Protein AF-G8UIP2-F1 (afdb_monomer)

Sequence (418 aa):
MKRIQSILLAIAMLLAAPAFFTSCQEDAPEINYTMNVSVINDFTKVMEAINNGFLKNEEAIRKLTEAIDKMNADQQTKLQAIIDVLNSVNATLETRFAAIEAVIKAQTLSLEAKLGLIEAAIKALPDYGDKLAAIEAAIKAMPNYSDKFDAVVAALNAMKAQIESLGTGQADIVTAINNTTAAINSLIAAVNSGNADTAAALAQIIQKLEELKEKIGNGGGGVIPPTPQPTMEYVDLGLSVKWATCNLGATKPSDYGHYYAWSETMVKGDYSWDTYKWGKGNNITKYNDSDGKTVLDPEDDVATAKLGSPWRMPTKDEINELIGGCTWKWTKKNGVRGHEVKGTNGKTIFLPAAGTRKGFELLYTGESGFYWSASRASNEINKAFYFDNGYSNIIDDNLIHARITDRYRGYMVRPVRP

Organism: Tannerella forsythia (strain ATCC 43037 / JCM 10827 / CCUG 21028 A / KCTC 5666 / FDC 338) (NCBI:txid203275)

Radius of gyration: 49.68 Å; Cα contacts (8 Å, |Δi|>4): 605; chains: 1; bounding box: 140×78×109 Å

Nearest PDB structures (foldseek):
  5t87-assembly4_D  TM=4.629E-01  e=2.926E-01  Cupriavidus taiwanensis LMG 19424
  6h2f-assembly1_A  TM=3.153E-01  e=3.505E+00  Aeromonas hydrophila subsp. hydrophila AL09-71
  6zbh-assembly1_A  TM=2.091E-01  e=3.709E+00  Plasmodium falciparum
  6zbf-assembly1_A  TM=2.104E-01  e=4.918E+00  Plasmodium falciparum

Solvent-accessible surface area (backbone atoms only — not comparable to full-atom values): 23530 Å² total; per-residue (Å²): 141,80,88,83,84,84,90,86,86,87,91,84,85,84,88,85,84,86,88,86,89,85,90,84,89,78,91,78,81,90,77,86,78,83,81,81,82,75,86,76,78,56,49,68,59,55,50,52,35,31,63,73,65,78,34,62,69,72,62,38,23,49,53,46,19,52,32,61,49,69,45,95,61,56,67,67,59,56,49,47,61,51,51,54,47,64,70,35,90,79,50,42,72,68,50,41,51,36,52,54,53,12,53,70,67,24,79,75,56,52,70,67,59,45,50,53,50,54,53,50,55,61,70,67,51,83,82,57,64,68,62,48,52,53,50,52,51,53,61,71,65,50,80,84,55,62,7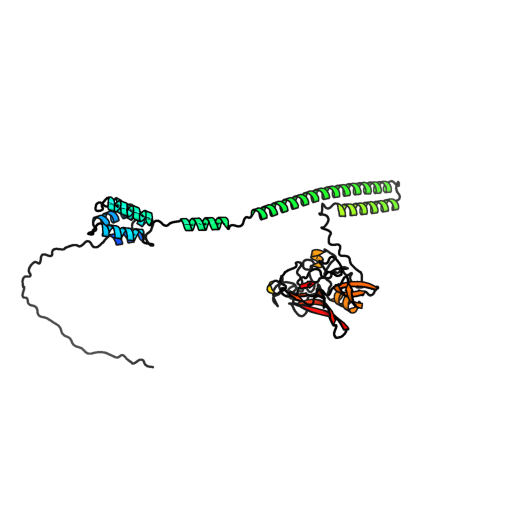0,61,51,51,51,50,53,52,51,51,52,53,52,50,53,42,53,55,32,35,54,54,16,50,54,51,34,52,52,50,52,53,52,44,51,52,52,46,52,52,45,52,50,33,37,76,69,70,75,41,58,65,68,63,44,50,53,50,45,53,50,47,51,52,57,45,50,54,44,51,75,66,19,72,18,59,63,65,72,59,75,70,59,63,79,73,54,66,42,70,29,71,60,94,48,28,36,40,40,31,25,49,82,27,94,42,37,52,40,58,40,44,47,26,29,64,70,36,72,60,73,76,73,53,25,32,52,92,66,32,92,49,39,44,65,83,55,48,77,61,62,30,87,88,74,67,46,54,56,60,53,60,84,32,24,41,37,17,62,68,56,34,85,72,35,24,47,32,40,58,67,57,49,50,45,51,63,75,58,32,52,78,40,84,46,68,47,95,85,34,35,24,32,43,38,31,22,72,70,68,38,72,45,48,52,36,11,53,16,37,33,48,39,78,45,79,44,55,64,62,47,20,19,34,33,48,31,34,22,48,39,93,90,39,74,40,28,26,30,31,38,37,51,27,57,40,85,87,78,72,45,81,47,68,46,79,50,71,45,61,33,31,38,19,24,24,42,53,31,25,28,119

Secondary structure (DSSP, 8-state):
--------------------------PPP-------------HHHHHHHHHTTSS-HHHHHHHHHHHHHH--S-HHHHHHHHHHHHH-TT--HHHHHHHHHHHHH-SSS-HHHHHHHHHHHHHTSPP-HHHHHHHHHHHHTSPP-HHHHHHHHHHHHHHHHHHHHHHHHHHHHHHHHHHHHHHHHHHHHHHHTT-S-HHHHHHHHHHHHHHHHHHHHHHS------S------EEE-SSSSEEESS-TT-SSTTS----B-TT--S--S-BSGGG-TTEETTEESSSSTTT---B--TTT-HHHHHH-TT-BPPPHHHHHHHHHHSEEEEEEETTEEEEEEE-TTS-EEEEE--BEEEBTEEESTTT-BEEEEEEEPSS-TTEEEEEEEEEETTTTEEEEEEEEEETTSBBB---EE-

Foldseek 3Di:
DDDDDDDDDDDDDDDDDDDDDDDDDDDDDDDDDDDDDDPPQCQVVLLVCVLVVVDADPRSLVSNLVSLQPPPDDLVVSLVVLLCLLLDPSRDPRSNVSSLSSLVNRPRHDPVSNVVSVVSSVVSDDDCVVVVVVVVVVVVPPDDCVVVVVVVVVVVVVVVQQVVQQVQLVVQLVVLVVVLVVLLVVLVVCVVVVNDDPVVSVVVNVVSVVVSVVSNVVRRGDPPPPVPLPPFDWDDLVAPWTWGQPWDQDPGLLDQGWWDQQLAQDGDQFLAQVPDPQHHFLNGNPPAPVVVDFFDDLCSFNQCVRNNPPKGFAALVRLVCQVVAWDWDFDDDPNFTFIWTHGPVGDTHTDGQQAKDHTNDGPRGSFKAKEFGRGQDPPGRQKGKIWMFGADPVVRDTPIDIDIDGRSMTHITTMIGD

pLDDT: mean 83.72, std 18.52, range [29.12, 98.69]

Mean predicted aligned error: 19.43 Å

Structure (mmCIF, N/CA/C/O backbone):
data_AF-G8UIP2-F1
#
_entry.id   AF-G8UIP2-F1
#
loop_
_atom_site.group_PDB
_atom_site.id
_atom_site.type_symbol
_atom_site.label_atom_id
_atom_site.label_alt_id
_atom_site.label_comp_id
_atom_site.label_asym_id
_atom_site.label_entity_id
_atom_site.label_seq_id
_atom_site.pdbx_PDB_ins_code
_atom_site.Cartn_x
_atom_site.Cartn_y
_atom_site.Cartn_z
_atom_site.occupancy
_atom_site.B_iso_or_equiv
_atom_site.auth_seq_id
_atom_site.auth_comp_id
_atom_site.auth_asym_id
_atom_site.auth_atom_id
_atom_site.pdbx_PDB_model_num
ATOM 1 N N . MET A 1 1 ? 71.866 -16.240 -11.668 1.00 35.19 1 MET A N 1
ATOM 2 C CA . MET A 1 1 ? 72.970 -16.959 -12.348 1.00 35.19 1 MET A CA 1
ATOM 3 C C . MET A 1 1 ? 72.809 -16.735 -13.841 1.00 35.19 1 MET A C 1
ATOM 5 O O . MET A 1 1 ? 71.721 -16.981 -14.320 1.00 35.19 1 MET A O 1
ATOM 9 N N . LYS A 1 2 ? 73.749 -16.233 -14.633 1.00 38.56 2 LYS A N 1
ATOM 10 C CA . LYS A 1 2 ? 75.070 -15.636 -14.424 1.00 38.56 2 LYS A CA 1
ATOM 11 C C . LYS A 1 2 ? 75.217 -14.626 -15.573 1.00 38.56 2 LYS A C 1
ATOM 13 O O . LYS A 1 2 ? 75.047 -14.988 -16.730 1.00 38.56 2 LYS A O 1
ATOM 18 N N . ARG A 1 3 ? 75.498 -13.375 -15.212 1.00 38.56 3 ARG A N 1
ATOM 19 C CA . ARG A 1 3 ? 76.173 -12.371 -16.043 1.00 38.56 3 ARG A CA 1
ATOM 20 C C . ARG A 1 3 ? 77.666 -12.742 -16.071 1.00 38.56 3 ARG A C 1
ATOM 22 O O . ARG A 1 3 ? 78.172 -13.181 -15.040 1.00 38.56 3 ARG A O 1
ATOM 29 N N . ILE A 1 4 ? 78.354 -12.555 -17.195 1.00 44.81 4 ILE A N 1
ATOM 30 C CA . ILE A 1 4 ? 79.822 -12.653 -17.324 1.00 44.81 4 ILE A CA 1
ATOM 31 C C . ILE A 1 4 ? 80.258 -11.317 -17.965 1.00 44.81 4 ILE A C 1
ATOM 33 O O . ILE A 1 4 ? 79.781 -11.003 -19.048 1.00 44.81 4 ILE A O 1
ATOM 37 N N . GLN A 1 5 ? 80.726 -10.353 -17.156 1.00 38.72 5 GLN A N 1
ATOM 38 C CA . GLN A 1 5 ? 82.136 -9.958 -16.897 1.00 38.72 5 GLN A CA 1
ATOM 39 C C . GLN A 1 5 ? 82.778 -9.191 -18.080 1.00 38.72 5 GLN A C 1
ATOM 41 O O . GLN A 1 5 ? 82.913 -9.751 -19.157 1.00 38.72 5 GLN A O 1
ATOM 46 N N . SER A 1 6 ? 82.968 -7.860 -17.989 1.00 36.62 6 SER A N 1
ATOM 47 C CA . SER A 1 6 ? 84.143 -7.111 -17.440 1.00 36.62 6 SER A CA 1
ATOM 48 C C . SER A 1 6 ? 85.100 -6.684 -18.578 1.00 36.62 6 SER A C 1
ATOM 50 O O . SER A 1 6 ? 85.726 -7.541 -19.179 1.00 36.62 6 SER A O 1
ATOM 52 N N . ILE A 1 7 ? 85.069 -5.450 -19.108 1.00 40.31 7 ILE A N 1
ATOM 53 C CA . ILE A 1 7 ? 85.814 -4.219 -18.717 1.00 40.31 7 ILE A CA 1
ATOM 54 C C . ILE A 1 7 ? 87.302 -4.435 -18.366 1.00 40.31 7 ILE A C 1
ATOM 56 O O . ILE A 1 7 ? 87.575 -5.083 -17.359 1.00 40.31 7 ILE A O 1
ATOM 60 N N . LEU A 1 8 ? 88.205 -3.793 -19.141 1.00 34.09 8 LEU A N 1
ATOM 61 C CA . LEU A 1 8 ? 89.401 -2.978 -18.766 1.00 34.09 8 LEU A CA 1
ATOM 62 C C . LEU A 1 8 ? 90.461 -3.034 -19.905 1.00 34.09 8 LEU A C 1
ATOM 64 O O . LEU A 1 8 ? 90.901 -4.115 -20.266 1.00 34.09 8 LEU A O 1
ATOM 68 N N . LEU A 1 9 ? 90.734 -1.941 -20.641 1.00 32.91 9 LEU A N 1
ATOM 69 C CA . LEU A 1 9 ? 91.712 -0.850 -20.372 1.00 32.91 9 LEU A CA 1
ATOM 70 C C . LEU A 1 9 ? 92.984 -1.041 -21.251 1.00 32.91 9 LEU A C 1
ATOM 72 O O . LEU A 1 9 ? 93.752 -1.958 -21.013 1.00 32.91 9 LEU A O 1
ATOM 76 N N . ALA A 1 10 ? 93.085 -0.417 -22.431 1.00 32.31 10 ALA A N 1
ATOM 77 C CA . ALA A 1 10 ? 93.704 0.887 -22.745 1.00 32.31 10 ALA A CA 1
ATOM 78 C C . ALA A 1 10 ? 95.228 0.857 -23.056 1.00 32.31 10 ALA A C 1
ATOM 80 O O . ALA A 1 10 ? 96.012 0.303 -22.299 1.00 32.31 10 ALA A O 1
ATOM 81 N N . ILE A 1 11 ? 95.593 1.605 -24.114 1.00 30.48 11 ILE A N 1
ATOM 82 C CA . ILE A 1 11 ? 96.894 2.256 -24.406 1.00 30.48 11 ILE A CA 1
ATOM 83 C C . ILE A 1 11 ? 97.985 1.420 -25.106 1.00 30.48 11 ILE A C 1
ATOM 85 O O . ILE A 1 11 ? 98.638 0.593 -24.484 1.00 30.48 11 ILE A O 1
ATOM 89 N N . ALA A 1 12 ? 98.238 1.762 -26.381 1.00 31.66 12 ALA A N 1
ATOM 90 C CA . ALA A 1 12 ? 99.546 2.083 -27.000 1.00 31.66 12 ALA A CA 1
ATOM 91 C C . ALA A 1 12 ? 99.407 1.950 -28.538 1.00 31.66 12 ALA A C 1
ATOM 93 O O . ALA A 1 12 ? 99.245 0.853 -29.047 1.00 31.66 12 ALA A O 1
ATOM 94 N N . MET A 1 13 ? 99.219 3.039 -29.290 1.00 29.31 13 MET A N 1
ATOM 95 C CA . MET A 1 13 ? 100.257 3.906 -29.884 1.00 29.31 13 MET A CA 1
ATOM 96 C C . MET A 1 13 ? 100.561 3.579 -31.363 1.00 29.31 13 MET A C 1
ATOM 98 O O . MET A 1 13 ? 100.712 2.424 -31.731 1.00 29.31 13 MET A O 1
ATOM 102 N N . LEU A 1 14 ? 100.769 4.668 -32.120 1.00 29.12 14 LEU A N 1
ATOM 103 C CA . LEU A 1 14 ? 101.448 4.816 -33.422 1.00 29.12 14 LEU A CA 1
ATOM 104 C C . LEU A 1 14 ? 100.642 4.446 -34.688 1.00 29.12 14 LEU A C 1
ATOM 106 O O . LEU A 1 14 ? 100.410 3.281 -34.970 1.00 29.12 14 LEU A O 1
ATOM 110 N N . LEU A 1 15 ? 100.053 5.415 -35.409 1.00 31.34 15 LEU A N 1
ATOM 111 C CA . LEU A 1 15 ? 100.649 6.456 -36.289 1.00 31.34 15 LEU A CA 1
ATOM 112 C C . LEU A 1 15 ? 101.115 5.907 -37.650 1.00 31.34 15 LEU A C 1
ATOM 114 O O . LEU A 1 15 ? 102.100 5.183 -37.700 1.00 31.34 15 LEU A O 1
ATOM 118 N N . ALA A 1 16 ? 100.462 6.345 -38.739 1.00 32.34 16 ALA A N 1
ATOM 119 C CA . ALA A 1 16 ? 101.066 7.177 -39.799 1.00 32.34 16 ALA A CA 1
ATOM 120 C C . ALA A 1 16 ? 100.262 7.127 -41.123 1.00 32.34 16 ALA A C 1
ATOM 122 O O . ALA A 1 16 ? 100.237 6.120 -41.821 1.00 32.34 16 ALA A O 1
ATOM 123 N N . ALA A 1 17 ? 99.665 8.259 -41.498 1.00 36.28 17 ALA A N 1
ATOM 124 C CA . ALA A 1 17 ? 99.616 8.752 -42.885 1.00 36.28 17 ALA A CA 1
ATOM 125 C C . ALA A 1 17 ? 100.712 9.853 -42.990 1.00 36.28 17 ALA A C 1
ATOM 127 O O . ALA A 1 17 ? 101.067 10.350 -41.912 1.00 36.28 17 ALA A O 1
ATOM 128 N N . PRO A 1 18 ? 101.237 10.307 -44.163 1.00 46.59 18 PRO A N 1
ATOM 129 C CA . PRO A 1 18 ? 100.515 10.459 -45.442 1.00 46.59 18 PRO A CA 1
ATOM 130 C C . PRO A 1 18 ? 101.333 10.377 -46.775 1.00 46.59 18 PRO A C 1
ATOM 132 O O . PRO A 1 18 ? 102.548 10.224 -46.784 1.00 46.59 18 PRO A O 1
ATOM 135 N N . ALA A 1 19 ? 100.592 10.629 -47.872 1.00 34.59 19 ALA A N 1
ATOM 136 C CA . ALA A 1 19 ? 100.948 11.293 -49.146 1.00 34.59 19 ALA A CA 1
ATOM 137 C C . ALA A 1 19 ? 101.691 10.517 -50.258 1.00 34.59 19 ALA A C 1
ATOM 139 O O . ALA A 1 19 ? 102.756 9.971 -50.024 1.00 34.59 19 ALA A O 1
ATOM 140 N N . PHE A 1 20 ? 101.144 10.540 -51.489 1.00 34.97 20 PHE A N 1
ATOM 141 C CA . PHE A 1 20 ? 101.650 11.317 -52.645 1.00 34.97 20 PHE A CA 1
ATOM 142 C C . PHE A 1 20 ? 100.612 11.346 -53.799 1.00 34.97 20 PHE A C 1
ATOM 144 O O . PHE A 1 20 ? 99.935 10.358 -54.067 1.00 34.97 20 PHE A O 1
ATOM 151 N N . PHE A 1 21 ? 100.480 12.510 -54.449 1.00 32.50 21 PHE A N 1
ATOM 152 C CA . PHE A 1 21 ? 99.694 12.792 -55.665 1.00 32.50 21 PHE A CA 1
ATOM 153 C C . PHE A 1 21 ? 100.483 12.424 -56.937 1.00 32.50 21 PHE A C 1
ATOM 155 O O . PHE A 1 21 ? 101.697 12.593 -56.922 1.00 32.50 21 PHE A O 1
ATOM 162 N N . THR A 1 22 ? 99.800 12.018 -58.025 1.00 38.19 22 THR A N 1
ATOM 163 C CA . THR A 1 22 ? 99.852 12.592 -59.406 1.00 38.19 22 THR A CA 1
ATOM 164 C C . THR A 1 22 ? 99.095 11.641 -60.367 1.00 38.19 22 THR A C 1
ATOM 166 O O . THR A 1 22 ? 99.402 10.460 -60.448 1.00 38.19 22 THR A O 1
ATOM 169 N N . SER A 1 23 ? 97.892 12.005 -60.825 1.00 37.72 23 SER A N 1
ATOM 170 C CA . SER A 1 23 ? 97.549 12.580 -62.144 1.00 37.72 23 SER A CA 1
ATOM 171 C C . SER A 1 23 ? 97.734 11.662 -63.372 1.00 37.72 23 SER A C 1
ATOM 173 O O . SER A 1 23 ? 98.788 11.673 -64.003 1.00 37.72 23 SER A O 1
ATOM 175 N N . CYS A 1 24 ? 96.650 11.013 -63.806 1.00 39.62 24 CYS A N 1
ATOM 176 C CA . CYS A 1 24 ? 96.330 10.868 -65.229 1.00 39.62 24 CYS A CA 1
ATOM 177 C C . CYS A 1 24 ? 94.853 11.238 -65.417 1.00 39.62 24 CYS A C 1
ATOM 179 O O . CYS A 1 24 ? 93.991 10.794 -64.662 1.00 39.62 24 CYS A O 1
ATOM 181 N N . GLN A 1 25 ? 94.614 12.126 -66.374 1.00 42.59 25 GLN A N 1
ATOM 182 C CA . GLN A 1 25 ? 93.325 12.661 -66.787 1.00 42.59 25 GLN A CA 1
ATOM 183 C C . GLN A 1 25 ? 92.849 11.814 -67.974 1.00 42.59 25 GLN A C 1
ATOM 185 O O . GLN A 1 25 ? 93.606 11.650 -68.927 1.00 42.59 25 GLN A O 1
ATOM 190 N N . GLU A 1 26 ? 91.642 11.255 -67.900 1.00 38.38 26 GLU A N 1
ATOM 191 C CA . GLU A 1 26 ? 91.026 10.488 -68.987 1.00 38.38 26 GLU A CA 1
ATOM 192 C C . GLU A 1 26 ? 89.603 11.018 -69.209 1.00 38.38 26 GLU A C 1
ATOM 194 O O . GLU A 1 26 ? 88.812 11.133 -68.269 1.00 38.38 26 GLU A O 1
ATOM 199 N N . ASP A 1 27 ? 89.337 11.439 -70.446 1.00 50.62 27 ASP A N 1
ATOM 200 C CA . ASP A 1 27 ? 88.115 12.098 -70.901 1.00 50.62 27 ASP A CA 1
ATOM 201 C C . ASP A 1 27 ? 86.895 11.164 -70.809 1.00 50.62 27 ASP A C 1
ATOM 203 O O . ASP A 1 27 ? 86.865 10.089 -71.408 1.00 50.62 27 ASP A O 1
ATOM 207 N N . ALA A 1 28 ? 85.857 11.589 -70.081 1.00 43.69 28 ALA A N 1
ATOM 208 C CA . ALA A 1 28 ? 84.591 10.866 -69.971 1.00 43.69 28 ALA A CA 1
ATOM 209 C C . ALA A 1 28 ? 83.593 11.314 -71.064 1.00 43.69 28 ALA A C 1
ATOM 211 O O . ALA A 1 28 ? 83.450 12.516 -71.293 1.00 43.69 28 ALA A O 1
ATOM 212 N N . PRO A 1 29 ? 82.861 10.392 -71.721 1.00 50.75 29 PRO A N 1
ATOM 213 C CA . PRO A 1 29 ? 81.864 10.748 -72.729 1.00 50.75 29 PRO A CA 1
ATOM 214 C C . PRO A 1 29 ? 80.583 11.321 -72.097 1.00 50.75 29 PRO A C 1
ATOM 216 O O . PRO A 1 29 ? 80.095 10.816 -71.083 1.00 50.75 29 PRO A O 1
ATOM 219 N N . GLU A 1 30 ? 79.999 12.345 -72.728 1.00 47.66 30 GLU A N 1
ATOM 220 C CA . GLU A 1 30 ? 78.671 12.869 -72.382 1.00 47.66 30 GLU A CA 1
ATOM 221 C C . GLU A 1 30 ? 77.584 11.816 -72.651 1.00 47.66 30 GLU A C 1
ATOM 223 O O . GLU A 1 30 ? 77.290 11.461 -73.795 1.00 47.66 30 GLU A O 1
ATOM 228 N N . ILE A 1 31 ? 76.956 11.328 -71.581 1.00 50.81 31 ILE A N 1
ATOM 229 C CA . ILE A 1 31 ? 75.778 10.459 -71.648 1.00 50.81 31 ILE A CA 1
ATOM 230 C C . ILE A 1 31 ? 74.534 11.352 -71.579 1.00 50.81 31 ILE A C 1
ATOM 232 O O . ILE A 1 31 ? 74.220 11.917 -70.532 1.00 50.81 31 ILE A O 1
ATOM 236 N N . ASN A 1 32 ? 73.805 11.470 -72.692 1.00 41.31 32 ASN A N 1
ATOM 237 C CA . ASN A 1 32 ? 72.496 12.123 -72.724 1.00 41.31 32 ASN A CA 1
ATOM 238 C C . ASN A 1 32 ? 71.447 11.230 -72.044 1.00 41.31 32 ASN A C 1
ATOM 240 O O . ASN A 1 32 ? 71.037 10.206 -72.591 1.00 41.31 32 ASN A O 1
ATOM 244 N N . TYR A 1 33 ? 70.990 11.625 -70.856 1.00 41.97 33 TYR A N 1
ATOM 245 C CA . TYR A 1 33 ? 69.887 10.963 -70.162 1.00 41.97 33 TYR A CA 1
ATOM 246 C C . TYR A 1 33 ? 68.545 11.495 -70.673 1.00 41.97 33 TYR A C 1
ATOM 248 O O . TYR A 1 33 ? 68.181 12.644 -70.428 1.00 41.97 33 TYR A O 1
ATOM 256 N N . THR A 1 34 ? 67.761 10.650 -71.343 1.00 35.00 34 THR A N 1
ATOM 257 C CA . THR A 1 34 ? 66.337 10.928 -71.572 1.00 35.00 34 THR A CA 1
ATOM 258 C C . THR A 1 34 ? 65.562 10.602 -70.295 1.00 35.00 34 THR A C 1
ATOM 260 O O . THR A 1 34 ? 65.350 9.437 -69.962 1.00 35.00 34 THR A O 1
ATOM 263 N N . MET A 1 35 ? 65.147 11.629 -69.551 1.00 41.59 35 MET A N 1
ATOM 264 C CA . MET A 1 35 ? 64.249 11.466 -68.406 1.00 41.59 35 MET A CA 1
ATOM 265 C C . MET A 1 35 ? 62.814 11.196 -68.882 1.00 41.59 35 MET A C 1
ATOM 267 O O . MET A 1 35 ? 62.084 12.121 -69.232 1.00 41.59 35 MET A O 1
ATOM 271 N N . ASN A 1 36 ? 62.375 9.939 -68.825 1.00 42.00 36 ASN A N 1
ATOM 272 C CA . ASN A 1 36 ? 60.951 9.612 -68.871 1.00 42.00 36 ASN A CA 1
ATOM 273 C C . ASN A 1 36 ? 60.339 9.848 -67.482 1.00 42.00 36 ASN A C 1
ATOM 275 O O . ASN A 1 36 ? 60.468 9.015 -66.585 1.00 42.00 36 ASN A O 1
ATOM 279 N N . VAL A 1 37 ? 59.672 10.989 -67.287 1.00 43.38 37 VAL A N 1
ATOM 280 C CA . VAL A 1 37 ? 58.865 11.236 -66.083 1.00 43.38 37 VAL A CA 1
ATOM 281 C C . VAL A 1 37 ? 57.543 10.485 -66.223 1.00 43.38 37 VAL A C 1
ATOM 283 O O . VAL A 1 37 ? 56.643 10.913 -66.940 1.00 43.38 37 VAL A O 1
ATOM 286 N N . SER A 1 38 ? 57.414 9.362 -65.520 1.00 43.59 38 SER A N 1
ATOM 287 C CA . SER A 1 38 ? 56.125 8.699 -65.324 1.00 43.59 38 SER A CA 1
ATOM 288 C C . SER A 1 38 ? 55.382 9.410 -64.191 1.00 43.59 38 SER A C 1
ATOM 290 O O . SER A 1 38 ? 55.800 9.334 -63.036 1.00 43.59 38 SER A O 1
ATOM 292 N N . VAL A 1 39 ? 54.293 10.124 -64.496 1.00 44.94 39 VAL A N 1
ATOM 293 C CA . VAL A 1 39 ? 53.421 10.737 -63.479 1.00 44.94 39 VAL A CA 1
ATOM 294 C C . VAL A 1 39 ? 52.660 9.614 -62.766 1.00 44.94 39 VAL A C 1
ATOM 296 O O . VAL A 1 39 ? 51.699 9.058 -63.291 1.00 44.94 39 VAL A O 1
ATOM 299 N N . ILE A 1 40 ? 53.137 9.224 -61.583 1.00 47.31 40 ILE A N 1
ATOM 300 C CA . ILE A 1 40 ? 52.551 8.153 -60.769 1.00 47.31 40 ILE A CA 1
ATOM 301 C C . ILE A 1 40 ? 51.331 8.695 -60.004 1.00 47.31 40 ILE A C 1
ATOM 303 O O . ILE A 1 40 ? 51.475 9.511 -59.099 1.00 47.31 40 ILE A O 1
ATOM 307 N N . ASN A 1 41 ? 50.153 8.205 -60.405 1.00 55.78 41 ASN A N 1
ATOM 308 C CA . ASN A 1 41 ? 48.839 8.174 -59.743 1.00 55.78 41 ASN A CA 1
ATOM 309 C C . ASN A 1 41 ? 48.578 9.199 -58.610 1.00 55.78 41 ASN A C 1
ATOM 311 O O . ASN A 1 41 ? 48.788 8.927 -57.427 1.00 55.78 41 ASN A O 1
ATOM 315 N N . ASP A 1 42 ? 48.065 10.367 -59.005 1.00 66.69 42 ASP A N 1
ATOM 316 C CA . ASP A 1 42 ? 47.716 11.504 -58.137 1.00 66.69 42 ASP A CA 1
ATOM 317 C C . ASP A 1 42 ? 46.297 11.385 -57.535 1.00 66.69 42 ASP A C 1
ATOM 319 O O . ASP A 1 42 ? 45.961 12.040 -56.552 1.00 66.69 42 ASP A O 1
ATOM 323 N N . PHE A 1 43 ? 45.451 10.507 -58.091 1.00 76.75 43 PHE A N 1
ATOM 324 C CA . PHE A 1 43 ? 44.028 10.443 -57.748 1.00 76.75 43 PHE A CA 1
ATOM 325 C C . PHE A 1 43 ? 43.800 10.085 -56.271 1.00 76.75 43 PHE A C 1
ATOM 327 O O . PHE A 1 43 ? 43.175 10.852 -55.542 1.00 76.75 43 PHE A O 1
ATOM 334 N N . THR A 1 44 ? 44.378 8.982 -55.786 1.00 79.38 44 THR A N 1
ATOM 335 C CA . THR A 1 44 ? 44.225 8.538 -54.387 1.00 79.38 44 THR A CA 1
ATOM 336 C C . THR A 1 44 ? 44.730 9.575 -53.377 1.00 79.38 44 THR A C 1
ATOM 338 O O . THR A 1 44 ? 44.112 9.771 -52.334 1.00 79.38 44 THR A O 1
ATOM 341 N N . LYS A 1 45 ? 45.806 10.303 -53.698 1.00 79.44 45 LYS A N 1
ATOM 342 C CA . LYS A 1 45 ? 46.364 11.344 -52.818 1.00 79.44 45 LYS A CA 1
ATOM 343 C C . LYS A 1 45 ? 45.454 12.563 -52.724 1.00 79.44 45 LYS A C 1
ATOM 345 O O . LYS A 1 45 ? 45.262 13.104 -51.636 1.00 79.44 45 LYS A O 1
ATOM 350 N N . VAL A 1 46 ? 44.869 12.982 -53.849 1.00 79.62 46 VAL A N 1
ATOM 351 C CA . VAL A 1 46 ? 43.866 14.054 -53.856 1.00 79.62 46 VAL A CA 1
ATOM 352 C C . VAL A 1 46 ? 42.649 13.628 -53.025 1.00 79.62 46 VAL A C 1
ATOM 354 O O . VAL A 1 46 ? 42.172 14.414 -52.212 1.00 79.62 46 VAL A O 1
ATOM 357 N N . MET A 1 47 ? 42.208 12.371 -53.138 1.00 78.88 47 MET A N 1
ATOM 358 C CA . MET A 1 47 ? 41.100 11.817 -52.347 1.00 78.88 47 MET A CA 1
ATOM 359 C C . MET A 1 47 ? 41.371 11.816 -50.833 1.00 78.88 47 MET A C 1
ATOM 361 O O . MET A 1 47 ? 40.515 12.232 -50.050 1.00 78.88 47 MET A O 1
ATOM 365 N N . GLU A 1 48 ? 42.559 11.383 -50.405 1.00 79.81 48 GLU A N 1
ATOM 366 C CA . GLU A 1 48 ? 42.970 11.410 -48.993 1.00 79.81 48 GLU A CA 1
ATOM 367 C C . GLU A 1 48 ? 43.013 12.836 -48.437 1.00 79.81 48 GLU A C 1
ATOM 369 O O . GLU A 1 48 ? 42.545 13.092 -47.327 1.00 79.81 48 GLU A O 1
ATOM 374 N N . ALA A 1 49 ? 43.525 13.785 -49.220 1.00 78.56 49 ALA A N 1
ATOM 375 C CA . ALA A 1 49 ? 43.587 15.182 -48.819 1.00 78.56 49 ALA A CA 1
ATOM 376 C C . ALA A 1 49 ? 42.191 15.812 -48.657 1.00 78.56 49 ALA A C 1
ATOM 378 O O . ALA A 1 49 ? 42.001 16.633 -47.760 1.00 78.56 49 ALA A O 1
ATOM 379 N N . ILE A 1 50 ? 41.204 15.403 -49.461 1.00 80.94 50 ILE A N 1
ATOM 380 C CA . ILE A 1 50 ? 39.808 15.841 -49.299 1.00 80.94 50 ILE A CA 1
ATOM 381 C C . ILE A 1 50 ? 39.193 15.233 -48.033 1.00 80.94 50 ILE A C 1
ATOM 383 O O . ILE A 1 50 ? 38.640 15.964 -47.213 1.00 80.94 50 ILE A O 1
ATOM 387 N N . ASN A 1 51 ? 39.345 13.921 -47.819 1.00 79.69 51 ASN A N 1
ATOM 388 C CA . ASN A 1 51 ? 38.811 13.240 -46.630 1.00 79.69 51 ASN A CA 1
ATOM 389 C C . ASN A 1 51 ? 39.392 13.787 -45.318 1.00 79.69 51 ASN A C 1
ATOM 391 O O . ASN A 1 51 ? 38.677 13.898 -44.326 1.00 79.69 51 ASN A O 1
ATOM 395 N N . ASN A 1 52 ? 40.665 14.179 -45.327 1.00 81.38 52 ASN A N 1
ATOM 396 C CA . ASN A 1 52 ? 41.326 14.808 -44.184 1.00 81.38 52 ASN A CA 1
ATOM 397 C C . ASN A 1 52 ? 41.019 16.316 -44.060 1.00 81.38 52 ASN A C 1
ATOM 399 O O . ASN A 1 52 ? 41.541 16.984 -43.170 1.00 81.38 52 ASN A O 1
ATOM 403 N N . GLY A 1 53 ? 40.184 16.870 -44.946 1.00 77.56 53 GLY A N 1
ATOM 404 C CA . GLY A 1 53 ? 39.746 18.264 -44.919 1.00 77.56 53 GLY A CA 1
ATOM 405 C C . GLY A 1 53 ? 40.781 19.285 -45.400 1.00 77.56 53 GLY A C 1
ATOM 406 O O . GLY A 1 53 ? 40.531 20.483 -45.266 1.00 77.56 53 GLY A O 1
ATOM 407 N N . PHE A 1 54 ? 41.910 18.843 -45.967 1.00 78.38 54 PHE A N 1
ATOM 408 C CA . PHE A 1 54 ? 42.964 19.705 -46.522 1.00 78.38 54 PHE A CA 1
ATOM 409 C C . PHE A 1 54 ? 42.598 20.309 -47.883 1.00 78.38 54 PHE A C 1
ATOM 411 O O . PHE A 1 54 ? 43.201 21.296 -48.296 1.00 78.38 54 PHE A O 1
ATOM 418 N N . LEU A 1 55 ? 41.621 19.724 -48.579 1.00 78.44 55 LEU A N 1
ATOM 419 C CA . LEU A 1 55 ? 41.098 20.193 -49.861 1.00 78.44 55 LEU A CA 1
ATOM 420 C C . LEU A 1 55 ? 39.569 20.181 -49.818 1.00 78.44 55 LEU A C 1
ATOM 422 O O . LEU A 1 55 ? 38.970 19.142 -49.567 1.00 78.44 55 LEU A O 1
ATOM 426 N N . LYS A 1 56 ? 38.932 21.327 -50.071 1.00 78.88 56 LYS A N 1
ATOM 427 C CA . LYS A 1 56 ? 37.466 21.466 -50.079 1.00 78.88 56 LYS A CA 1
ATOM 428 C C . LYS A 1 56 ? 36.992 22.182 -51.344 1.00 78.88 56 LYS A C 1
ATOM 430 O O . LYS A 1 56 ? 37.739 22.961 -51.935 1.00 78.88 56 LYS A O 1
ATOM 435 N N . ASN A 1 57 ? 35.734 21.956 -51.719 1.00 79.25 57 ASN A N 1
ATOM 436 C CA . ASN A 1 57 ? 35.011 22.702 -52.758 1.00 79.25 57 ASN A CA 1
ATOM 437 C C . ASN A 1 57 ? 35.695 22.668 -54.147 1.00 79.25 57 ASN A C 1
ATOM 439 O O . ASN A 1 57 ? 36.175 21.627 -54.593 1.00 79.25 57 ASN A O 1
ATOM 443 N N . GLU A 1 58 ? 35.722 23.802 -54.854 1.00 81.38 58 GLU A N 1
ATOM 444 C CA . GLU A 1 58 ? 36.171 23.922 -56.248 1.00 81.38 58 GLU A CA 1
ATOM 445 C C . GLU A 1 58 ? 37.612 23.439 -56.485 1.00 81.38 58 GLU A C 1
ATOM 447 O O . GLU A 1 58 ? 37.901 22.874 -57.541 1.00 81.38 58 GLU A O 1
ATOM 452 N N . GLU A 1 59 ? 38.517 23.595 -55.510 1.00 83.81 59 GLU A N 1
ATOM 453 C CA . GLU A 1 59 ? 39.906 23.136 -55.651 1.00 83.81 59 GLU A CA 1
ATOM 454 C C . GLU A 1 59 ? 40.008 21.605 -55.643 1.00 83.81 59 GLU A C 1
ATOM 456 O O . GLU A 1 59 ? 40.766 21.033 -56.431 1.00 83.81 59 GLU A O 1
ATOM 461 N N . ALA A 1 60 ? 39.213 20.943 -54.797 1.00 83.88 60 ALA A N 1
ATOM 462 C CA . ALA A 1 60 ? 39.104 19.489 -54.760 1.00 83.88 60 ALA A CA 1
ATOM 463 C C . ALA A 1 60 ? 38.578 18.950 -56.097 1.00 83.88 60 ALA A C 1
ATOM 465 O O . ALA A 1 60 ? 39.194 18.076 -56.704 1.00 83.88 60 ALA A O 1
ATOM 466 N N . ILE A 1 61 ? 37.489 19.542 -56.598 1.00 86.12 61 ILE A N 1
ATOM 467 C CA . ILE A 1 61 ? 36.875 19.167 -57.878 1.00 86.12 61 ILE A CA 1
ATOM 468 C C . ILE A 1 61 ? 37.868 19.357 -59.028 1.00 86.12 61 ILE A C 1
ATOM 470 O O . ILE A 1 61 ? 38.030 18.460 -59.855 1.00 86.12 61 ILE A O 1
ATOM 474 N N . ARG A 1 62 ? 38.578 20.492 -59.074 1.00 87.00 62 ARG A N 1
ATOM 475 C CA . ARG A 1 62 ? 39.575 20.773 -60.115 1.00 87.00 62 ARG A CA 1
ATOM 476 C C . ARG A 1 62 ? 40.714 19.755 -60.096 1.00 87.00 62 ARG A C 1
ATOM 478 O O . ARG A 1 62 ? 41.019 19.183 -61.138 1.00 87.00 62 ARG A O 1
ATOM 485 N N . LYS A 1 63 ? 41.322 19.499 -58.931 1.00 86.50 63 LYS A N 1
ATOM 486 C CA . LYS A 1 63 ? 42.436 18.542 -58.811 1.00 86.50 63 LYS A CA 1
ATOM 487 C C . LYS A 1 63 ? 42.008 17.117 -59.151 1.00 86.50 63 LYS A C 1
ATOM 489 O O . LYS A 1 63 ? 42.756 16.419 -59.826 1.00 86.50 63 LYS A O 1
ATOM 494 N N . LEU A 1 64 ? 40.801 16.707 -58.760 1.00 88.19 64 LEU A N 1
ATOM 495 C CA . LEU A 1 64 ? 40.252 15.410 -59.154 1.00 88.19 64 LEU A CA 1
ATOM 496 C C . LEU A 1 64 ? 39.989 15.331 -60.658 1.00 88.19 64 LEU A C 1
ATOM 498 O O . LEU A 1 64 ? 40.343 14.332 -61.273 1.00 88.19 64 LEU A O 1
ATOM 502 N N . THR A 1 65 ? 39.431 16.382 -61.262 1.00 89.56 65 THR A N 1
ATOM 503 C CA . THR A 1 65 ? 39.180 16.432 -62.714 1.00 89.56 65 THR A CA 1
ATOM 504 C C . THR A 1 65 ? 40.491 16.298 -63.486 1.00 89.56 65 THR A C 1
ATOM 506 O O . THR A 1 65 ? 40.614 15.453 -64.369 1.00 89.56 65 THR A O 1
ATOM 509 N N . GLU A 1 66 ? 41.508 17.073 -63.099 1.00 88.81 66 GLU A N 1
ATOM 510 C CA . GLU A 1 66 ? 42.840 16.994 -63.700 1.00 88.81 66 GLU A CA 1
ATOM 511 C C . GLU A 1 66 ? 43.487 15.621 -63.503 1.00 88.81 66 GLU A C 1
ATOM 513 O O . GLU A 1 66 ? 44.102 15.105 -64.434 1.00 88.81 66 GLU A O 1
ATOM 518 N N . ALA A 1 67 ? 43.351 15.025 -62.315 1.00 87.56 67 ALA A N 1
ATOM 519 C CA . ALA A 1 67 ? 43.874 13.694 -62.035 1.00 87.56 67 ALA A CA 1
ATOM 520 C C . ALA A 1 67 ? 43.185 12.627 -62.896 1.00 87.56 67 ALA A C 1
ATOM 522 O O . ALA A 1 67 ? 43.869 11.756 -63.426 1.00 87.56 67 ALA A O 1
ATOM 523 N N . ILE A 1 68 ? 41.863 12.717 -63.088 1.00 88.44 68 ILE A N 1
ATOM 524 C CA . ILE A 1 68 ? 41.102 11.821 -63.969 1.00 88.44 68 ILE A CA 1
ATOM 525 C C . ILE A 1 68 ? 41.575 11.970 -65.420 1.00 88.44 68 ILE A C 1
ATOM 527 O O . ILE A 1 68 ? 41.854 10.968 -66.083 1.00 88.44 68 ILE A O 1
ATOM 531 N N . ASP A 1 69 ? 41.719 13.203 -65.908 1.00 89.06 69 ASP A N 1
ATOM 532 C CA . ASP A 1 69 ? 42.105 13.466 -67.297 1.00 89.06 69 ASP A CA 1
ATOM 533 C C . ASP A 1 69 ? 43.552 13.076 -67.603 1.00 89.06 69 ASP A C 1
ATOM 535 O O . ASP A 1 69 ? 43.820 12.471 -68.640 1.00 89.06 69 ASP A O 1
ATOM 539 N N . LYS A 1 70 ? 44.475 13.321 -66.669 1.00 87.44 70 LYS A N 1
ATOM 540 C CA . LYS A 1 70 ? 45.892 12.945 -66.799 1.00 87.44 70 LYS A CA 1
ATOM 541 C C . LYS A 1 70 ? 46.161 11.470 -66.480 1.00 87.44 70 LYS A C 1
ATOM 543 O O . LYS A 1 70 ? 47.282 11.007 -66.682 1.00 87.44 70 LYS A O 1
ATOM 548 N N . MET A 1 71 ? 45.170 10.725 -65.981 1.00 84.94 71 MET A N 1
ATOM 549 C CA . MET A 1 71 ? 45.328 9.306 -65.666 1.00 84.94 71 MET A CA 1
ATOM 550 C C . MET A 1 71 ? 45.633 8.519 -66.946 1.00 84.94 71 MET A C 1
ATOM 552 O O . MET A 1 71 ? 44.795 8.447 -67.849 1.00 84.94 71 MET A O 1
ATOM 556 N N . ASN A 1 72 ? 46.822 7.918 -67.019 1.00 85.00 72 ASN A N 1
ATOM 557 C CA . ASN A 1 72 ? 47.233 7.055 -68.127 1.00 85.00 72 ASN A CA 1
ATOM 558 C C . ASN A 1 72 ? 46.640 5.645 -67.960 1.00 85.00 72 ASN A C 1
ATOM 560 O O . ASN A 1 72 ? 47.352 4.682 -67.684 1.00 85.00 72 ASN A O 1
ATOM 564 N N . ALA A 1 73 ? 45.315 5.559 -68.038 1.00 84.31 73 ALA A N 1
ATOM 565 C CA . ALA A 1 73 ? 44.542 4.334 -67.882 1.00 84.31 73 ALA A CA 1
ATOM 566 C C . ALA A 1 73 ? 43.347 4.344 -68.843 1.00 84.31 73 ALA A C 1
ATOM 568 O O . ALA A 1 73 ? 42.886 5.413 -69.256 1.00 84.31 73 ALA A O 1
ATOM 569 N N . ASP A 1 74 ? 42.835 3.163 -69.191 1.00 86.94 74 ASP A N 1
ATOM 570 C CA . ASP A 1 74 ? 41.592 3.051 -69.956 1.00 86.94 74 ASP A CA 1
ATOM 571 C C . ASP A 1 74 ? 40.379 3.571 -69.158 1.00 86.94 74 ASP A C 1
ATOM 573 O O . ASP A 1 74 ? 40.434 3.792 -67.944 1.00 86.94 74 ASP A O 1
ATOM 577 N N . GLN A 1 75 ? 39.258 3.788 -69.850 1.00 86.12 75 GLN A N 1
ATOM 578 C CA . GLN A 1 75 ? 38.048 4.339 -69.234 1.00 86.12 75 GLN A CA 1
ATOM 579 C C . GLN A 1 75 ? 37.499 3.452 -68.110 1.00 86.12 75 GLN A C 1
ATOM 581 O O . GLN A 1 75 ? 37.032 3.982 -67.104 1.00 86.12 75 GLN A O 1
ATOM 586 N N . GLN A 1 76 ? 37.582 2.127 -68.243 1.00 86.38 76 GLN A N 1
ATOM 587 C CA . GLN A 1 76 ? 37.069 1.190 -67.245 1.00 86.38 76 GLN A CA 1
ATOM 588 C C . GLN A 1 76 ? 37.859 1.291 -65.936 1.00 86.38 76 GLN A C 1
ATOM 590 O O . GLN A 1 76 ? 37.272 1.351 -64.857 1.00 86.38 76 GLN A O 1
ATOM 595 N N . THR A 1 77 ? 39.181 1.392 -66.033 1.00 86.88 77 THR A N 1
ATOM 596 C CA . THR A 1 77 ? 40.086 1.540 -64.893 1.00 86.88 77 THR A CA 1
ATOM 597 C C . THR A 1 77 ? 39.873 2.878 -64.187 1.00 86.88 77 THR A C 1
ATOM 599 O O . THR A 1 77 ? 39.800 2.920 -62.957 1.00 86.88 77 THR A O 1
ATOM 602 N N . LYS A 1 78 ? 39.697 3.972 -64.947 1.00 87.31 78 LYS A N 1
ATOM 603 C CA . LYS A 1 78 ? 39.357 5.287 -64.376 1.00 87.31 78 LYS A CA 1
ATOM 604 C C . LYS A 1 78 ? 38.042 5.223 -63.597 1.00 87.31 78 LYS A C 1
ATOM 606 O O . LYS A 1 78 ? 37.986 5.678 -62.458 1.00 87.31 78 LYS A O 1
ATOM 611 N N . LEU A 1 79 ? 37.003 4.635 -64.193 1.00 86.62 79 LEU A N 1
ATOM 612 C CA . LEU A 1 79 ? 35.683 4.491 -63.576 1.00 86.62 79 LEU A CA 1
ATOM 613 C C . LEU A 1 79 ? 35.724 3.640 -62.305 1.00 86.62 79 LEU A C 1
ATOM 615 O O . LEU A 1 79 ? 35.118 4.026 -61.308 1.00 86.62 79 LEU A O 1
ATOM 619 N N . GLN A 1 80 ? 36.459 2.525 -62.315 1.00 86.06 80 GLN A N 1
ATOM 620 C CA . GLN A 1 80 ? 36.566 1.651 -61.149 1.00 86.06 80 GLN A CA 1
ATOM 621 C C . GLN A 1 80 ? 37.187 2.381 -59.952 1.00 86.06 80 GLN A C 1
ATOM 623 O O . GLN A 1 80 ? 36.646 2.303 -58.853 1.00 86.06 80 GLN A O 1
ATOM 628 N N . ALA A 1 81 ? 38.237 3.180 -60.173 1.00 85.00 81 ALA A N 1
ATOM 629 C CA . ALA A 1 81 ? 38.855 3.975 -59.110 1.00 85.00 81 ALA A CA 1
ATOM 630 C C . ALA A 1 81 ? 37.869 4.959 -58.449 1.00 85.00 81 ALA A C 1
ATOM 632 O O . ALA A 1 81 ? 37.962 5.235 -57.253 1.00 85.00 81 ALA A O 1
ATOM 633 N N . ILE A 1 82 ? 36.900 5.477 -59.209 1.00 87.25 82 ILE A N 1
ATOM 634 C CA . ILE A 1 82 ? 35.866 6.373 -58.682 1.00 87.25 82 ILE A CA 1
ATOM 635 C C . ILE A 1 82 ? 34.745 5.582 -57.995 1.00 87.25 82 ILE A C 1
ATOM 637 O O . ILE A 1 82 ? 34.251 6.002 -56.952 1.00 87.25 82 ILE A O 1
ATOM 641 N N . ILE A 1 83 ? 34.354 4.426 -58.533 1.00 86.81 83 ILE A N 1
ATOM 642 C CA . ILE A 1 83 ? 33.375 3.535 -57.893 1.00 86.81 83 ILE A CA 1
ATOM 643 C C . ILE A 1 83 ? 33.878 3.090 -56.514 1.00 86.81 83 ILE A C 1
ATOM 645 O O . ILE A 1 83 ? 33.117 3.112 -55.546 1.00 86.81 83 ILE A O 1
ATOM 649 N N . ASP A 1 84 ? 35.166 2.769 -56.395 1.00 86.56 84 ASP A N 1
ATOM 650 C CA . ASP A 1 84 ? 35.791 2.392 -55.124 1.00 86.56 84 ASP A CA 1
ATOM 651 C C . ASP A 1 84 ? 35.706 3.528 -54.092 1.00 86.56 84 ASP A C 1
ATOM 653 O O . ASP A 1 84 ? 35.422 3.299 -52.914 1.00 86.56 84 ASP A O 1
ATOM 657 N N . VAL A 1 85 ? 35.870 4.777 -54.538 1.00 84.44 85 VAL A N 1
ATOM 658 C CA . VAL A 1 85 ? 35.671 5.974 -53.709 1.00 84.44 85 VAL A CA 1
ATOM 659 C C . VAL A 1 85 ? 34.218 6.114 -53.256 1.00 84.44 85 VAL A C 1
ATOM 661 O O . VAL A 1 85 ? 33.968 6.374 -52.078 1.00 84.44 85 VAL A O 1
ATOM 664 N N . LEU A 1 86 ? 33.259 5.947 -54.168 1.00 85.50 86 LEU A N 1
ATOM 665 C CA . LEU A 1 86 ? 31.832 6.087 -53.870 1.00 85.50 86 LEU A CA 1
ATOM 666 C C . LEU A 1 86 ? 31.337 5.025 -52.884 1.00 85.50 86 LEU A C 1
ATOM 668 O O . LEU A 1 86 ? 30.499 5.320 -52.030 1.00 85.50 86 LEU A O 1
ATOM 672 N N . ASN A 1 87 ? 31.902 3.821 -52.964 1.00 85.25 87 ASN A N 1
ATOM 673 C CA . ASN A 1 87 ? 31.574 2.697 -52.092 1.00 85.25 87 ASN A CA 1
ATOM 674 C C . ASN A 1 87 ? 32.383 2.679 -50.786 1.00 85.25 87 ASN A C 1
ATOM 676 O O . ASN A 1 87 ? 32.053 1.927 -49.868 1.00 85.25 87 ASN A O 1
ATOM 680 N N . SER A 1 88 ? 33.423 3.506 -50.662 1.00 84.94 88 SER A N 1
ATOM 681 C CA . SER A 1 88 ? 34.261 3.544 -49.466 1.00 84.94 88 SER A CA 1
ATOM 682 C C . SER A 1 88 ? 33.481 4.036 -48.248 1.00 84.94 88 SER A C 1
ATOM 684 O O . SER A 1 88 ? 32.947 5.150 -48.226 1.00 84.94 88 SER A O 1
ATOM 686 N N . VAL A 1 89 ? 33.478 3.229 -47.185 1.00 77.25 89 VAL A N 1
ATOM 687 C CA . VAL A 1 89 ? 32.879 3.573 -45.883 1.00 77.25 89 VAL A CA 1
ATOM 688 C C . VAL A 1 89 ? 33.544 4.783 -45.219 1.00 77.25 89 VAL A C 1
ATOM 690 O O . VAL A 1 89 ? 32.915 5.450 -44.403 1.00 77.25 89 VAL A O 1
ATOM 693 N N . ASN A 1 90 ? 34.786 5.095 -45.602 1.00 78.69 90 ASN A N 1
ATOM 694 C CA . ASN A 1 90 ? 35.557 6.216 -45.061 1.00 78.69 90 ASN A CA 1
ATOM 695 C C . ASN A 1 90 ? 35.425 7.498 -45.900 1.00 78.69 90 ASN A C 1
ATOM 697 O O . ASN A 1 90 ? 35.906 8.547 -45.476 1.00 78.69 90 ASN A O 1
ATOM 701 N N . ALA A 1 91 ? 34.811 7.436 -47.087 1.00 80.81 91 ALA A N 1
ATOM 702 C CA . ALA A 1 91 ? 34.603 8.620 -47.911 1.00 80.81 91 ALA A CA 1
ATOM 703 C C . ALA A 1 91 ? 33.446 9.460 -47.359 1.00 80.81 91 ALA A C 1
ATOM 705 O O . ALA A 1 91 ? 32.316 8.975 -47.242 1.00 80.81 91 ALA A O 1
ATOM 706 N N . THR A 1 92 ? 33.719 10.734 -47.067 1.00 83.81 92 THR A N 1
ATOM 707 C CA . THR A 1 92 ? 32.682 11.688 -46.654 1.00 83.81 92 THR A CA 1
ATOM 708 C C . THR A 1 92 ? 31.708 11.966 -47.801 1.00 83.81 92 THR A C 1
ATOM 710 O O . THR A 1 92 ? 32.004 11.734 -48.976 1.00 83.81 92 THR A O 1
ATOM 713 N N . LEU A 1 93 ? 30.530 12.500 -47.476 1.00 83.94 93 LEU A N 1
ATOM 714 C CA . LEU A 1 93 ? 29.554 12.889 -48.493 1.00 83.94 93 LEU A CA 1
ATOM 715 C C . LEU A 1 93 ? 30.106 13.984 -49.428 1.00 83.94 93 LEU A C 1
ATOM 717 O O . LEU A 1 93 ? 29.900 13.918 -50.637 1.00 83.94 93 LEU A O 1
ATOM 721 N N . GLU A 1 94 ? 30.870 14.935 -48.883 1.00 83.31 94 GLU A N 1
ATOM 722 C CA . GLU A 1 94 ? 31.560 15.980 -49.653 1.00 83.31 94 GLU A CA 1
ATOM 723 C C . GLU A 1 94 ? 32.544 15.377 -50.663 1.00 83.31 94 GLU A C 1
ATOM 725 O O . GLU A 1 94 ? 32.538 15.742 -51.838 1.00 83.31 94 GLU A O 1
ATOM 730 N N . THR A 1 95 ? 33.334 14.391 -50.232 1.00 83.56 95 THR A N 1
ATOM 731 C CA . THR A 1 95 ? 34.274 13.658 -51.084 1.00 83.56 95 THR A CA 1
ATOM 732 C C . THR A 1 95 ? 33.566 12.931 -52.230 1.00 83.56 95 THR A C 1
ATOM 734 O O . THR A 1 95 ? 34.020 12.974 -53.376 1.00 83.56 95 THR A O 1
ATOM 737 N N . ARG A 1 96 ? 32.430 12.286 -51.940 1.00 86.12 96 ARG A N 1
ATOM 738 C CA . ARG A 1 96 ? 31.621 11.577 -52.943 1.00 86.12 96 ARG A CA 1
ATOM 739 C C . ARG A 1 96 ? 31.036 12.543 -53.974 1.00 86.12 96 ARG A C 1
ATOM 741 O O . ARG A 1 96 ? 31.109 12.265 -55.168 1.00 86.12 96 ARG A O 1
ATOM 748 N N . PHE A 1 97 ? 30.524 13.696 -53.540 1.00 87.75 97 PHE A N 1
ATOM 749 C CA . PHE A 1 97 ? 30.021 14.722 -54.457 1.00 87.75 97 PHE A CA 1
ATOM 750 C C . PHE A 1 97 ? 31.127 15.326 -55.325 1.00 87.75 97 PHE A C 1
ATOM 752 O O . PHE A 1 97 ? 30.950 15.428 -56.538 1.00 87.75 97 PHE A O 1
ATOM 759 N N . ALA A 1 98 ? 32.285 15.648 -54.742 1.00 88.50 98 ALA A N 1
ATOM 760 C CA . ALA A 1 98 ? 33.417 16.187 -55.491 1.00 88.50 98 ALA A CA 1
ATOM 761 C C . ALA A 1 98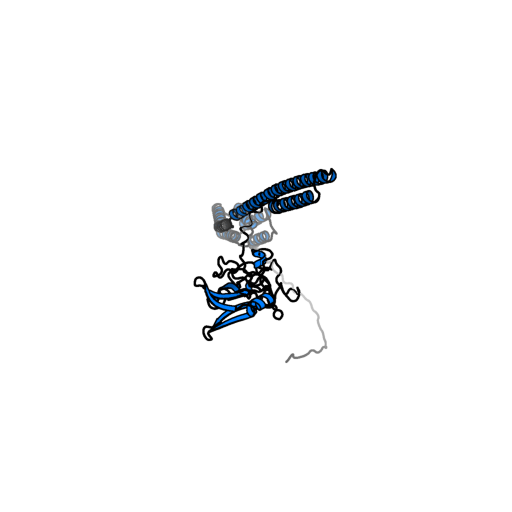 ? 33.925 15.208 -56.564 1.00 88.50 98 ALA A C 1
ATOM 763 O O . ALA A 1 98 ? 34.248 15.628 -57.675 1.00 88.50 98 ALA A O 1
ATOM 764 N N . ALA A 1 99 ? 33.951 13.904 -56.265 1.00 88.94 99 ALA A N 1
ATOM 765 C CA . ALA A 1 99 ? 34.322 12.869 -57.226 1.00 88.94 99 ALA A CA 1
ATOM 766 C C . ALA A 1 99 ? 33.310 12.748 -58.380 1.00 88.94 99 ALA A C 1
ATOM 768 O O . ALA A 1 99 ? 33.718 12.680 -59.539 1.00 88.94 99 ALA A O 1
ATOM 769 N N . ILE A 1 100 ? 32.001 12.787 -58.092 1.00 89.94 100 ILE A N 1
ATOM 770 C CA . ILE A 1 100 ? 30.948 12.777 -59.126 1.00 89.94 100 ILE A CA 1
ATOM 771 C C . ILE A 1 100 ? 31.059 14.017 -60.019 1.00 89.94 100 ILE A C 1
ATOM 773 O O . ILE A 1 100 ? 31.015 13.913 -61.244 1.00 89.94 100 ILE A O 1
ATOM 777 N N . GLU A 1 101 ? 31.247 15.196 -59.428 1.00 90.81 101 GLU A N 1
ATOM 778 C CA . GLU A 1 101 ? 31.365 16.438 -60.189 1.00 90.81 101 GLU A CA 1
ATOM 779 C C . GLU A 1 101 ? 32.636 16.467 -61.051 1.00 90.81 101 GLU A C 1
ATOM 781 O O . GLU A 1 101 ? 32.598 16.911 -62.201 1.00 90.81 101 GLU A O 1
ATOM 786 N N . ALA A 1 102 ? 33.745 15.926 -60.541 1.00 90.69 102 ALA A N 1
ATOM 787 C CA . ALA A 1 102 ? 34.977 15.770 -61.304 1.00 90.69 102 ALA A CA 1
ATOM 788 C C . ALA A 1 102 ? 34.806 14.825 -62.504 1.00 90.69 102 ALA A C 1
ATOM 790 O O . ALA A 1 102 ? 35.293 15.122 -63.592 1.00 90.69 102 ALA A O 1
ATOM 791 N N . VAL A 1 103 ? 34.053 13.730 -62.351 1.00 91.12 103 VAL A N 1
ATOM 792 C CA . VAL A 1 103 ? 33.696 12.829 -63.463 1.00 91.12 103 VAL A CA 1
ATOM 793 C C . VAL A 1 103 ? 32.867 13.537 -64.522 1.00 91.12 103 VAL A C 1
ATOM 795 O O . VAL A 1 103 ? 33.128 13.385 -65.717 1.00 91.12 103 VAL A O 1
ATOM 798 N N . ILE A 1 104 ? 31.880 14.329 -64.101 1.00 91.50 104 ILE A N 1
ATOM 799 C CA . ILE A 1 104 ? 31.037 15.097 -65.021 1.00 91.50 104 ILE A CA 1
ATOM 800 C C . ILE A 1 104 ? 31.902 16.071 -65.837 1.00 91.50 104 ILE A C 1
ATOM 802 O O . ILE A 1 104 ? 31.714 16.178 -67.054 1.00 91.50 104 ILE A O 1
ATOM 806 N N . LYS A 1 105 ? 32.883 16.721 -65.196 1.00 91.62 105 LYS A N 1
ATOM 807 C CA . LYS A 1 105 ? 33.784 17.707 -65.816 1.00 91.62 105 LYS A CA 1
ATOM 808 C C . LYS A 1 105 ? 34.955 17.104 -66.603 1.00 91.62 105 LYS A C 1
ATOM 810 O O . LYS A 1 105 ? 35.472 17.784 -67.486 1.00 91.62 105 LYS A O 1
ATOM 815 N N . ALA A 1 106 ? 35.345 15.858 -66.334 1.00 90.75 106 ALA A N 1
ATOM 816 C CA . ALA A 1 106 ? 36.461 15.195 -67.008 1.00 90.75 106 ALA A CA 1
ATOM 817 C C . ALA A 1 106 ? 36.232 15.094 -68.522 1.00 90.75 106 ALA A C 1
ATOM 819 O O . ALA A 1 106 ? 35.157 14.697 -68.982 1.00 90.75 106 ALA A O 1
ATOM 820 N N . GLN A 1 107 ? 37.245 15.436 -69.311 1.00 91.31 107 GLN A N 1
ATOM 821 C CA . GLN A 1 107 ? 37.168 15.440 -70.775 1.00 91.31 107 GLN A CA 1
ATOM 822 C C . GLN A 1 107 ? 37.502 14.076 -71.389 1.00 91.31 107 GLN A C 1
ATOM 824 O O . GLN A 1 107 ? 37.065 13.772 -72.496 1.00 91.31 107 GLN A O 1
ATOM 829 N N . THR A 1 108 ? 38.248 13.235 -70.671 1.00 89.56 108 THR A N 1
ATOM 830 C CA . THR A 1 108 ? 38.715 11.925 -71.166 1.00 89.56 108 THR A CA 1
ATOM 831 C C . THR A 1 108 ? 37.705 10.783 -70.996 1.00 89.56 108 THR A C 1
ATOM 833 O O . THR A 1 108 ? 37.935 9.666 -71.472 1.00 89.56 108 THR A O 1
ATOM 836 N N . LEU A 1 109 ? 36.570 11.044 -70.341 1.00 91.50 109 LEU A N 1
ATOM 837 C CA . LEU A 1 109 ? 35.480 10.084 -70.158 1.00 91.50 109 LEU A CA 1
ATOM 838 C C . LEU A 1 109 ? 34.350 10.336 -71.162 1.00 91.50 109 LEU A C 1
ATOM 840 O O . LEU A 1 109 ? 33.926 11.476 -71.365 1.00 91.50 109 LEU A O 1
ATOM 844 N N . SER A 1 110 ? 33.828 9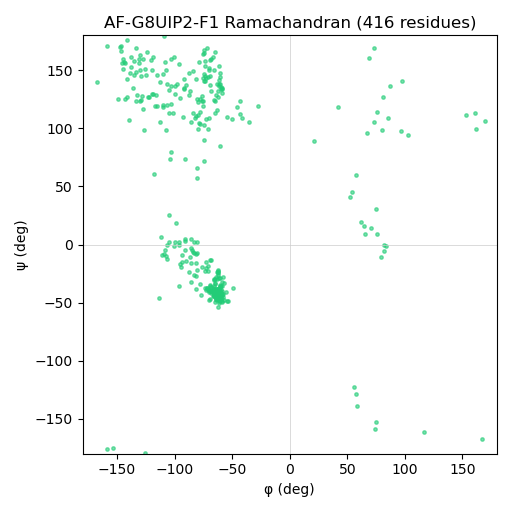.261 -71.756 1.00 93.38 110 SER A N 1
ATOM 845 C CA . SER A 1 110 ? 32.659 9.323 -72.638 1.00 93.38 110 SER A CA 1
ATOM 846 C C . SER A 1 110 ? 31.385 9.669 -71.858 1.00 93.38 110 SER A C 1
ATOM 848 O O . SER A 1 110 ? 31.302 9.488 -70.643 1.00 93.38 110 SER A O 1
ATOM 850 N N . LEU A 1 111 ? 30.358 10.158 -72.557 1.00 92.06 111 LEU A N 1
ATOM 851 C CA . LEU A 1 111 ? 29.063 10.451 -71.936 1.00 92.06 111 LEU A CA 1
ATOM 852 C C . LEU A 1 111 ? 28.405 9.190 -71.350 1.00 92.06 111 LEU A C 1
ATOM 854 O O . LEU A 1 111 ? 27.854 9.241 -70.256 1.00 92.06 111 LEU A O 1
ATOM 858 N N . GLU A 1 112 ? 28.511 8.060 -72.047 1.00 92.00 112 GLU A N 1
ATOM 859 C CA . GLU A 1 112 ? 28.009 6.762 -71.584 1.00 92.00 112 GLU A CA 1
ATOM 860 C C . GLU A 1 112 ? 28.682 6.328 -70.273 1.00 92.00 112 GLU A C 1
ATOM 862 O O . GLU A 1 112 ? 27.998 5.980 -69.313 1.00 92.00 112 GLU A O 1
ATOM 867 N N . ALA A 1 113 ? 30.010 6.459 -70.187 1.00 89.50 113 ALA A N 1
ATOM 868 C CA . ALA A 1 113 ? 30.778 6.187 -68.972 1.00 89.50 113 ALA A CA 1
ATOM 869 C C . ALA A 1 113 ? 30.330 7.063 -67.789 1.00 89.50 113 ALA A C 1
ATOM 871 O O . ALA A 1 113 ? 30.179 6.576 -66.667 1.00 89.50 113 ALA A O 1
ATOM 872 N N . LYS A 1 114 ? 30.076 8.355 -68.039 1.00 93.19 114 LYS A N 1
ATOM 873 C CA . LYS A 1 114 ? 29.585 9.293 -67.017 1.00 93.19 114 LYS A CA 1
ATOM 874 C C . LYS A 1 114 ? 28.193 8.906 -66.513 1.00 93.19 114 LYS A C 1
ATOM 876 O O . LYS A 1 114 ? 27.966 8.899 -65.306 1.00 93.19 114 LYS A O 1
ATOM 881 N N . LEU A 1 115 ? 27.276 8.565 -67.420 1.00 91.50 115 LEU A N 1
ATOM 882 C CA . LEU A 1 115 ? 25.911 8.163 -67.069 1.00 91.50 115 LEU A CA 1
ATOM 883 C C . LEU A 1 115 ? 25.885 6.845 -66.287 1.00 91.50 115 LEU A C 1
ATOM 885 O O . LEU A 1 115 ? 25.203 6.767 -65.267 1.00 91.50 115 LEU A O 1
ATOM 889 N N . GLY A 1 116 ? 26.678 5.852 -66.701 1.00 89.12 116 GLY A N 1
ATOM 890 C CA . GLY A 1 116 ? 26.784 4.576 -65.989 1.00 89.12 116 GLY A CA 1
ATOM 891 C C . GLY A 1 116 ? 27.300 4.735 -64.554 1.00 89.12 116 GLY A C 1
ATOM 892 O O . GLY A 1 116 ? 26.809 4.076 -63.638 1.00 89.12 116 GLY A O 1
ATOM 893 N N . LEU A 1 117 ? 28.235 5.662 -64.323 1.00 89.56 117 LEU A N 1
ATOM 894 C CA . LEU A 1 117 ? 28.729 5.961 -62.977 1.00 89.56 117 LEU A CA 1
ATOM 895 C C . LEU A 1 117 ? 27.678 6.656 -62.108 1.00 89.56 117 LEU A C 1
ATOM 897 O O . LEU A 1 117 ? 27.550 6.323 -60.932 1.00 89.56 117 LEU A O 1
ATOM 901 N N . ILE A 1 118 ? 26.911 7.592 -62.674 1.00 88.81 118 ILE A N 1
ATOM 902 C CA . ILE A 1 118 ? 25.802 8.245 -61.961 1.00 88.81 118 ILE A CA 1
ATOM 903 C C . ILE A 1 118 ? 24.742 7.207 -61.570 1.00 88.81 118 ILE A C 1
ATOM 905 O O . ILE A 1 118 ? 24.267 7.217 -60.437 1.00 88.81 118 ILE A O 1
ATOM 909 N N . GLU A 1 119 ? 24.413 6.271 -62.461 1.00 89.12 119 GLU A N 1
ATOM 910 C CA . GLU A 1 119 ? 23.489 5.177 -62.155 1.00 89.12 119 GLU A CA 1
ATOM 911 C C . GLU A 1 119 ? 24.017 4.280 -61.020 1.00 89.12 119 GLU A C 1
ATOM 913 O O . GLU A 1 119 ? 23.275 3.954 -60.090 1.00 89.12 119 GLU A O 1
ATOM 918 N N . ALA A 1 120 ? 25.304 3.921 -61.053 1.00 84.94 120 ALA A N 1
ATOM 919 C CA . ALA A 1 120 ? 25.945 3.140 -59.996 1.00 84.94 120 ALA A CA 1
ATOM 920 C C . ALA A 1 120 ? 25.964 3.887 -58.650 1.00 84.94 120 ALA A C 1
ATOM 922 O O . ALA A 1 120 ? 25.661 3.293 -57.616 1.00 84.94 120 ALA A O 1
ATOM 923 N N . ALA A 1 121 ? 26.249 5.193 -58.661 1.00 85.00 121 ALA A N 1
ATOM 924 C CA . ALA A 1 121 ? 26.212 6.046 -57.476 1.00 85.00 121 ALA A CA 1
ATOM 925 C C . ALA A 1 121 ? 24.810 6.098 -56.849 1.00 85.00 121 ALA A C 1
ATOM 927 O O . ALA A 1 121 ? 24.685 5.997 -55.631 1.00 85.00 121 ALA A O 1
ATOM 928 N N . ILE A 1 122 ? 23.760 6.207 -57.673 1.00 84.88 122 ILE A N 1
ATOM 929 C CA . ILE A 1 122 ? 22.363 6.192 -57.216 1.00 84.88 122 ILE A CA 1
ATOM 930 C C . ILE A 1 122 ? 22.016 4.834 -56.596 1.00 84.88 122 ILE A C 1
ATOM 932 O O . ILE A 1 122 ? 21.436 4.790 -55.514 1.00 84.88 122 ILE A O 1
ATOM 936 N N . LYS A 1 123 ? 22.409 3.727 -57.241 1.00 83.38 123 LYS A N 1
ATOM 937 C CA . LYS A 1 123 ? 22.196 2.362 -56.725 1.00 83.38 123 LYS A CA 1
ATOM 938 C C . LYS A 1 123 ? 22.944 2.084 -55.417 1.00 83.38 123 LYS A C 1
ATOM 940 O O . LYS A 1 123 ? 22.497 1.247 -54.641 1.00 83.38 123 LYS A O 1
ATOM 945 N N . ALA A 1 124 ? 24.065 2.762 -55.178 1.00 78.44 124 ALA A N 1
ATOM 946 C CA . ALA A 1 124 ? 24.873 2.625 -53.968 1.00 78.44 124 ALA A CA 1
ATOM 947 C C . ALA A 1 124 ? 24.397 3.509 -52.797 1.00 78.44 124 ALA A C 1
ATOM 949 O O . ALA A 1 124 ? 24.978 3.445 -51.707 1.00 78.44 124 ALA A O 1
ATOM 950 N N . LEU A 1 125 ? 23.371 4.350 -52.990 1.00 79.56 125 LEU A N 1
ATOM 951 C CA . LEU A 1 125 ? 22.791 5.117 -51.890 1.00 79.56 125 LEU A CA 1
ATOM 952 C C . LEU A 1 125 ? 22.179 4.165 -50.848 1.00 79.56 125 LEU A C 1
ATOM 954 O O . LEU A 1 125 ? 21.525 3.191 -51.223 1.00 79.56 125 LEU A O 1
ATOM 958 N N . PRO A 1 126 ? 22.363 4.427 -49.540 1.00 76.88 126 PRO A N 1
ATOM 959 C CA . PRO A 1 126 ? 21.738 3.615 -48.506 1.00 76.88 126 PRO A CA 1
ATOM 960 C C . PRO A 1 126 ? 20.212 3.614 -48.638 1.00 76.88 126 PRO A C 1
ATOM 962 O O . PRO A 1 126 ? 19.602 4.677 -48.759 1.00 76.88 126 PRO A O 1
ATOM 965 N N . ASP A 1 127 ? 19.598 2.436 -48.536 1.00 82.25 127 ASP A N 1
ATOM 966 C CA . ASP A 1 127 ? 18.155 2.328 -48.337 1.00 82.25 127 ASP A CA 1
ATOM 967 C C . ASP A 1 127 ? 17.819 2.648 -46.870 1.00 82.25 127 ASP A C 1
ATOM 969 O O . ASP A 1 127 ? 18.411 2.105 -45.931 1.00 82.25 127 ASP A O 1
ATOM 973 N N . TYR A 1 128 ? 16.885 3.574 -46.666 1.00 85.25 128 TYR A N 1
ATOM 974 C CA . TYR A 1 128 ? 16.424 3.991 -45.344 1.00 85.25 128 TYR A CA 1
ATOM 975 C C . TYR A 1 128 ? 15.096 3.330 -44.941 1.00 85.25 128 TYR A C 1
ATOM 977 O O . TYR A 1 128 ? 14.609 3.612 -43.844 1.00 85.25 128 TYR A O 1
ATOM 985 N N . GLY A 1 129 ? 14.529 2.442 -45.768 1.00 92.69 129 GLY A N 1
ATOM 986 C CA . GLY A 1 129 ? 13.260 1.752 -45.519 1.00 92.69 129 GLY A CA 1
ATOM 987 C C . GLY A 1 129 ? 13.225 1.014 -44.180 1.00 92.69 129 GLY A C 1
ATOM 988 O O . GLY A 1 129 ? 12.324 1.249 -43.375 1.00 92.69 129 GLY A O 1
ATOM 989 N N . ASP A 1 130 ? 14.255 0.221 -43.877 1.00 91.31 130 ASP A N 1
ATOM 990 C CA . ASP A 1 130 ? 14.343 -0.525 -42.611 1.00 91.31 130 ASP A CA 1
ATOM 991 C C . ASP A 1 130 ? 14.423 0.401 -41.386 1.00 91.31 130 ASP A C 1
ATOM 993 O O . ASP A 1 130 ? 13.788 0.159 -40.357 1.00 91.31 130 ASP A O 1
ATOM 997 N N . LYS A 1 131 ? 15.175 1.506 -41.494 1.00 92.56 131 LYS A N 1
ATOM 998 C CA . LYS A 1 131 ? 15.284 2.510 -40.421 1.00 92.56 131 LYS A CA 1
ATOM 999 C C . LYS A 1 131 ? 13.952 3.224 -40.199 1.00 92.56 131 LYS A C 1
ATOM 1001 O O . LYS A 1 131 ? 13.589 3.482 -39.054 1.00 92.56 131 LYS A O 1
ATOM 1006 N N . LEU A 1 132 ? 13.220 3.520 -41.273 1.00 95.75 132 LEU A N 1
ATOM 1007 C CA . LEU A 1 132 ? 11.898 4.136 -41.200 1.00 95.75 132 LEU A CA 1
ATOM 1008 C C . LEU A 1 132 ? 10.876 3.191 -40.557 1.00 95.75 132 LEU A C 1
ATOM 1010 O O . LEU A 1 132 ? 10.151 3.607 -39.656 1.00 95.75 132 LEU A O 1
ATOM 1014 N N . ALA A 1 133 ? 10.874 1.915 -40.949 1.00 95.50 133 ALA A N 1
ATOM 1015 C CA . ALA A 1 133 ? 10.010 0.898 -40.357 1.00 95.50 133 ALA A CA 1
ATOM 1016 C C . ALA A 1 133 ? 10.285 0.715 -38.853 1.00 95.50 133 ALA A C 1
ATOM 1018 O O . ALA A 1 133 ? 9.354 0.613 -38.053 1.00 95.50 133 ALA A O 1
ATOM 1019 N N . ALA A 1 134 ? 11.558 0.744 -38.443 1.00 94.50 134 ALA A N 1
ATOM 1020 C CA . ALA A 1 134 ? 11.939 0.693 -37.033 1.00 94.50 134 ALA A CA 1
ATOM 1021 C C . ALA A 1 134 ? 11.436 1.916 -36.241 1.00 94.50 134 ALA A C 1
ATOM 1023 O O . ALA A 1 134 ? 10.947 1.765 -35.120 1.00 94.50 134 ALA A O 1
ATOM 1024 N N . ILE A 1 135 ? 11.506 3.119 -36.825 1.00 95.38 135 ILE A N 1
ATOM 1025 C CA . ILE A 1 135 ? 10.953 4.343 -36.222 1.00 95.38 135 ILE A CA 1
ATOM 1026 C C . ILE A 1 135 ? 9.429 4.238 -36.093 1.00 95.38 135 ILE A C 1
ATOM 1028 O O . ILE A 1 135 ? 8.881 4.553 -35.039 1.00 95.38 135 ILE A O 1
ATOM 1032 N N . GLU A 1 136 ? 8.738 3.757 -37.127 1.00 96.19 136 GLU A N 1
ATOM 1033 C CA . GLU A 1 136 ? 7.286 3.570 -37.095 1.00 96.19 136 GLU A CA 1
ATOM 1034 C C . GLU A 1 136 ? 6.863 2.573 -36.004 1.00 96.19 136 GLU A C 1
ATOM 1036 O O . GLU A 1 136 ? 5.926 2.834 -35.245 1.00 96.19 136 GLU A O 1
ATOM 1041 N N . ALA A 1 137 ? 7.584 1.456 -35.875 1.00 94.69 137 ALA A N 1
ATOM 1042 C CA . ALA A 1 137 ? 7.357 0.474 -34.821 1.00 94.69 137 ALA A CA 1
ATOM 1043 C C . ALA A 1 137 ? 7.583 1.071 -33.422 1.00 94.69 137 ALA A C 1
ATOM 1045 O O . ALA A 1 137 ? 6.774 0.844 -32.523 1.00 94.69 137 ALA A O 1
ATOM 1046 N N . ALA A 1 138 ? 8.634 1.879 -33.244 1.00 94.38 138 ALA A N 1
ATOM 1047 C CA . ALA A 1 138 ? 8.903 2.570 -31.985 1.00 94.38 138 ALA A CA 1
ATOM 1048 C C . ALA A 1 138 ? 7.792 3.569 -31.625 1.00 94.38 138 ALA A C 1
ATOM 1050 O O . ALA A 1 138 ? 7.363 3.611 -30.473 1.00 94.38 138 ALA A O 1
ATOM 1051 N N . ILE A 1 139 ? 7.276 4.318 -32.607 1.00 90.06 139 ILE A N 1
ATOM 1052 C CA . ILE A 1 139 ? 6.150 5.244 -32.418 1.00 90.06 139 ILE A CA 1
ATOM 1053 C C . ILE A 1 139 ? 4.890 4.483 -31.990 1.00 90.06 139 ILE A C 1
ATOM 1055 O O . ILE A 1 139 ? 4.228 4.884 -31.035 1.00 90.06 139 ILE A O 1
ATOM 1059 N N . LYS A 1 140 ? 4.579 3.360 -32.650 1.00 88.19 140 LYS A N 1
ATOM 1060 C CA . LYS A 1 140 ? 3.432 2.497 -32.310 1.00 88.19 140 LYS A CA 1
ATOM 1061 C C . LYS A 1 140 ? 3.563 1.832 -30.937 1.00 88.19 140 LYS A C 1
ATOM 1063 O O . LYS A 1 140 ? 2.550 1.557 -30.303 1.00 88.19 140 LYS A O 1
ATOM 1068 N N . ALA A 1 141 ? 4.787 1.570 -30.484 1.00 88.81 141 ALA A N 1
ATOM 1069 C CA . ALA A 1 141 ? 5.069 0.970 -29.183 1.00 88.81 141 ALA A CA 1
ATOM 1070 C C . ALA A 1 141 ? 5.049 1.978 -28.019 1.00 88.81 141 ALA A C 1
ATOM 1072 O O . ALA A 1 141 ? 5.130 1.564 -26.860 1.00 88.81 141 ALA A O 1
ATOM 1073 N N . MET A 1 142 ? 4.950 3.288 -28.290 1.00 85.19 142 MET A N 1
ATOM 1074 C CA . MET A 1 142 ? 4.819 4.280 -27.223 1.00 85.19 142 MET A CA 1
ATOM 1075 C C . MET A 1 142 ? 3.518 4.040 -26.438 1.00 85.19 142 MET A C 1
ATOM 1077 O O . MET A 1 142 ? 2.458 3.887 -27.050 1.00 85.19 142 MET A O 1
ATOM 1081 N N . PRO A 1 143 ? 3.554 4.017 -25.090 1.00 82.31 143 PRO A N 1
ATOM 1082 C CA . PRO A 1 143 ? 2.350 3.816 -24.295 1.00 82.31 143 PRO A CA 1
ATOM 1083 C C . PRO A 1 143 ? 1.310 4.903 -24.574 1.00 82.31 143 PRO A C 1
ATOM 1085 O O . PRO A 1 143 ? 1.635 6.091 -24.589 1.00 82.31 143 PRO A O 1
ATOM 1088 N N . ASN A 1 144 ? 0.048 4.507 -24.740 1.00 77.94 144 ASN A N 1
ATOM 1089 C CA . ASN A 1 144 ? -1.052 5.460 -24.765 1.00 77.94 144 ASN A CA 1
ATOM 1090 C C . ASN A 1 144 ? -1.340 5.928 -23.328 1.00 77.94 144 ASN A C 1
ATOM 1092 O O . ASN A 1 144 ? -1.656 5.122 -22.452 1.00 77.94 144 ASN A O 1
ATOM 1096 N N . TYR A 1 145 ? -1.196 7.229 -23.079 1.00 74.19 145 TYR A N 1
ATOM 1097 C CA . TYR A 1 145 ? -1.402 7.835 -21.763 1.00 74.19 145 TYR A CA 1
ATOM 1098 C C . TYR A 1 145 ? -2.806 8.436 -21.575 1.00 74.19 145 TYR A C 1
ATOM 1100 O O . TYR A 1 145 ? -3.061 8.986 -20.505 1.00 74.19 145 TYR A O 1
ATOM 1108 N N . SER A 1 146 ? -3.714 8.322 -22.555 1.00 78.12 146 SER A N 1
ATOM 1109 C CA . SER A 1 146 ? -5.077 8.875 -22.480 1.00 78.12 146 SER A CA 1
ATOM 1110 C C . SER A 1 146 ? -5.830 8.409 -21.233 1.00 78.12 146 SER A C 1
ATOM 1112 O O . SER A 1 146 ? -6.273 9.250 -20.461 1.00 78.12 146 SER A O 1
ATOM 1114 N N . ASP A 1 147 ? -5.840 7.107 -20.936 1.00 78.56 147 ASP A N 1
ATOM 1115 C CA . ASP A 1 147 ? -6.540 6.572 -19.756 1.00 78.56 147 ASP A CA 1
ATOM 1116 C C . ASP A 1 147 ? -5.993 7.141 -18.434 1.00 78.56 147 ASP A C 1
ATOM 1118 O O . ASP A 1 147 ? -6.729 7.376 -17.474 1.00 78.56 147 ASP A O 1
ATOM 1122 N N . LYS A 1 148 ? -4.677 7.394 -18.370 1.00 77.75 148 LYS A N 1
ATOM 1123 C CA . LYS A 1 148 ? -4.037 8.007 -17.196 1.00 77.75 148 LYS A CA 1
ATOM 1124 C C . LYS A 1 148 ? -4.394 9.488 -17.080 1.00 77.75 148 LYS A C 1
ATOM 1126 O O . LYS A 1 148 ? -4.575 9.973 -15.967 1.00 77.75 148 LYS A O 1
ATOM 1131 N N . PHE A 1 149 ? -4.495 10.197 -18.203 1.00 79.88 149 PHE A N 1
ATOM 1132 C CA . PHE A 1 149 ? -4.941 11.588 -18.230 1.00 79.88 149 PHE A CA 1
ATOM 1133 C C . PHE A 1 149 ? -6.409 11.705 -17.801 1.00 79.88 149 PHE A C 1
ATOM 1135 O O . PHE A 1 149 ? -6.725 12.525 -16.939 1.00 79.88 149 PHE A O 1
ATOM 1142 N N . ASP A 1 150 ? -7.274 10.818 -18.291 1.00 85.81 150 ASP A N 1
ATOM 1143 C CA . ASP A 1 150 ? -8.687 10.760 -17.910 1.00 85.81 150 ASP A CA 1
ATOM 1144 C C . ASP A 1 150 ? -8.857 10.472 -16.413 1.00 85.81 150 ASP A C 1
ATOM 1146 O O . ASP A 1 150 ? -9.647 11.131 -15.732 1.00 85.81 150 ASP A O 1
ATOM 1150 N N . ALA A 1 151 ? -8.053 9.557 -15.860 1.00 78.62 151 ALA A N 1
ATOM 1151 C CA . ALA A 1 151 ? -8.038 9.282 -14.425 1.00 78.62 151 ALA A CA 1
ATOM 1152 C C . ALA A 1 151 ? -7.631 10.513 -13.592 1.00 78.62 151 ALA A C 1
ATOM 1154 O O . ALA A 1 151 ? -8.229 10.782 -12.548 1.00 78.62 151 ALA A O 1
ATOM 1155 N N . VAL A 1 152 ? -6.647 11.289 -14.057 1.00 87.62 152 VAL A N 1
ATOM 1156 C CA . VAL A 1 152 ? -6.225 12.537 -13.398 1.00 87.62 152 VAL A CA 1
ATOM 1157 C C . VAL A 1 152 ? -7.330 13.593 -13.457 1.00 87.62 152 VAL A C 1
ATOM 1159 O O . VAL A 1 152 ? -7.619 14.228 -12.442 1.00 87.62 152 VAL A O 1
ATOM 1162 N N . VAL A 1 153 ? -7.994 13.756 -14.604 1.00 92.19 153 VAL A N 1
ATOM 1163 C CA . VAL A 1 153 ? -9.127 14.684 -14.760 1.00 92.19 153 VAL A CA 1
ATOM 1164 C C . VAL A 1 153 ? -10.287 14.294 -13.839 1.00 92.19 153 VAL A C 1
ATOM 1166 O O . VAL A 1 153 ? -10.857 15.153 -13.163 1.00 92.19 153 VAL A O 1
ATOM 1169 N N . ALA A 1 154 ? -10.609 13.002 -13.750 1.00 85.94 154 ALA A N 1
ATOM 1170 C CA . ALA A 1 154 ? -11.639 12.501 -12.845 1.00 85.94 154 ALA A CA 1
ATOM 1171 C C . ALA A 1 154 ? -11.301 12.795 -11.372 1.00 85.94 154 ALA A C 1
ATOM 1173 O O . ALA A 1 154 ? -12.154 13.285 -10.629 1.00 85.94 154 ALA A O 1
ATOM 1174 N N . ALA A 1 155 ? -10.049 12.569 -10.961 1.00 86.75 155 ALA A N 1
ATOM 1175 C CA . ALA A 1 155 ? -9.587 12.872 -9.607 1.00 86.75 155 ALA A CA 1
ATOM 1176 C C . ALA A 1 155 ? -9.659 14.377 -9.288 1.00 86.75 155 ALA A C 1
ATOM 1178 O O . ALA A 1 155 ? -10.115 14.760 -8.211 1.00 86.75 155 ALA A O 1
ATOM 1179 N N . LEU A 1 156 ? -9.268 15.238 -10.233 1.00 87.75 156 LEU A N 1
ATOM 1180 C CA . LEU A 1 156 ? -9.366 16.696 -10.097 1.00 87.75 156 LEU A CA 1
ATOM 1181 C C . LEU A 1 156 ? -10.813 17.162 -9.909 1.00 87.75 156 LEU A C 1
ATOM 1183 O O . LEU A 1 156 ? -11.090 17.969 -9.020 1.00 87.75 156 LEU A O 1
ATOM 1187 N N . ASN A 1 157 ? -11.747 16.622 -10.691 1.00 88.38 157 ASN A N 1
ATOM 1188 C CA . ASN A 1 157 ? -13.167 16.948 -10.558 1.00 88.38 157 ASN A CA 1
ATOM 1189 C C . ASN A 1 157 ? -13.748 16.474 -9.218 1.00 88.38 157 ASN A C 1
ATOM 1191 O O . ASN A 1 157 ? -14.522 17.199 -8.595 1.00 88.38 157 ASN A O 1
ATOM 1195 N N . ALA A 1 158 ? -13.338 15.297 -8.737 1.00 86.62 158 ALA A N 1
ATOM 1196 C CA . ALA A 1 158 ? -13.746 14.803 -7.425 1.00 86.62 158 ALA A CA 1
ATOM 1197 C C . ALA A 1 158 ? -13.238 15.707 -6.288 1.00 86.62 158 ALA A C 1
ATOM 1199 O O . ALA A 1 158 ? -14.006 16.055 -5.392 1.00 86.62 158 ALA A O 1
ATOM 1200 N N . MET A 1 159 ? -11.975 16.146 -6.349 1.00 84.50 159 MET A N 1
ATOM 1201 C CA . MET A 1 159 ? -11.423 17.098 -5.377 1.00 84.50 159 MET A CA 1
ATOM 1202 C C . MET A 1 159 ? -12.171 18.435 -5.401 1.00 84.50 159 MET A C 1
ATOM 1204 O O . MET A 1 159 ? -12.494 18.974 -4.344 1.00 84.50 159 MET A O 1
ATOM 1208 N N . LYS A 1 160 ? -12.504 18.953 -6.590 1.00 86.25 160 LYS A N 1
ATOM 1209 C CA . LYS A 1 160 ? -13.296 20.182 -6.728 1.00 86.25 160 LYS A CA 1
ATOM 1210 C C . LYS A 1 160 ? -14.650 20.069 -6.018 1.00 86.25 160 LYS A C 1
ATOM 1212 O O . LYS A 1 160 ? -14.993 20.949 -5.234 1.00 86.25 160 LYS A O 1
ATOM 1217 N N . ALA A 1 161 ? -15.377 18.973 -6.235 1.00 81.50 161 ALA A N 1
ATOM 1218 C CA . ALA A 1 161 ? -16.673 18.747 -5.595 1.00 81.50 161 ALA A CA 1
ATOM 1219 C C . ALA A 1 161 ? -16.567 18.663 -4.059 1.00 81.50 161 ALA A C 1
ATOM 1221 O O . ALA A 1 161 ? -17.413 19.203 -3.346 1.00 81.50 161 ALA A O 1
ATOM 1222 N N . GLN A 1 162 ? -15.508 18.034 -3.535 1.00 80.62 162 GLN A N 1
ATOM 1223 C CA . GLN A 1 162 ? -15.250 17.989 -2.090 1.00 80.62 162 GLN A CA 1
ATOM 1224 C C . GLN A 1 162 ? -15.009 19.389 -1.508 1.00 80.62 162 GLN A C 1
ATOM 1226 O O . GLN A 1 162 ? -15.550 19.719 -0.454 1.00 80.62 162 GLN A O 1
ATOM 1231 N N . ILE A 1 163 ? -14.237 20.229 -2.204 1.00 72.75 163 ILE A N 1
ATOM 1232 C CA . ILE A 1 163 ? -13.953 21.608 -1.779 1.00 72.75 163 ILE A CA 1
ATOM 1233 C C . ILE A 1 163 ? -15.232 22.455 -1.759 1.00 72.75 163 ILE A C 1
ATOM 1235 O O . ILE A 1 163 ? -15.479 23.165 -0.784 1.00 72.75 163 ILE A O 1
ATOM 1239 N N . GLU A 1 164 ? -16.063 22.364 -2.799 1.00 81.38 164 GLU A N 1
ATOM 1240 C CA . GLU A 1 164 ? -17.344 23.083 -2.862 1.00 81.38 164 GLU A CA 1
ATOM 1241 C C . GLU A 1 164 ? -18.271 22.667 -1.709 1.00 81.38 164 GLU A C 1
ATOM 1243 O O . GLU A 1 164 ? -18.855 23.520 -1.038 1.00 81.38 164 GLU A O 1
ATOM 1248 N N . SER A 1 165 ? -18.333 21.367 -1.406 1.00 74.81 165 SER A N 1
ATOM 1249 C CA . SER A 1 165 ? -19.137 20.850 -0.299 1.00 74.81 165 SER A CA 1
ATOM 1250 C C . SER A 1 165 ? -18.637 21.310 1.078 1.00 74.81 165 SER A C 1
ATOM 1252 O O . SER A 1 165 ? -19.442 21.687 1.935 1.00 74.81 165 SER A O 1
ATOM 1254 N N . LEU A 1 166 ? -17.316 21.351 1.291 1.00 76.50 166 LEU A N 1
ATOM 1255 C CA . LEU A 1 166 ? -16.709 21.920 2.501 1.00 76.50 166 LEU A CA 1
ATOM 1256 C C . LEU A 1 166 ? -17.085 23.394 2.687 1.00 76.50 166 LEU A C 1
ATOM 1258 O O . LEU A 1 166 ? -17.455 23.786 3.794 1.00 76.50 166 LEU A O 1
ATOM 1262 N N . GLY A 1 167 ? -17.056 24.184 1.611 1.00 78.12 167 GLY A N 1
ATOM 1263 C CA . GLY A 1 167 ? -17.470 25.588 1.640 1.00 78.12 167 GLY A CA 1
ATOM 1264 C C . GLY A 1 167 ? -18.933 25.768 2.056 1.00 78.12 167 GLY A C 1
ATOM 1265 O O . GLY A 1 167 ? -19.229 26.598 2.916 1.00 78.12 167 GLY A O 1
ATOM 1266 N N . THR A 1 168 ? -19.847 24.956 1.510 1.00 75.69 168 THR A N 1
ATOM 1267 C CA . THR A 1 168 ? -21.270 25.005 1.897 1.00 75.69 168 THR A CA 1
ATOM 1268 C C . THR A 1 168 ? -21.495 24.627 3.359 1.00 75.69 168 THR A C 1
ATOM 1270 O O . THR A 1 168 ? -22.187 25.348 4.073 1.00 75.69 168 THR A O 1
ATOM 1273 N N . GLY A 1 169 ? -20.831 23.574 3.848 1.00 77.38 169 GLY A N 1
ATOM 1274 C CA . GLY A 1 169 ? -20.951 23.179 5.249 1.00 77.38 169 GLY A CA 1
ATOM 1275 C C . GLY A 1 169 ? -20.441 24.258 6.211 1.00 77.38 169 GLY A C 1
ATOM 1276 O O . GLY A 1 169 ? -21.091 24.578 7.205 1.00 77.38 169 GLY A O 1
ATOM 1277 N N . GLN A 1 170 ? -19.317 24.904 5.885 1.00 78.44 170 GLN A N 1
ATOM 1278 C CA . GLN A 1 170 ? -18.804 26.017 6.688 1.00 78.44 170 GLN A CA 1
ATOM 1279 C C . GLN A 1 170 ? -19.812 27.176 6.791 1.00 78.44 170 GLN A C 1
ATOM 1281 O O . GLN A 1 170 ? -19.983 27.731 7.878 1.00 78.44 170 GLN A O 1
ATOM 1286 N N . ALA A 1 171 ? -20.515 27.516 5.706 1.00 78.56 171 ALA A N 1
ATOM 1287 C CA . ALA A 1 171 ? -21.558 28.546 5.726 1.00 78.56 171 ALA A CA 1
ATOM 1288 C C . ALA A 1 171 ? -22.755 28.161 6.624 1.00 78.56 171 ALA A C 1
ATOM 1290 O O . ALA A 1 171 ? -23.274 29.000 7.373 1.00 78.56 171 ALA A O 1
ATOM 1291 N N . ASP A 1 172 ? -23.148 26.886 6.617 1.00 83.69 172 ASP A N 1
ATOM 1292 C CA . ASP A 1 172 ? -24.222 26.362 7.467 1.00 83.69 172 ASP A CA 1
ATOM 1293 C C . ASP A 1 172 ? -23.829 26.354 8.954 1.00 83.69 172 ASP A C 1
ATOM 1295 O O . ASP A 1 172 ? -24.631 26.744 9.811 1.00 83.69 172 ASP A O 1
ATOM 1299 N N . ILE A 1 173 ? -22.576 26.001 9.275 1.00 83.31 173 ILE A N 1
ATOM 1300 C CA . ILE A 1 173 ? -22.030 26.102 10.639 1.00 83.31 173 ILE A CA 1
ATOM 1301 C C . ILE A 1 173 ? -22.092 27.547 11.133 1.00 83.31 173 ILE A C 1
ATOM 1303 O O . ILE A 1 173 ? -22.575 27.796 12.239 1.00 83.31 173 ILE A O 1
ATOM 1307 N N . VAL A 1 174 ? -21.622 28.505 10.327 1.00 86.44 174 VAL A N 1
ATOM 1308 C CA . VAL A 1 174 ? -21.637 29.931 10.691 1.00 86.44 174 VAL A CA 1
ATOM 1309 C C . VAL A 1 174 ? -23.064 30.393 10.988 1.00 86.44 174 VAL A C 1
ATOM 1311 O O . VAL A 1 174 ? -23.309 31.060 11.995 1.00 86.44 174 VAL A O 1
ATOM 1314 N N . THR A 1 175 ? -24.030 29.978 10.168 1.00 89.62 175 THR A N 1
ATOM 1315 C CA . THR A 1 175 ? -25.451 30.276 10.391 1.00 89.62 175 THR A CA 1
ATOM 1316 C C . THR A 1 175 ? -25.967 29.675 11.703 1.00 89.62 175 THR A C 1
ATOM 1318 O O . THR A 1 175 ? -26.647 30.357 12.474 1.00 89.62 175 THR A O 1
ATOM 1321 N N . ALA A 1 176 ? -25.626 28.418 12.002 1.00 88.56 176 ALA A N 1
ATOM 1322 C CA . ALA A 1 176 ? -26.018 27.759 13.247 1.00 88.56 176 ALA A CA 1
ATOM 1323 C C . ALA A 1 176 ? -25.430 28.455 14.487 1.00 88.56 176 ALA A C 1
ATOM 1325 O O . ALA A 1 176 ? -26.157 28.685 15.455 1.00 88.56 176 ALA A O 1
ATOM 1326 N N . ILE A 1 177 ? -24.153 28.851 14.437 1.00 91.50 177 ILE A N 1
ATOM 1327 C CA . ILE A 1 177 ? -23.479 29.592 15.514 1.00 91.50 177 ILE A CA 1
ATOM 1328 C C . ILE A 1 177 ? -24.179 30.930 15.768 1.00 91.50 177 ILE A C 1
ATOM 1330 O O . ILE A 1 177 ? -24.469 31.259 16.921 1.00 91.50 177 ILE A O 1
ATOM 1334 N N . ASN A 1 178 ? -24.496 31.682 14.710 1.00 91.50 178 ASN A N 1
ATOM 1335 C CA . ASN A 1 178 ? -25.180 32.972 14.829 1.00 91.50 178 ASN A CA 1
ATOM 1336 C C . ASN A 1 178 ? -26.564 32.823 15.480 1.00 91.50 178 ASN A C 1
ATOM 1338 O O . ASN A 1 178 ? -26.898 33.570 16.401 1.00 91.50 178 ASN A O 1
ATOM 1342 N N . ASN A 1 179 ? -27.340 31.817 15.067 1.00 89.50 179 ASN A N 1
ATOM 1343 C CA . ASN A 1 179 ? -28.664 31.548 15.631 1.00 89.50 179 ASN A CA 1
ATOM 1344 C C . ASN A 1 179 ? -28.599 31.123 17.108 1.00 89.50 179 ASN A C 1
ATOM 1346 O O . ASN A 1 179 ? -29.375 31.623 17.924 1.00 89.50 179 ASN A O 1
ATOM 1350 N N . THR A 1 180 ? -27.663 30.242 17.477 1.00 93.44 180 THR A N 1
ATOM 1351 C CA . THR A 1 180 ? -27.462 29.837 18.878 1.00 93.44 180 THR A CA 1
ATOM 1352 C C . THR A 1 180 ? -27.016 31.019 19.737 1.00 93.44 180 THR A C 1
ATOM 1354 O O . THR A 1 180 ? -27.533 31.206 20.837 1.00 93.44 180 THR A O 1
ATOM 1357 N N . THR A 1 181 ? -26.125 31.865 19.217 1.00 93.88 181 THR A N 1
ATOM 1358 C CA . THR A 1 181 ? -25.669 33.082 19.905 1.00 93.88 181 THR A CA 1
ATOM 1359 C C . THR A 1 181 ? -26.831 34.040 20.166 1.00 93.88 181 THR A C 1
ATOM 1361 O O . THR A 1 181 ? -26.994 34.522 21.287 1.00 93.88 181 THR A O 1
ATOM 1364 N N . ALA A 1 182 ? -27.687 34.277 19.166 1.00 93.06 182 ALA A N 1
ATOM 1365 C CA . ALA A 1 182 ? -28.874 35.114 19.319 1.00 93.06 182 ALA A CA 1
ATOM 1366 C C . ALA A 1 182 ? -29.836 34.561 20.386 1.00 93.06 182 ALA A C 1
ATOM 1368 O O . ALA A 1 182 ? -30.275 35.310 21.258 1.00 93.06 182 ALA A O 1
ATOM 1369 N N . ALA A 1 183 ? -30.102 33.250 20.371 1.00 91.50 183 ALA A N 1
ATOM 1370 C CA . ALA A 1 183 ? -30.972 32.599 21.350 1.00 91.50 183 ALA A CA 1
ATOM 1371 C C . ALA A 1 183 ? -30.424 32.693 22.786 1.00 91.50 183 ALA A C 1
ATOM 1373 O O . ALA A 1 183 ? -31.171 33.017 23.710 1.00 91.50 183 ALA A O 1
ATOM 1374 N N . ILE A 1 184 ? -29.119 32.465 22.975 1.00 93.56 184 ILE A N 1
ATOM 1375 C CA . ILE A 1 184 ? -28.458 32.607 24.282 1.00 93.56 184 ILE A CA 1
ATOM 1376 C C . ILE A 1 184 ? -28.564 34.053 24.779 1.00 93.56 184 ILE A C 1
ATOM 1378 O O . ILE A 1 184 ? -28.939 34.276 25.928 1.00 93.56 184 ILE A O 1
ATOM 1382 N N . ASN A 1 185 ? -28.315 35.041 23.915 1.00 92.31 185 ASN A N 1
ATOM 1383 C CA . ASN A 1 185 ? -28.432 36.454 24.283 1.00 92.31 185 ASN A CA 1
ATOM 1384 C C . ASN A 1 185 ? -29.863 36.831 24.701 1.00 92.31 185 ASN A C 1
ATOM 1386 O O . ASN A 1 185 ? -30.039 37.563 25.676 1.00 92.31 185 ASN A O 1
ATOM 1390 N N . SER A 1 186 ? -30.891 36.306 24.024 1.00 92.38 186 SER A N 1
ATOM 1391 C CA . SER A 1 186 ? -32.291 36.501 24.425 1.00 92.38 186 SER A CA 1
ATOM 1392 C C . SER A 1 186 ? -32.606 35.883 25.791 1.00 92.38 186 SER A C 1
ATOM 1394 O O . SER A 1 186 ? -33.287 36.514 26.597 1.00 92.38 186 SER A O 1
ATOM 1396 N N . LEU A 1 187 ? -32.085 34.684 26.080 1.00 91.56 187 LEU A N 1
ATOM 1397 C CA . LEU A 1 187 ? -32.258 34.028 27.382 1.00 91.56 187 LEU A CA 1
ATOM 1398 C C . LEU A 1 187 ? -31.574 34.816 28.507 1.00 91.56 187 LEU A C 1
ATOM 1400 O O . LEU A 1 187 ? -32.177 35.032 29.556 1.00 91.56 187 LEU A O 1
ATOM 1404 N N . ILE A 1 188 ? -30.356 35.313 28.269 1.00 88.44 188 ILE A N 1
ATOM 1405 C CA . ILE A 1 188 ? -29.634 36.173 29.219 1.00 88.44 188 ILE A CA 1
ATOM 1406 C C . ILE A 1 188 ? -30.430 37.455 29.499 1.00 88.44 188 ILE A C 1
ATOM 1408 O O . ILE A 1 188 ? -30.591 37.840 30.657 1.00 88.44 188 ILE A O 1
ATOM 1412 N N . ALA A 1 189 ? -30.969 38.103 28.462 1.00 91.00 189 ALA A N 1
ATOM 1413 C CA . ALA A 1 189 ? -31.780 39.308 28.622 1.00 91.00 189 ALA A CA 1
ATOM 1414 C C . ALA A 1 189 ? -33.055 39.049 29.446 1.00 91.00 189 ALA A C 1
ATOM 1416 O O . ALA A 1 189 ? -33.376 39.845 30.327 1.00 91.00 189 ALA A O 1
ATOM 1417 N N . ALA A 1 190 ? -33.742 37.925 29.208 1.00 85.19 190 ALA A N 1
ATOM 1418 C CA . ALA A 1 190 ? -34.956 37.551 29.934 1.00 85.19 190 ALA A CA 1
ATOM 1419 C C . ALA A 1 190 ? -34.701 37.284 31.428 1.00 85.19 190 ALA A C 1
ATOM 1421 O O . ALA A 1 190 ? -35.496 37.708 32.271 1.00 85.19 190 ALA A O 1
ATOM 1422 N N . VAL A 1 191 ? -33.578 36.634 31.761 1.00 87.50 191 VAL A N 1
ATOM 1423 C CA . VAL A 1 191 ? -33.138 36.436 33.155 1.00 87.50 191 VAL A CA 1
ATOM 1424 C C . VAL A 1 191 ? -32.819 37.779 33.809 1.00 87.50 191 VAL A C 1
ATOM 1426 O O . VAL A 1 191 ? -33.322 38.070 34.891 1.00 87.50 191 VAL A O 1
ATOM 1429 N N . ASN A 1 192 ? -32.050 38.638 33.132 1.00 88.38 192 ASN A N 1
ATOM 1430 C CA . ASN A 1 192 ? -31.667 39.949 33.665 1.00 88.38 192 ASN A CA 1
ATOM 1431 C C . ASN A 1 192 ? -32.869 40.876 33.900 1.00 88.38 192 ASN A C 1
ATOM 1433 O O . ASN A 1 192 ? -32.832 41.704 34.806 1.00 88.38 192 ASN A O 1
ATOM 1437 N N . SER A 1 193 ? -33.944 40.737 33.118 1.00 91.75 193 SER A N 1
ATOM 1438 C CA . SER A 1 193 ? -35.189 41.483 33.324 1.00 91.75 193 SER A CA 1
ATOM 1439 C C . SER A 1 193 ? -36.127 40.858 34.367 1.00 91.75 193 SER A C 1
ATOM 1441 O O . SER A 1 193 ? -37.234 41.357 34.544 1.00 91.75 193 SER A O 1
ATOM 1443 N N . GLY A 1 194 ? -35.738 39.752 35.013 1.00 88.50 194 GLY A N 1
ATOM 1444 C CA . GLY A 1 194 ? -36.574 39.020 35.974 1.00 88.50 194 GLY A CA 1
ATOM 1445 C C . GLY A 1 194 ? -37.762 38.275 35.350 1.00 88.50 194 GLY A C 1
ATOM 1446 O O . GLY A 1 194 ? -38.661 37.852 36.068 1.00 88.50 194 GLY A O 1
ATOM 1447 N N . ASN A 1 195 ? -37.773 38.111 34.022 1.00 84.38 195 ASN A N 1
ATOM 1448 C CA . ASN A 1 195 ? -38.877 37.513 33.259 1.00 84.38 195 ASN A CA 1
ATOM 1449 C C . ASN A 1 195 ? -38.668 36.017 32.970 1.00 84.38 195 ASN A C 1
ATOM 1451 O O . ASN A 1 195 ? -39.507 35.390 32.325 1.00 84.38 195 ASN A O 1
ATOM 1455 N N . ALA A 1 196 ? -37.550 35.444 33.414 1.00 82.81 196 ALA A N 1
ATOM 1456 C CA . ALA A 1 196 ? -37.248 34.028 33.283 1.00 82.81 196 ALA A CA 1
ATOM 1457 C C . ALA A 1 196 ? -36.558 33.509 34.546 1.00 82.81 196 ALA A C 1
ATOM 1459 O O . ALA A 1 196 ? -35.720 34.193 35.133 1.00 82.81 196 ALA A O 1
ATOM 1460 N N . ASP A 1 197 ? -36.893 32.279 34.931 1.00 92.44 197 ASP A N 1
ATOM 1461 C CA . ASP A 1 197 ? -36.192 31.566 35.993 1.00 92.44 197 ASP A CA 1
ATOM 1462 C C . ASP A 1 197 ? -34.764 31.211 35.550 1.00 92.44 197 ASP A C 1
ATOM 1464 O O . ASP A 1 197 ? -34.541 30.684 34.455 1.00 92.44 197 ASP A O 1
ATOM 1468 N N . THR A 1 198 ? -33.790 31.491 36.415 1.00 83.06 198 THR A N 1
ATOM 1469 C CA . THR A 1 198 ? -32.364 31.308 36.120 1.00 83.06 198 THR A CA 1
ATOM 1470 C C . THR A 1 198 ? -32.010 29.845 35.847 1.00 83.06 198 THR A C 1
ATOM 1472 O O . THR A 1 198 ? -31.199 29.570 34.960 1.00 83.06 198 THR A O 1
ATOM 1475 N N . ALA A 1 199 ? -32.613 28.891 36.565 1.00 75.31 199 ALA A N 1
ATOM 1476 C CA . ALA A 1 199 ? -32.332 27.469 36.375 1.00 75.31 199 ALA A CA 1
ATOM 1477 C C . ALA A 1 199 ? -32.947 26.949 35.065 1.00 75.31 199 ALA A C 1
ATOM 1479 O O . ALA A 1 199 ? -32.296 26.208 34.325 1.00 75.31 199 ALA A O 1
ATOM 1480 N N . ALA A 1 200 ? -34.158 27.398 34.728 1.00 81.00 200 ALA A N 1
ATOM 1481 C CA . ALA A 1 200 ? -34.806 27.086 33.457 1.00 81.00 200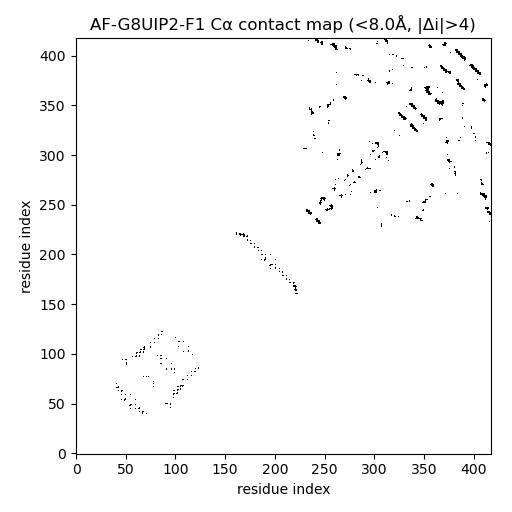 ALA A CA 1
ATOM 1482 C C . ALA A 1 200 ? -34.053 27.680 32.253 1.00 81.00 200 ALA A C 1
ATOM 1484 O O . ALA A 1 200 ? -33.902 27.013 31.227 1.00 81.00 200 ALA A O 1
ATOM 1485 N N . ALA A 1 201 ? -33.543 28.909 32.372 1.00 80.88 201 ALA A N 1
ATOM 1486 C CA . ALA A 1 201 ? -32.731 29.537 31.332 1.00 80.88 201 ALA A CA 1
ATOM 1487 C C . ALA A 1 201 ? -31.385 28.818 31.146 1.00 80.88 201 ALA A C 1
ATOM 1489 O O . ALA A 1 201 ? -30.973 28.578 30.011 1.00 80.88 201 ALA A O 1
ATOM 1490 N N . LEU A 1 202 ? -30.731 28.402 32.238 1.00 80.06 202 LEU A N 1
ATOM 1491 C CA . LEU A 1 202 ? -29.497 27.615 32.180 1.00 80.06 202 LEU A CA 1
ATOM 1492 C C . LEU A 1 202 ? -29.711 26.265 31.477 1.00 80.06 202 LEU A C 1
ATOM 1494 O O . LEU A 1 202 ? -28.912 25.892 30.619 1.00 80.06 202 LEU A O 1
ATOM 1498 N N . ALA A 1 203 ? -30.806 25.562 31.780 1.00 80.00 203 ALA A N 1
ATOM 1499 C CA . ALA A 1 203 ? -31.154 24.310 31.108 1.00 80.00 203 ALA A CA 1
ATOM 1500 C C . ALA A 1 203 ? -31.359 24.501 29.592 1.00 80.00 203 ALA A C 1
ATOM 1502 O O . ALA A 1 203 ? -30.868 23.702 28.794 1.00 80.00 203 ALA A O 1
ATOM 1503 N N . GLN A 1 204 ? -32.015 25.591 29.182 1.00 87.00 204 GLN A N 1
ATOM 1504 C CA . GLN A 1 204 ? -32.211 25.915 27.764 1.00 87.00 204 GLN A CA 1
ATOM 1505 C C . GLN A 1 204 ? -30.907 26.298 27.055 1.00 87.00 204 GLN A C 1
ATOM 1507 O O . GLN A 1 204 ? -30.708 25.919 25.903 1.00 87.00 204 GLN A O 1
ATOM 1512 N N . ILE A 1 205 ? -29.990 27.001 27.729 1.00 86.88 205 ILE A N 1
ATOM 1513 C CA . ILE A 1 205 ? -28.659 27.301 27.180 1.00 86.88 205 ILE A CA 1
ATOM 1514 C C . ILE A 1 205 ? -27.880 26.004 26.938 1.00 86.88 205 ILE A C 1
ATOM 1516 O O . ILE A 1 205 ? -27.335 25.818 25.852 1.00 86.88 205 ILE A O 1
ATOM 1520 N N . ILE A 1 206 ? -27.872 25.086 27.910 1.00 80.50 206 ILE A N 1
ATOM 1521 C CA . ILE A 1 206 ? -27.222 23.774 27.771 1.00 80.50 206 ILE A CA 1
ATOM 1522 C C . ILE A 1 206 ? -27.815 23.011 26.580 1.00 80.50 206 ILE A C 1
ATOM 1524 O O . ILE A 1 206 ? -27.070 22.509 25.741 1.00 80.50 206 ILE A O 1
ATOM 1528 N N . GLN A 1 207 ? -29.144 22.997 26.445 1.00 86.69 207 GLN A N 1
ATOM 1529 C CA . GLN A 1 207 ? -29.815 22.369 25.308 1.00 86.69 207 GLN A CA 1
ATOM 1530 C C . GLN A 1 207 ? -29.397 22.993 23.964 1.00 86.69 207 GLN A C 1
ATOM 1532 O O . GLN A 1 207 ? -29.082 22.269 23.022 1.00 86.69 207 GLN A O 1
ATOM 1537 N N . LYS A 1 208 ? -29.337 24.327 23.864 1.00 85.81 208 LYS A N 1
ATOM 1538 C CA . LYS A 1 208 ? -28.929 25.025 22.630 1.00 85.81 208 LYS A CA 1
ATOM 1539 C C . LYS A 1 208 ? -27.466 24.775 22.258 1.00 85.81 208 LYS A C 1
ATOM 1541 O O . LYS A 1 208 ? -27.136 24.765 21.072 1.00 85.81 208 LYS A O 1
ATOM 1546 N N . LEU A 1 209 ? -26.597 24.564 23.247 1.00 87.19 209 LEU A N 1
ATOM 1547 C CA . LEU A 1 209 ? -25.196 24.201 23.029 1.00 87.19 209 LEU A CA 1
ATOM 1548 C C . LEU A 1 209 ? -25.040 22.746 22.565 1.00 87.19 209 LEU A C 1
ATOM 1550 O O . LEU A 1 209 ? -24.226 22.494 21.679 1.00 87.19 209 LEU A O 1
ATOM 1554 N N . GLU A 1 210 ? -25.840 21.808 23.081 1.00 83.00 210 GLU A N 1
ATOM 1555 C CA . GLU A 1 210 ? -25.854 20.424 22.581 1.00 83.00 210 GLU A CA 1
ATOM 1556 C C . GLU A 1 210 ? -26.434 20.337 21.155 1.00 83.00 210 GLU A C 1
ATOM 1558 O O . GLU A 1 210 ? -25.826 19.710 20.291 1.00 83.00 210 GLU A O 1
ATOM 1563 N N . GLU A 1 211 ? -27.514 21.065 20.844 1.00 84.00 211 GLU A N 1
ATOM 1564 C CA . GLU A 1 211 ? -28.040 21.177 19.469 1.00 84.00 211 GLU A CA 1
ATOM 1565 C C . GLU A 1 211 ? -27.001 21.781 18.503 1.00 84.00 211 GLU A C 1
ATOM 1567 O O . GLU A 1 211 ? -26.874 21.355 17.352 1.00 84.00 211 GLU A O 1
ATOM 1572 N N . LEU A 1 212 ? -26.239 22.787 18.954 1.00 86.50 212 LEU A N 1
ATOM 1573 C CA . LEU A 1 212 ? -25.159 23.377 18.161 1.00 86.50 212 LEU A CA 1
ATOM 1574 C C . LEU A 1 212 ? -24.017 22.379 17.950 1.00 86.50 212 LEU A C 1
ATOM 1576 O O . LEU A 1 212 ? -23.494 22.285 16.845 1.00 86.50 212 LEU A O 1
ATOM 1580 N N . LYS A 1 213 ? -23.642 21.620 18.979 1.00 80.81 213 LYS A N 1
ATOM 1581 C CA . LYS A 1 213 ? -22.612 20.579 18.906 1.00 80.81 213 LYS A CA 1
ATOM 1582 C C . LYS A 1 213 ? -22.995 19.466 17.931 1.00 80.81 213 LYS A C 1
ATOM 1584 O O . LYS A 1 213 ? -22.146 19.052 17.146 1.00 80.81 213 LYS A O 1
ATOM 1589 N N . GLU A 1 214 ? -24.258 19.046 17.904 1.00 79.75 214 GLU A N 1
ATOM 1590 C CA . GLU A 1 214 ? -24.771 18.116 16.889 1.00 79.75 214 GLU A CA 1
ATOM 1591 C C . GLU A 1 214 ? -24.692 18.714 15.476 1.00 79.75 214 GLU A C 1
ATOM 1593 O O . GLU A 1 214 ? -24.245 18.051 14.541 1.00 79.75 214 GLU A O 1
ATOM 1598 N N . LYS A 1 215 ? -25.054 19.993 15.308 1.00 74.81 215 LYS A N 1
ATOM 1599 C CA . LYS A 1 215 ? -24.966 20.690 14.014 1.00 74.81 215 LYS A CA 1
ATOM 1600 C C . LYS A 1 215 ? -23.536 20.946 13.552 1.00 74.81 215 LYS A C 1
ATOM 1602 O O . LYS A 1 215 ? -23.288 20.865 12.362 1.00 74.81 215 LYS A O 1
ATOM 1607 N N . ILE A 1 216 ? -22.594 21.225 14.450 1.00 73.69 216 ILE A N 1
ATOM 1608 C CA . ILE A 1 216 ? -21.166 21.363 14.120 1.00 73.69 216 ILE A CA 1
ATOM 1609 C C . ILE A 1 216 ? -20.567 19.991 13.796 1.00 73.69 216 ILE A C 1
ATOM 1611 O O . ILE A 1 216 ? -19.784 19.878 12.857 1.00 73.69 216 ILE A O 1
ATOM 1615 N N . GLY A 1 217 ? -20.992 18.942 14.507 1.00 62.25 217 GLY A N 1
ATOM 1616 C CA . GLY A 1 217 ? -20.667 17.553 14.177 1.00 62.25 217 GLY A CA 1
ATOM 1617 C C . GLY A 1 217 ? -21.197 17.105 12.808 1.00 62.25 217 GLY A C 1
ATOM 1618 O O . GLY A 1 217 ? -20.603 16.221 12.200 1.00 62.25 217 GLY A O 1
ATOM 1619 N N . ASN A 1 218 ? -22.253 17.755 12.304 1.00 52.25 218 ASN A N 1
ATOM 1620 C CA . ASN A 1 218 ? -22.878 17.482 11.003 1.00 52.25 218 ASN A CA 1
ATOM 1621 C C . ASN A 1 218 ? -22.590 18.537 9.910 1.00 52.25 218 ASN A C 1
ATOM 1623 O O . ASN A 1 218 ? -22.900 18.300 8.748 1.00 52.25 218 ASN A O 1
ATOM 1627 N N . GLY A 1 219 ? -22.036 19.702 10.252 1.00 43.03 219 GLY A N 1
ATOM 1628 C CA . GLY A 1 219 ? -21.934 20.866 9.362 1.00 43.03 219 GLY A CA 1
ATOM 1629 C C . GLY A 1 219 ? -20.558 21.057 8.723 1.00 43.03 219 GLY A C 1
ATOM 1630 O O . GLY A 1 219 ? -20.359 21.981 7.950 1.00 43.03 219 GLY A O 1
ATOM 1631 N N . GLY A 1 220 ? -19.572 20.215 9.022 1.00 35.28 220 GLY A N 1
ATOM 1632 C CA . GLY A 1 220 ? -18.216 20.326 8.477 1.00 35.28 220 GLY A CA 1
ATOM 1633 C C . GLY A 1 220 ? -18.075 19.747 7.071 1.00 35.28 220 GLY A C 1
ATOM 1634 O O . GLY A 1 220 ? -17.255 18.861 6.873 1.00 35.28 220 GLY A O 1
ATOM 1635 N N . GLY A 1 221 ? -18.867 20.228 6.112 1.00 33.03 221 GLY A N 1
ATOM 1636 C CA . GLY A 1 221 ? -18.835 19.791 4.717 1.00 33.03 221 GLY A CA 1
ATOM 1637 C C . GLY A 1 221 ? -19.326 18.368 4.490 1.00 33.03 221 GLY A C 1
ATOM 1638 O O . GLY A 1 221 ? -19.341 17.532 5.389 1.00 33.03 221 GLY A O 1
ATOM 1639 N N . GLY A 1 222 ? -19.697 18.074 3.249 1.00 33.72 222 GLY A N 1
ATOM 1640 C CA . GLY A 1 222 ? -19.812 16.708 2.772 1.00 33.72 222 GLY A CA 1
ATOM 1641 C C . GLY A 1 222 ? -18.460 16.014 2.875 1.00 33.72 222 GLY A C 1
ATOM 1642 O O . GLY A 1 222 ? -17.733 15.858 1.898 1.00 33.72 222 GLY A O 1
ATOM 1643 N N . VAL A 1 223 ? -18.169 15.487 4.058 1.00 32.16 223 VAL A N 1
ATOM 1644 C CA . VAL A 1 223 ? -17.743 14.105 4.119 1.00 32.16 223 VAL A CA 1
ATOM 1645 C C . VAL A 1 223 ? -18.793 13.343 3.326 1.00 32.16 223 VAL A C 1
ATOM 1647 O O . VAL A 1 223 ? -19.937 13.184 3.750 1.00 32.16 223 VAL A O 1
ATOM 1650 N N . ILE A 1 224 ? -18.387 12.890 2.136 1.00 32.78 224 ILE A N 1
ATOM 1651 C CA . ILE A 1 224 ? -18.811 11.586 1.625 1.00 32.78 224 ILE A CA 1
ATOM 1652 C C . ILE A 1 224 ? -19.081 10.754 2.880 1.00 32.78 224 ILE A C 1
ATOM 1654 O O . ILE A 1 224 ? -18.142 10.672 3.688 1.00 32.78 224 ILE A O 1
ATOM 1658 N N . PRO A 1 225 ? -20.322 10.259 3.115 1.00 32.03 225 PRO A N 1
ATOM 1659 C CA . PRO A 1 225 ? -20.602 9.449 4.301 1.00 32.03 225 PRO A CA 1
ATOM 1660 C C . PRO A 1 225 ? -19.421 8.506 4.395 1.00 32.03 225 PRO A C 1
ATOM 1662 O O . PRO A 1 225 ? -19.117 7.946 3.332 1.00 32.03 225 PRO A O 1
ATOM 1665 N N . PRO A 1 226 ? -18.665 8.458 5.522 1.00 38.12 226 PRO A N 1
ATOM 1666 C CA . PRO A 1 226 ? -17.430 7.688 5.545 1.00 38.12 226 PRO A CA 1
ATOM 1667 C C . PRO A 1 226 ? -17.821 6.383 4.910 1.00 38.12 226 PRO A C 1
ATOM 1669 O O . PRO A 1 226 ? -18.814 5.831 5.378 1.00 38.12 226 PRO A O 1
ATOM 1672 N N . THR A 1 227 ? -17.221 6.010 3.772 1.00 40.84 227 THR A N 1
ATOM 1673 C CA . THR A 1 227 ? -17.517 4.727 3.122 1.00 40.84 227 THR A CA 1
ATOM 1674 C C . THR A 1 227 ? -17.591 3.760 4.277 1.00 40.84 227 THR A C 1
ATOM 1676 O O . THR A 1 227 ? -16.545 3.705 4.930 1.00 40.84 227 THR A O 1
ATOM 1679 N N . PRO A 1 228 ? -18.788 3.244 4.659 1.00 37.34 228 PRO A N 1
ATOM 1680 C CA . PRO A 1 228 ? -19.175 3.037 6.057 1.00 37.34 228 PRO A CA 1
ATOM 1681 C C . PRO A 1 228 ? -17.935 2.622 6.803 1.00 37.34 228 PRO A C 1
ATOM 1683 O O . PRO A 1 228 ? -17.447 1.542 6.470 1.00 37.34 228 PRO A O 1
ATOM 1686 N N . GLN A 1 229 ? -17.335 3.526 7.616 1.00 40.69 229 GLN A N 1
ATOM 1687 C CA . GLN A 1 229 ? -16.136 3.184 8.403 1.00 40.69 229 GLN A CA 1
ATOM 1688 C C . GLN A 1 229 ? -16.487 1.818 8.944 1.00 40.69 229 GLN A C 1
ATOM 1690 O O . GLN A 1 229 ? -17.518 1.789 9.624 1.00 40.69 229 GLN A O 1
ATOM 1695 N N . PRO A 1 230 ? -15.824 0.716 8.526 1.00 48.06 230 PRO A N 1
ATOM 1696 C CA . PRO A 1 230 ? -16.398 -0.599 8.729 1.00 48.06 230 PRO A CA 1
ATOM 1697 C C . PRO A 1 230 ? -16.681 -0.675 10.211 1.00 48.06 230 PRO A C 1
ATOM 1699 O O . PRO A 1 230 ? -15.745 -0.589 11.007 1.00 48.06 230 PRO A O 1
ATOM 1702 N N . THR A 1 231 ? -17.961 -0.650 10.594 1.00 61.69 231 THR A N 1
ATOM 1703 C CA . THR A 1 231 ? -18.311 -0.558 12.002 1.00 61.69 231 THR A CA 1
ATOM 1704 C C . THR A 1 231 ? -18.002 -1.937 12.515 1.00 61.69 231 THR A C 1
ATOM 1706 O O . THR A 1 231 ? -18.797 -2.864 12.385 1.00 61.69 231 THR A O 1
ATOM 1709 N N . MET A 1 232 ? -16.763 -2.099 12.960 1.00 84.75 232 MET A N 1
ATOM 1710 C CA . MET A 1 232 ? -16.267 -3.354 13.452 1.00 84.75 232 MET A CA 1
ATOM 1711 C C . MET A 1 232 ? -17.001 -3.566 14.766 1.00 84.75 232 MET A C 1
ATOM 1713 O O . MET A 1 232 ? -16.809 -2.829 15.732 1.00 84.75 232 MET A O 1
ATOM 1717 N N . GLU A 1 233 ? -17.922 -4.518 14.795 1.00 93.94 233 GLU A N 1
ATOM 1718 C CA . GLU A 1 233 ? -18.553 -4.895 16.049 1.00 93.94 233 GLU A CA 1
ATOM 1719 C C . GLU A 1 233 ? -17.481 -5.397 17.022 1.00 93.94 233 GLU A C 1
ATOM 1721 O O . GLU A 1 233 ? -16.483 -6.003 16.620 1.00 93.94 233 GLU A O 1
ATOM 1726 N N . TYR A 1 234 ? -17.688 -5.156 18.313 1.00 95.81 234 TYR A N 1
ATOM 1727 C CA . TYR A 1 234 ? -16.821 -5.652 19.373 1.00 95.81 234 TYR A CA 1
ATOM 1728 C C . TYR A 1 234 ? -17.617 -6.391 20.437 1.00 95.81 234 TYR A C 1
ATOM 1730 O O . TYR A 1 234 ? -18.816 -6.188 20.618 1.00 95.81 234 TYR A O 1
ATOM 1738 N N . VAL A 1 235 ? -16.896 -7.209 21.190 1.00 97.75 235 VAL A N 1
ATOM 1739 C CA . VAL A 1 235 ? -17.356 -7.856 22.407 1.00 97.75 235 VAL A CA 1
ATOM 1740 C C . VAL A 1 235 ? -16.415 -7.451 23.531 1.00 97.75 235 VAL A C 1
ATOM 1742 O O . VAL A 1 235 ? -15.196 -7.587 23.440 1.00 97.75 235 VAL A O 1
ATOM 1745 N N . ASP A 1 236 ? -17.000 -6.944 24.607 1.00 98.06 236 ASP A N 1
ATOM 1746 C CA . ASP A 1 236 ? -16.316 -6.811 25.886 1.00 98.06 236 ASP A CA 1
ATOM 1747 C C . ASP A 1 236 ? -16.277 -8.190 26.557 1.00 98.06 236 ASP A C 1
ATOM 1749 O O . ASP A 1 236 ? -17.328 -8.736 26.895 1.00 98.06 236 ASP A O 1
ATOM 1753 N N . LEU A 1 237 ? -15.087 -8.767 26.714 1.00 97.69 237 LEU A N 1
ATOM 1754 C CA . LEU A 1 237 ? -14.872 -10.082 27.329 1.00 97.69 237 LEU A CA 1
ATOM 1755 C C . LEU A 1 237 ? -14.632 -10.004 28.850 1.00 97.69 237 LEU A C 1
ATOM 1757 O O . LEU A 1 237 ? -14.362 -11.027 29.476 1.00 97.69 237 LEU A O 1
ATOM 1761 N N . GLY A 1 238 ? -14.743 -8.816 29.455 1.00 97.31 238 GLY A N 1
ATOM 1762 C CA . GLY A 1 238 ? -14.366 -8.583 30.850 1.00 97.31 238 GLY A CA 1
ATOM 1763 C C . GLY A 1 238 ? -12.849 -8.519 31.041 1.00 97.31 238 GLY A C 1
ATOM 1764 O O . GLY A 1 238 ? -12.351 -8.933 32.085 1.00 97.31 238 GLY A O 1
ATOM 1765 N N . LEU A 1 239 ? -12.138 -8.060 30.008 1.00 97.81 239 LEU A N 1
ATOM 1766 C CA . LEU A 1 239 ? -10.688 -7.839 29.977 1.00 97.81 239 LEU A CA 1
ATOM 1767 C C . LEU A 1 239 ? -10.390 -6.331 29.951 1.00 97.81 239 LEU A C 1
ATOM 1769 O O . LEU A 1 239 ? -11.312 -5.515 29.898 1.00 97.81 239 LEU A O 1
ATOM 1773 N N . SER A 1 240 ? -9.112 -5.951 29.929 1.00 97.81 240 SER A N 1
ATOM 1774 C CA . SER A 1 240 ? -8.679 -4.548 29.854 1.00 97.81 240 SER A CA 1
ATOM 1775 C C . SER A 1 240 ? -9.104 -3.813 28.574 1.00 97.81 240 SER A C 1
ATOM 1777 O O . SER A 1 240 ? -9.222 -2.587 28.585 1.00 97.81 240 SER A O 1
ATOM 1779 N N . VAL A 1 241 ? -9.360 -4.543 27.481 1.00 98.25 241 VAL A N 1
ATOM 1780 C CA . VAL A 1 241 ? -9.806 -4.002 26.188 1.00 98.25 241 VAL A CA 1
ATOM 1781 C C . VAL A 1 241 ? -10.953 -4.807 25.585 1.00 98.25 241 VAL A C 1
ATOM 1783 O O . VAL A 1 241 ? -11.148 -5.994 25.862 1.00 98.25 241 VAL A O 1
ATOM 1786 N N . LYS A 1 242 ? -11.707 -4.157 24.697 1.00 98.31 242 LYS A N 1
ATOM 1787 C CA . LYS A 1 242 ? -12.808 -4.764 23.945 1.00 98.31 242 LYS A CA 1
ATOM 1788 C C . LYS A 1 242 ? -12.283 -5.307 22.621 1.00 98.31 242 LYS A C 1
ATOM 1790 O O . LYS A 1 242 ? -11.565 -4.613 21.902 1.00 98.31 242 LYS A O 1
ATOM 1795 N N . TRP A 1 243 ? -12.673 -6.531 22.284 1.00 98.50 243 TRP A N 1
ATOM 1796 C CA . TRP A 1 243 ? -12.145 -7.271 21.137 1.00 98.50 243 TRP A CA 1
ATOM 1797 C C . TRP A 1 243 ? -13.121 -7.259 19.965 1.00 98.50 243 TRP A C 1
ATOM 1799 O O . TRP A 1 243 ? -14.315 -7.489 20.146 1.00 98.50 243 TRP A O 1
ATOM 1809 N N . ALA A 1 244 ? -12.626 -7.036 18.748 1.00 98.12 244 ALA A N 1
ATOM 1810 C CA . ALA A 1 244 ? -13.441 -7.100 17.538 1.00 98.12 244 ALA A CA 1
ATOM 1811 C C . ALA A 1 244 ? -14.064 -8.493 17.316 1.00 98.12 244 ALA A C 1
ATOM 1813 O O . ALA A 1 244 ? -13.434 -9.533 17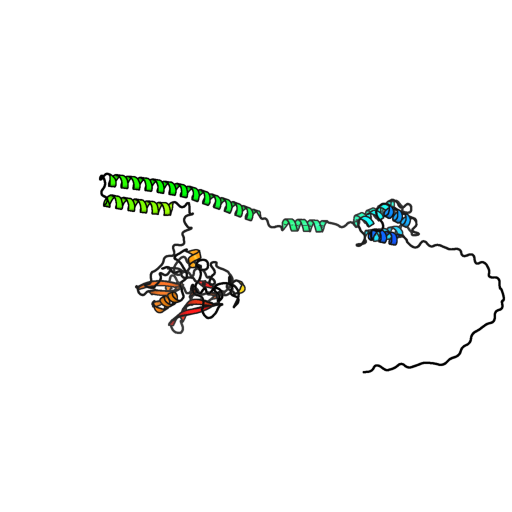.532 1.00 98.12 244 ALA A O 1
ATOM 1814 N N . THR A 1 245 ? -15.289 -8.544 16.793 1.00 97.19 245 THR A N 1
ATOM 1815 C CA . THR A 1 245 ? -15.978 -9.807 16.470 1.00 97.19 245 THR A CA 1
ATOM 1816 C C . THR A 1 245 ? -15.375 -10.529 15.266 1.00 97.19 245 THR A C 1
ATOM 1818 O O . THR A 1 245 ? -15.503 -11.753 15.175 1.00 97.19 245 THR A O 1
ATOM 1821 N N . CYS A 1 246 ? -14.664 -9.819 14.381 1.00 96.81 246 CYS A N 1
ATOM 1822 C CA . CYS A 1 246 ? -14.024 -10.361 13.176 1.00 96.81 246 CYS A CA 1
ATOM 1823 C C . CYS A 1 246 ? -12.557 -9.918 13.048 1.00 96.81 246 CYS A C 1
ATOM 1825 O O . CYS A 1 246 ? -12.123 -8.942 13.659 1.00 96.81 246 CYS A O 1
ATOM 1827 N N . ASN A 1 247 ? -11.786 -10.665 12.253 1.00 98.12 247 ASN A N 1
ATOM 1828 C CA . ASN A 1 247 ? -10.468 -10.223 11.799 1.00 98.12 247 ASN A CA 1
ATOM 1829 C C . ASN A 1 247 ? -10.620 -9.057 10.813 1.00 98.12 247 ASN A C 1
ATOM 1831 O O . ASN A 1 247 ? -11.651 -8.924 10.154 1.00 98.12 247 ASN A O 1
ATOM 1835 N N . LEU A 1 248 ? -9.574 -8.254 10.626 1.00 95.69 248 LEU A N 1
ATOM 1836 C CA . LEU A 1 248 ? -9.577 -7.259 9.552 1.00 95.69 248 LEU A CA 1
ATOM 1837 C C . LEU A 1 248 ? -9.750 -7.921 8.181 1.00 95.69 248 LEU A C 1
ATOM 1839 O O . LEU A 1 248 ? -9.036 -8.863 7.838 1.00 95.69 248 LEU A O 1
ATOM 1843 N N . GLY A 1 249 ? -10.684 -7.395 7.386 1.00 93.06 249 GLY A N 1
ATOM 1844 C CA . GLY A 1 249 ? -11.047 -7.931 6.070 1.00 93.06 249 GLY A CA 1
ATOM 1845 C C . GLY A 1 249 ? -12.033 -9.104 6.104 1.00 93.06 249 GLY A C 1
ATOM 1846 O O . GLY A 1 249 ? -12.385 -9.621 5.049 1.00 93.06 249 GLY A O 1
ATOM 1847 N N . ALA A 1 250 ? -12.473 -9.549 7.284 1.00 94.56 250 ALA A N 1
ATOM 1848 C CA . ALA A 1 250 ? -13.514 -10.566 7.428 1.00 94.56 250 ALA A CA 1
ATOM 1849 C C . ALA A 1 250 ? -14.902 -9.918 7.539 1.00 94.56 250 ALA A C 1
ATOM 1851 O O . ALA A 1 250 ? -15.061 -8.899 8.206 1.00 94.56 250 ALA A O 1
ATOM 1852 N N . THR A 1 251 ? -15.916 -10.540 6.928 1.00 90.81 251 THR A N 1
ATOM 1853 C CA . THR A 1 251 ? -17.311 -10.051 6.983 1.00 90.81 251 THR A CA 1
ATOM 1854 C C . THR A 1 251 ? -18.143 -10.709 8.084 1.00 90.81 251 THR A C 1
ATOM 1856 O O . THR A 1 251 ? -19.192 -10.201 8.466 1.00 90.81 251 THR A O 1
ATOM 1859 N N . LYS A 1 252 ? -17.672 -11.841 8.617 1.00 93.81 252 LYS A N 1
ATOM 1860 C CA . LYS A 1 252 ? -18.282 -12.576 9.734 1.00 93.81 252 LYS A CA 1
ATOM 1861 C C . LYS A 1 252 ? -17.198 -13.211 10.611 1.00 93.81 252 LYS A C 1
ATOM 1863 O O . LYS A 1 252 ? -16.102 -13.472 10.112 1.00 93.81 252 LYS A O 1
ATOM 1868 N N . PRO A 1 253 ? -17.491 -13.560 11.880 1.00 95.94 253 PRO A N 1
ATOM 1869 C CA . PRO A 1 253 ? -16.472 -14.038 12.822 1.00 95.94 253 PRO A CA 1
ATOM 1870 C C . PRO A 1 253 ? -15.692 -15.280 12.371 1.00 95.94 253 PRO A C 1
ATOM 1872 O O . PRO A 1 253 ? -14.557 -15.476 12.796 1.00 95.94 253 PRO A O 1
ATOM 1875 N N . SER A 1 254 ? -16.308 -16.131 11.543 1.00 95.25 254 SER A N 1
ATOM 1876 C CA . SER A 1 254 ? -15.696 -17.352 11.008 1.00 95.25 254 SER A CA 1
ATOM 1877 C C . SER A 1 254 ? -14.791 -17.117 9.794 1.00 95.25 254 SER A C 1
ATOM 1879 O O . SER A 1 254 ? -14.033 -18.016 9.448 1.00 95.25 254 SER A O 1
ATOM 1881 N N . ASP A 1 255 ? -14.871 -15.961 9.128 1.00 96.12 255 ASP A N 1
ATOM 1882 C CA . ASP A 1 255 ? -14.015 -15.664 7.976 1.00 96.12 255 ASP A CA 1
ATOM 1883 C C . ASP A 1 255 ? -12.588 -15.346 8.427 1.00 96.12 255 ASP A C 1
ATOM 1885 O O . ASP A 1 255 ? -12.355 -14.738 9.472 1.00 96.12 255 ASP A O 1
ATOM 1889 N N . TYR A 1 256 ? -11.618 -15.721 7.599 1.00 96.44 256 TYR A N 1
ATOM 1890 C CA . TYR A 1 256 ? -10.197 -15.544 7.898 1.00 96.44 256 TYR A CA 1
ATOM 1891 C C . TYR A 1 256 ? -9.757 -14.083 7.883 1.00 96.44 256 TYR A C 1
ATOM 1893 O O . TYR A 1 256 ? -8.941 -13.678 8.711 1.00 96.44 256 TYR A O 1
ATOM 1901 N N . GLY A 1 257 ? -10.334 -13.284 6.989 1.00 95.94 257 GLY A N 1
ATOM 1902 C CA . GLY A 1 257 ? -9.889 -11.922 6.734 1.00 95.94 257 GLY A CA 1
ATOM 1903 C C . GLY A 1 257 ? -8.592 -11.887 5.932 1.00 95.94 257 GLY A C 1
ATOM 1904 O O . GLY A 1 257 ? -8.302 -12.781 5.134 1.00 95.94 257 GLY A O 1
ATOM 1905 N N . HIS A 1 258 ? -7.828 -10.819 6.113 1.00 97.38 258 HIS A N 1
ATOM 1906 C CA . HIS A 1 258 ? -6.588 -10.574 5.390 1.00 97.38 258 HIS A CA 1
ATOM 1907 C C . HIS A 1 258 ? -5.351 -10.872 6.238 1.00 97.38 258 HIS A C 1
ATOM 1909 O O . HIS A 1 258 ? -5.393 -10.882 7.468 1.00 97.38 258 HIS A O 1
ATOM 1915 N N . TYR A 1 259 ? -4.236 -11.082 5.542 1.00 98.38 259 TYR A N 1
ATOM 1916 C CA . TYR A 1 259 ? -2.926 -11.292 6.139 1.00 98.38 259 TYR A CA 1
ATOM 1917 C C . TYR A 1 259 ? -2.083 -10.041 5.922 1.00 98.38 259 TYR A C 1
ATOM 1919 O O . TYR A 1 259 ? -2.060 -9.483 4.826 1.00 98.38 259 TYR A O 1
ATOM 1927 N N . TYR A 1 260 ? -1.348 -9.630 6.939 1.00 98.56 260 TYR A N 1
ATOM 1928 C CA . TYR A 1 260 ? -0.489 -8.454 6.895 1.00 98.56 260 TYR A CA 1
ATOM 1929 C C . TYR A 1 260 ? 0.897 -8.843 7.384 1.00 98.56 260 TYR A C 1
ATOM 1931 O O . TYR A 1 260 ? 1.015 -9.701 8.259 1.00 98.56 260 TYR A O 1
ATOM 1939 N N . ALA A 1 261 ? 1.939 -8.251 6.805 1.00 98.56 261 ALA A N 1
ATOM 1940 C CA . ALA A 1 261 ? 3.239 -8.245 7.461 1.00 98.56 261 ALA A CA 1
ATOM 1941 C C . ALA A 1 261 ? 3.189 -7.248 8.625 1.00 98.56 261 ALA A C 1
ATOM 1943 O O . ALA A 1 261 ? 2.383 -6.314 8.620 1.00 98.56 261 ALA A O 1
ATOM 1944 N N . TRP A 1 262 ? 4.010 -7.463 9.647 1.00 98.50 262 TRP A N 1
ATOM 1945 C CA . TRP A 1 262 ? 4.005 -6.601 10.824 1.00 98.50 262 TRP A CA 1
ATOM 1946 C C . TRP A 1 262 ? 4.374 -5.162 10.435 1.00 98.50 262 TRP A C 1
ATOM 1948 O O . TRP A 1 262 ? 5.303 -4.964 9.660 1.00 98.50 262 TRP A O 1
ATOM 1958 N N . SER A 1 263 ? 3.670 -4.153 10.962 1.00 97.50 263 SER A N 1
ATOM 1959 C CA . SER A 1 263 ? 3.877 -2.736 10.598 1.00 97.50 263 SER A CA 1
ATOM 1960 C C . SER A 1 263 ? 3.560 -2.373 9.128 1.00 97.50 263 SER A C 1
ATOM 1962 O O . SER A 1 263 ? 3.965 -1.321 8.628 1.00 97.50 263 SER A O 1
ATOM 1964 N N . GLU A 1 264 ? 2.840 -3.229 8.398 1.00 98.19 264 GLU A N 1
ATOM 1965 C CA . GLU A 1 264 ? 2.340 -2.922 7.056 1.00 98.19 264 GLU A CA 1
ATOM 1966 C C . GLU A 1 264 ? 0.813 -2.826 7.038 1.00 98.19 264 GLU A C 1
ATOM 1968 O O . GLU A 1 264 ? 0.104 -3.627 7.642 1.00 98.19 264 GLU A O 1
ATOM 1973 N N . THR A 1 265 ? 0.294 -1.856 6.287 1.00 96.50 265 THR A N 1
ATOM 1974 C CA . THR A 1 265 ? -1.144 -1.543 6.219 1.00 96.50 265 THR A CA 1
ATOM 1975 C C . THR A 1 265 ? -1.818 -2.026 4.932 1.00 96.50 265 THR A C 1
ATOM 1977 O O . THR A 1 265 ? -3.016 -1.807 4.720 1.00 96.50 265 THR A O 1
ATOM 1980 N N . MET A 1 266 ? -1.056 -2.697 4.067 1.00 94.31 266 MET A N 1
ATOM 1981 C CA . MET A 1 266 ? -1.493 -3.217 2.774 1.00 94.31 266 MET A CA 1
ATOM 1982 C C . MET A 1 266 ? -1.207 -4.716 2.684 1.00 94.31 266 MET A C 1
ATOM 1984 O O . MET A 1 266 ? -0.225 -5.211 3.233 1.00 94.31 266 MET A O 1
ATOM 1988 N N . VAL A 1 267 ? -2.082 -5.441 1.990 1.00 92.56 267 VAL A N 1
ATOM 1989 C CA . VAL A 1 267 ? -1.889 -6.865 1.683 1.00 92.56 267 VAL A CA 1
ATOM 1990 C C . VAL A 1 267 ? -0.921 -7.034 0.514 1.00 92.56 267 VAL A C 1
ATOM 1992 O O . VAL A 1 267 ? -0.781 -6.133 -0.315 1.00 92.56 267 VAL A O 1
ATOM 1995 N N . LYS A 1 268 ? -0.286 -8.204 0.411 1.00 95.06 268 LYS A N 1
ATOM 1996 C CA . LYS A 1 268 ? 0.645 -8.525 -0.679 1.00 95.06 268 LYS A CA 1
ATOM 1997 C C . LYS A 1 268 ? 0.597 -10.001 -1.068 1.00 95.06 268 LYS A C 1
ATOM 1999 O O . LYS A 1 268 ? -0.005 -10.811 -0.372 1.00 95.06 268 LYS A O 1
ATOM 2004 N N . GLY A 1 269 ? 1.189 -10.334 -2.215 1.00 93.94 269 GLY A N 1
ATOM 2005 C CA . GLY A 1 269 ? 1.252 -11.710 -2.724 1.00 93.94 269 GLY A CA 1
ATOM 2006 C C . GLY A 1 269 ? 2.433 -12.522 -2.184 1.00 93.94 269 GLY A C 1
ATOM 2007 O O . GLY A 1 269 ? 2.295 -13.725 -1.987 1.00 93.94 269 GLY A O 1
ATOM 2008 N N . ASP A 1 270 ? 3.557 -11.858 -1.911 1.00 97.50 270 ASP A N 1
ATOM 2009 C CA . ASP A 1 270 ? 4.780 -12.462 -1.379 1.00 97.50 270 ASP A CA 1
ATOM 2010 C C . ASP A 1 270 ? 5.072 -11.923 0.027 1.00 97.50 270 ASP A C 1
ATOM 2012 O O . ASP A 1 270 ? 5.267 -10.719 0.210 1.00 97.50 270 ASP A O 1
ATOM 2016 N N . TYR A 1 271 ? 5.101 -12.815 1.016 1.00 97.69 271 TYR A N 1
ATOM 2017 C CA . TYR A 1 271 ? 5.490 -12.535 2.397 1.00 97.69 271 TYR A CA 1
ATOM 2018 C C . TYR A 1 271 ? 6.906 -13.054 2.640 1.00 97.69 271 TYR A C 1
ATOM 2020 O O . TYR A 1 271 ? 7.097 -14.127 3.223 1.00 97.69 271 TYR A O 1
ATOM 2028 N N . SER A 1 272 ? 7.893 -12.285 2.186 1.00 97.88 272 SER A N 1
ATOM 2029 C CA . SER A 1 272 ? 9.320 -12.566 2.321 1.00 97.88 272 SER A CA 1
ATOM 2030 C C . SER A 1 272 ? 10.070 -11.317 2.793 1.00 97.88 272 SER A C 1
ATOM 2032 O O . SER A 1 272 ? 9.530 -10.210 2.824 1.00 97.88 272 SER A O 1
ATOM 2034 N N . TRP A 1 273 ? 11.339 -11.479 3.169 1.00 97.62 273 TRP A N 1
ATOM 2035 C CA . TRP A 1 273 ? 12.189 -10.329 3.476 1.00 97.62 273 TRP A CA 1
ATOM 2036 C C . TRP A 1 273 ? 12.425 -9.410 2.271 1.00 97.62 273 TRP A C 1
ATOM 2038 O O . TRP A 1 273 ? 12.734 -8.242 2.476 1.00 97.62 273 TRP A O 1
ATOM 2048 N N . ASP A 1 274 ? 12.293 -9.912 1.041 1.00 96.88 274 ASP A N 1
ATOM 2049 C CA . ASP A 1 274 ? 12.522 -9.114 -0.170 1.00 96.88 274 ASP A CA 1
ATOM 2050 C C . ASP A 1 274 ? 11.393 -8.109 -0.424 1.00 96.88 274 ASP A C 1
ATOM 2052 O O . ASP A 1 274 ? 11.607 -7.082 -1.064 1.00 96.88 274 ASP A O 1
ATOM 2056 N N . THR A 1 275 ? 10.204 -8.369 0.121 1.00 96.38 275 THR A N 1
ATOM 2057 C CA . THR A 1 275 ? 9.016 -7.517 -0.023 1.00 96.38 275 THR A CA 1
ATOM 2058 C C . THR A 1 275 ? 8.605 -6.832 1.277 1.00 96.38 275 THR A C 1
ATOM 2060 O O . THR A 1 275 ? 7.530 -6.228 1.343 1.00 96.38 275 THR A O 1
ATOM 2063 N N . TYR A 1 276 ? 9.398 -6.950 2.344 1.00 97.81 276 TYR A N 1
ATOM 2064 C CA . TYR A 1 276 ? 9.102 -6.308 3.621 1.00 97.81 276 TYR A CA 1
ATOM 2065 C C . TYR A 1 276 ? 9.451 -4.816 3.578 1.00 97.81 276 TYR A C 1
ATOM 2067 O O . TYR A 1 276 ? 10.578 -4.428 3.274 1.00 97.81 276 TYR A O 1
ATOM 2075 N N . LYS A 1 277 ? 8.474 -3.967 3.910 1.00 96.69 277 LYS A N 1
ATOM 2076 C CA . LYS A 1 277 ? 8.550 -2.502 3.777 1.00 96.69 277 LYS A CA 1
ATOM 2077 C C . LYS A 1 277 ? 9.707 -1.884 4.563 1.00 96.69 277 LYS A C 1
ATOM 2079 O O . LYS A 1 277 ? 10.299 -0.903 4.119 1.00 96.69 277 LYS A O 1
ATOM 2084 N N . TRP A 1 278 ? 10.018 -2.442 5.732 1.00 95.06 278 TRP A N 1
ATOM 2085 C CA . TRP A 1 278 ? 10.937 -1.835 6.699 1.00 95.06 278 TRP A CA 1
ATOM 2086 C C . TRP A 1 278 ? 12.313 -2.500 6.750 1.00 95.06 278 TRP A C 1
ATOM 2088 O O . TRP A 1 278 ? 12.988 -2.428 7.774 1.00 95.06 278 TRP A O 1
ATOM 2098 N N . GLY A 1 279 ? 12.736 -3.150 5.663 1.00 93.00 279 GLY A N 1
ATOM 2099 C CA . GLY A 1 279 ? 14.095 -3.672 5.506 1.00 93.00 279 GLY A CA 1
ATOM 2100 C C . GLY A 1 279 ? 14.175 -5.192 5.379 1.00 93.00 279 GLY A C 1
ATOM 2101 O O . GLY A 1 279 ? 13.197 -5.857 5.052 1.00 93.00 279 GLY A O 1
ATOM 2102 N N . LYS A 1 280 ? 15.362 -5.760 5.613 1.00 93.75 280 LYS A N 1
ATOM 2103 C CA . LYS A 1 280 ? 15.644 -7.180 5.338 1.00 93.75 280 LYS A CA 1
ATOM 2104 C C . LYS A 1 280 ? 16.527 -7.806 6.407 1.00 93.75 280 LYS A C 1
ATOM 2106 O O . LYS A 1 280 ? 17.628 -7.325 6.678 1.00 93.75 280 LYS A O 1
ATOM 2111 N N . GLY A 1 281 ? 16.071 -8.928 6.966 1.00 91.00 281 GLY A N 1
ATOM 2112 C CA . GLY A 1 281 ? 16.785 -9.640 8.025 1.00 91.00 281 GLY A CA 1
ATOM 2113 C C . GLY A 1 281 ? 17.050 -8.708 9.205 1.00 91.00 281 GLY A C 1
ATOM 2114 O O . GLY A 1 281 ? 16.122 -8.104 9.728 1.00 91.00 281 GLY A O 1
ATOM 2115 N N . ASN A 1 282 ? 18.317 -8.545 9.582 1.00 89.62 282 ASN A N 1
ATOM 2116 C CA . ASN A 1 282 ? 18.711 -7.669 10.690 1.00 89.62 282 ASN A CA 1
ATOM 2117 C C . ASN A 1 282 ? 18.839 -6.183 10.299 1.00 89.62 282 ASN A C 1
ATOM 2119 O O . ASN A 1 282 ? 19.010 -5.342 11.176 1.00 89.62 282 ASN A O 1
ATOM 2123 N N . ASN A 1 283 ? 18.731 -5.840 9.011 1.00 93.50 283 ASN A N 1
ATOM 2124 C CA . ASN A 1 283 ? 18.822 -4.461 8.523 1.00 93.50 283 ASN A CA 1
ATOM 2125 C C . ASN A 1 283 ? 17.428 -3.819 8.487 1.00 93.50 283 ASN A C 1
ATOM 2127 O O . ASN A 1 283 ? 16.835 -3.676 7.416 1.00 93.50 283 ASN A O 1
ATOM 2131 N N . ILE A 1 284 ? 16.888 -3.489 9.663 1.00 94.62 284 ILE A N 1
ATOM 2132 C CA . ILE A 1 284 ? 15.535 -2.941 9.836 1.00 94.62 284 ILE A CA 1
ATOM 2133 C C . ILE A 1 284 ? 15.565 -1.416 10.005 1.00 94.62 284 ILE A C 1
ATOM 2135 O O . ILE A 1 284 ? 16.281 -0.889 10.855 1.00 94.62 284 ILE A O 1
ATOM 2139 N N . THR A 1 285 ? 14.748 -0.698 9.232 1.00 94.62 285 THR A N 1
ATOM 2140 C CA . THR A 1 285 ? 14.777 0.773 9.144 1.00 94.62 285 THR A CA 1
ATOM 2141 C C . THR A 1 285 ? 13.792 1.496 10.067 1.00 94.62 285 THR A C 1
ATOM 2143 O O . THR A 1 285 ? 14.011 2.672 10.343 1.00 94.62 285 THR A O 1
ATOM 2146 N N . LYS A 1 286 ? 12.749 0.817 10.570 1.00 94.75 286 LYS A N 1
ATOM 2147 C CA . LYS A 1 286 ? 11.765 1.368 11.526 1.00 94.75 286 LYS A CA 1
ATOM 2148 C C . LYS A 1 286 ? 11.408 0.348 12.613 1.00 94.75 286 LYS A C 1
ATOM 2150 O O . LYS A 1 286 ? 11.380 -0.859 12.352 1.00 94.75 286 LYS A O 1
ATOM 2155 N N . TYR A 1 287 ? 11.114 0.830 13.817 1.00 93.81 287 TYR A N 1
ATOM 2156 C CA . TYR A 1 287 ? 10.954 0.048 15.044 1.00 93.81 287 TYR A CA 1
ATOM 2157 C C . TYR A 1 287 ? 12.228 -0.749 15.327 1.00 93.81 287 TYR A C 1
ATOM 2159 O O . TYR A 1 287 ? 12.232 -1.987 15.321 1.00 93.81 287 TYR A O 1
ATOM 2167 N N . ASN A 1 288 ? 13.329 -0.022 15.495 1.00 91.25 288 ASN A N 1
ATOM 2168 C CA . ASN A 1 288 ? 14.674 -0.541 15.730 1.00 91.25 288 ASN A CA 1
ATOM 2169 C C . ASN A 1 288 ? 15.278 0.076 17.002 1.00 91.25 288 ASN A C 1
ATOM 2171 O O . ASN A 1 288 ? 14.626 0.823 17.727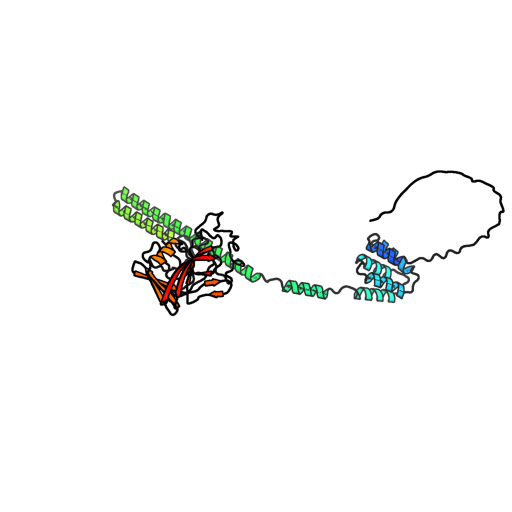 1.00 91.25 288 ASN A O 1
ATOM 2175 N N . ASP A 1 289 ? 16.507 -0.289 17.347 1.00 88.81 289 ASP A N 1
ATOM 2176 C CA . ASP A 1 289 ? 17.115 0.194 18.593 1.00 88.81 289 ASP A CA 1
ATOM 2177 C C . ASP A 1 289 ? 17.478 1.684 18.542 1.00 88.81 289 ASP A C 1
ATOM 2179 O O . ASP A 1 289 ? 17.620 2.313 19.586 1.00 88.81 289 ASP A O 1
ATOM 2183 N N . SER A 1 290 ? 17.574 2.269 17.345 1.00 90.75 290 SER A N 1
ATOM 2184 C CA . SER A 1 290 ? 17.860 3.694 17.169 1.00 90.75 290 SER A CA 1
ATOM 2185 C C . SER A 1 290 ? 16.638 4.580 17.415 1.00 90.75 290 SER A C 1
ATOM 2187 O O . SER A 1 290 ? 16.804 5.684 17.924 1.00 90.75 290 SER A O 1
ATOM 2189 N N . ASP A 1 291 ? 15.427 4.123 17.074 1.00 91.75 291 ASP A N 1
ATOM 2190 C CA . ASP A 1 291 ? 14.193 4.884 17.333 1.00 91.75 291 ASP A CA 1
ATOM 2191 C C . ASP A 1 291 ? 13.551 4.588 18.697 1.00 91.75 291 ASP A C 1
ATOM 2193 O O . ASP A 1 291 ? 12.688 5.343 19.145 1.00 91.75 291 ASP A O 1
ATOM 2197 N N . GLY A 1 292 ? 13.969 3.509 19.367 1.00 87.75 292 GLY A N 1
ATOM 2198 C CA . GLY A 1 292 ? 13.479 3.126 20.692 1.00 87.75 292 GLY A CA 1
ATOM 2199 C C . GLY A 1 292 ? 11.996 2.738 20.732 1.00 87.75 292 GLY A C 1
ATOM 2200 O O . GLY A 1 292 ? 11.445 2.553 21.818 1.00 87.75 292 GLY A O 1
ATOM 2201 N N . LYS A 1 293 ? 11.329 2.596 19.578 1.00 92.62 293 LYS A N 1
ATOM 2202 C CA . LYS A 1 293 ? 9.896 2.296 19.518 1.00 92.62 293 LYS A CA 1
ATOM 2203 C C . LYS A 1 293 ? 9.653 0.808 19.726 1.00 92.62 293 LYS A C 1
ATOM 2205 O O . LYS A 1 293 ? 10.183 -0.043 19.006 1.00 92.62 293 LYS A O 1
ATOM 2210 N N . THR A 1 294 ? 8.814 0.493 20.707 1.00 91.31 294 THR A N 1
ATOM 2211 C CA . THR A 1 294 ? 8.466 -0.882 21.102 1.00 91.31 294 THR A CA 1
ATOM 2212 C C . THR A 1 294 ? 7.020 -1.258 20.779 1.00 91.31 294 THR A C 1
ATOM 2214 O O . THR A 1 294 ? 6.658 -2.432 20.869 1.00 91.31 294 THR A O 1
ATOM 2217 N N . VAL A 1 295 ? 6.207 -0.287 20.361 1.00 95.50 295 VAL A N 1
ATOM 2218 C CA . VAL A 1 295 ? 4.811 -0.442 19.937 1.00 95.50 295 VAL A CA 1
ATOM 2219 C C . VAL A 1 295 ? 4.620 0.328 18.631 1.00 95.50 295 VAL A C 1
ATOM 2221 O O . VAL A 1 295 ? 5.306 1.325 18.405 1.00 95.50 295 VAL A O 1
ATOM 2224 N N . LEU A 1 296 ? 3.732 -0.161 17.766 1.00 97.38 296 LEU A N 1
ATOM 2225 C CA . LEU A 1 296 ? 3.420 0.483 16.492 1.00 97.38 296 LEU A CA 1
ATOM 2226 C C . LEU A 1 296 ? 2.833 1.885 16.670 1.00 97.38 296 LEU A C 1
ATOM 2228 O O . LEU A 1 296 ? 1.967 2.108 17.517 1.00 97.38 296 LEU A O 1
ATOM 2232 N N . ASP A 1 297 ? 3.284 2.808 15.821 1.00 96.12 297 ASP A N 1
ATOM 2233 C CA . ASP A 1 297 ? 2.630 4.097 15.642 1.00 96.12 297 ASP A CA 1
ATOM 2234 C C . ASP A 1 297 ? 1.272 3.899 14.929 1.00 96.12 297 ASP A C 1
ATOM 2236 O O . ASP A 1 297 ? 1.133 2.969 14.122 1.00 96.12 297 ASP A O 1
ATOM 2240 N N . PRO A 1 298 ? 0.277 4.777 15.161 1.00 92.94 298 PRO A N 1
ATOM 2241 C CA . PRO A 1 298 ? -1.042 4.700 14.528 1.00 92.94 298 PRO A CA 1
ATOM 2242 C C . PRO A 1 298 ? -1.031 4.516 13.003 1.00 92.94 298 PRO A C 1
ATOM 2244 O O . PRO A 1 298 ? -1.874 3.798 12.472 1.00 92.94 298 PRO A O 1
ATOM 2247 N N . GLU A 1 299 ? -0.095 5.140 12.288 1.00 93.56 299 GLU A N 1
ATOM 2248 C CA . GLU A 1 299 ? -0.014 5.073 10.826 1.00 93.56 299 GLU A CA 1
ATOM 2249 C C . GLU A 1 299 ? 0.485 3.726 10.275 1.00 93.56 299 GLU A C 1
ATOM 2251 O O . GLU A 1 299 ? 0.224 3.408 9.112 1.00 93.56 299 GLU A O 1
ATOM 2256 N N . ASP A 1 300 ? 1.172 2.927 11.096 1.00 96.50 300 ASP A N 1
ATOM 2257 C CA . ASP A 1 300 ? 1.674 1.600 10.719 1.00 96.50 300 ASP A CA 1
ATOM 2258 C C . ASP A 1 300 ? 0.909 0.454 11.387 1.00 96.50 300 ASP A C 1
ATOM 2260 O O . ASP A 1 300 ? 1.153 -0.723 11.104 1.00 96.50 300 ASP A O 1
ATOM 2264 N N . ASP A 1 301 ? -0.029 0.780 12.270 1.00 97.62 301 ASP A N 1
ATOM 2265 C CA . ASP A 1 301 ? -1.003 -0.162 12.784 1.00 97.62 301 ASP A CA 1
ATOM 2266 C C . ASP A 1 301 ? -2.154 -0.296 11.783 1.00 97.62 301 ASP A C 1
ATOM 2268 O O . ASP A 1 301 ? -2.971 0.607 11.616 1.00 97.62 301 ASP A O 1
ATOM 2272 N N . VAL A 1 302 ? -2.248 -1.442 11.108 1.00 97.38 302 VAL A N 1
ATOM 2273 C CA . VAL A 1 302 ? -3.293 -1.671 10.102 1.00 97.38 302 VAL A CA 1
ATOM 2274 C C . VAL A 1 302 ? -4.717 -1.586 10.658 1.00 97.38 302 VAL A C 1
ATOM 2276 O O . VAL A 1 302 ? -5.620 -1.202 9.917 1.00 97.38 302 VAL A O 1
ATOM 2279 N N . ALA A 1 303 ? -4.950 -1.896 11.936 1.00 96.50 303 ALA A N 1
ATOM 2280 C CA . ALA A 1 303 ? -6.274 -1.719 12.525 1.00 96.50 303 ALA A CA 1
ATOM 2281 C C . ALA A 1 303 ? -6.609 -0.234 12.651 1.00 96.50 303 ALA A C 1
ATOM 2283 O O . ALA A 1 303 ? -7.674 0.182 12.198 1.00 96.50 303 ALA A O 1
ATOM 2284 N N . THR A 1 304 ? -5.676 0.569 13.162 1.00 94.62 304 THR A N 1
ATOM 2285 C CA . THR A 1 304 ? -5.850 2.021 13.279 1.00 94.62 304 THR A CA 1
ATOM 2286 C C . THR A 1 304 ? -5.963 2.684 11.909 1.00 94.62 304 THR A C 1
ATOM 2288 O O . THR A 1 304 ? -6.862 3.487 11.676 1.00 94.62 304 THR A O 1
ATOM 2291 N N . ALA A 1 305 ? -5.103 2.307 10.963 1.00 93.06 305 ALA A N 1
ATOM 2292 C CA . ALA A 1 305 ? -5.084 2.872 9.619 1.00 93.06 305 ALA A CA 1
ATOM 2293 C C . ALA A 1 305 ? -6.361 2.565 8.816 1.00 93.06 305 ALA A C 1
ATOM 2295 O O . ALA A 1 305 ? -6.735 3.349 7.944 1.00 93.06 305 ALA A O 1
ATOM 2296 N N . LYS A 1 306 ? -7.026 1.427 9.071 1.00 89.62 306 LYS A N 1
ATOM 2297 C CA . LYS A 1 306 ? -8.239 1.012 8.340 1.00 89.62 306 LYS A CA 1
ATOM 2298 C C . LYS A 1 306 ? -9.544 1.378 9.043 1.00 89.62 306 LYS A C 1
ATOM 2300 O O . LYS A 1 306 ? -10.509 1.666 8.347 1.00 89.62 306 LYS A O 1
ATOM 2305 N N . LEU A 1 307 ? -9.585 1.326 10.375 1.00 87.69 307 LEU A N 1
ATOM 2306 C CA . LEU A 1 307 ? -10.804 1.537 11.171 1.00 87.69 307 LEU A CA 1
ATOM 2307 C C . LEU A 1 307 ? -10.823 2.882 11.916 1.00 87.69 307 LEU A C 1
ATOM 2309 O O . LEU A 1 307 ? -11.848 3.257 12.483 1.00 87.69 307 LEU A O 1
ATOM 2313 N N . GLY A 1 308 ? -9.696 3.596 11.942 1.00 88.31 308 GLY A N 1
ATOM 2314 C CA . GLY A 1 308 ? -9.529 4.835 12.692 1.00 88.31 308 GLY A CA 1
ATOM 2315 C C . GLY A 1 308 ? -9.422 4.633 14.206 1.00 88.31 308 GLY A C 1
ATOM 2316 O O . GLY A 1 308 ? -9.695 3.567 14.758 1.00 88.31 308 GLY A O 1
ATOM 2317 N N . SER A 1 309 ? -9.040 5.701 14.906 1.00 86.88 309 SER A N 1
ATOM 2318 C CA . SER A 1 309 ? -9.066 5.730 16.372 1.00 86.88 309 SER A CA 1
ATOM 2319 C C . SER A 1 309 ? -10.504 5.527 16.887 1.00 86.88 309 SER A C 1
ATOM 2321 O O . SER A 1 309 ? -11.433 6.109 16.321 1.00 86.88 309 SER A O 1
ATOM 2323 N N . PRO A 1 310 ? -10.730 4.727 17.948 1.00 92.94 310 PRO A N 1
ATOM 2324 C CA . PRO A 1 310 ? -9.731 4.184 18.873 1.00 92.94 310 PRO A CA 1
ATOM 2325 C C . PRO A 1 310 ? -9.305 2.733 18.586 1.00 92.94 310 PRO A C 1
ATOM 2327 O O . PRO A 1 310 ? -8.796 2.064 19.486 1.00 92.94 310 PRO A O 1
ATOM 2330 N N . TRP A 1 311 ? -9.549 2.212 17.383 1.00 96.44 311 TRP A N 1
ATOM 2331 C CA . TRP A 1 311 ? -9.138 0.854 17.028 1.00 96.44 311 TRP A CA 1
ATOM 2332 C C . TRP A 1 311 ? -7.637 0.755 16.826 1.00 96.44 311 TRP A C 1
ATOM 2334 O O . TRP A 1 311 ? -7.033 1.664 16.271 1.00 96.44 311 TRP A O 1
ATOM 2344 N N . ARG A 1 312 ? -7.067 -0.376 17.244 1.00 97.94 312 ARG A N 1
ATOM 2345 C CA . ARG A 1 312 ? -5.653 -0.725 17.067 1.00 97.94 312 ARG A CA 1
ATOM 2346 C C . ARG A 1 312 ? -5.436 -2.236 17.161 1.00 97.94 312 ARG A C 1
ATOM 2348 O O . ARG A 1 312 ? -6.346 -2.982 17.529 1.00 97.94 312 ARG A O 1
ATOM 2355 N N . MET A 1 313 ? -4.237 -2.703 16.838 1.00 98.38 313 MET A N 1
ATOM 2356 C CA . MET A 1 313 ? -3.781 -4.043 17.188 1.00 98.38 313 MET A CA 1
ATOM 2357 C C . MET A 1 313 ? -3.651 -4.193 18.715 1.00 98.38 313 MET A C 1
ATOM 2359 O O . MET A 1 313 ? -3.363 -3.219 19.425 1.00 98.38 313 MET A O 1
ATOM 2363 N N . PRO A 1 314 ? -3.844 -5.412 19.247 1.00 98.50 314 PRO A N 1
ATOM 2364 C CA . PRO A 1 314 ? -3.624 -5.676 20.659 1.00 98.50 314 PRO A CA 1
ATOM 2365 C C . PRO A 1 314 ? -2.133 -5.651 20.992 1.00 98.50 314 PRO A C 1
ATOM 2367 O O . PRO A 1 314 ? -1.283 -6.098 20.213 1.00 98.50 314 PRO A O 1
ATOM 2370 N N . THR A 1 315 ? -1.791 -5.152 22.171 1.00 98.12 315 THR A N 1
ATOM 2371 C CA . THR A 1 315 ? -0.424 -5.229 22.694 1.00 98.12 315 THR A CA 1
ATOM 2372 C C . THR A 1 315 ? -0.106 -6.648 23.167 1.00 98.12 315 THR A C 1
ATOM 2374 O O . THR A 1 315 ? -0.987 -7.501 23.296 1.00 98.12 315 THR A O 1
ATOM 2377 N N . LYS A 1 316 ? 1.176 -6.926 23.421 1.00 97.25 316 LYS A N 1
ATOM 2378 C CA . LYS A 1 316 ? 1.616 -8.204 23.987 1.00 97.25 316 LYS A CA 1
ATOM 2379 C C . LYS A 1 316 ? 0.899 -8.513 25.305 1.00 97.25 316 LYS A C 1
ATOM 2381 O O . LYS A 1 316 ? 0.521 -9.660 25.528 1.00 97.25 316 LYS A O 1
ATOM 2386 N N . ASP A 1 317 ? 0.719 -7.512 26.159 1.00 97.62 317 ASP A N 1
ATOM 2387 C CA . ASP A 1 317 ? 0.133 -7.709 27.484 1.00 97.62 317 ASP A CA 1
ATOM 2388 C C . ASP A 1 317 ? -1.365 -8.014 27.391 1.00 97.62 317 ASP A C 1
ATOM 2390 O O . ASP A 1 317 ? -1.837 -8.936 28.049 1.00 97.62 317 ASP A O 1
ATOM 2394 N N . GLU A 1 318 ? -2.087 -7.354 26.484 1.00 98.44 318 GLU A N 1
ATOM 2395 C CA . GLU A 1 318 ? -3.502 -7.646 26.200 1.00 98.44 318 GLU A CA 1
ATOM 2396 C C . GLU A 1 318 ? -3.701 -9.030 25.573 1.00 98.44 318 GLU A C 1
ATOM 2398 O O . GLU A 1 318 ? -4.681 -9.717 25.858 1.00 98.44 318 GLU A O 1
ATOM 2403 N N . ILE A 1 319 ? -2.763 -9.475 24.732 1.00 98.31 319 ILE A N 1
ATOM 2404 C CA . ILE A 1 319 ? -2.757 -10.852 24.225 1.00 98.31 319 ILE A CA 1
ATOM 2405 C C . ILE A 1 319 ? -2.543 -11.843 25.372 1.00 98.31 319 ILE A C 1
ATOM 2407 O O . ILE A 1 319 ? -3.260 -12.837 25.453 1.00 98.31 319 ILE A O 1
ATOM 2411 N N . ASN A 1 320 ? -1.582 -11.592 26.265 1.00 97.81 320 ASN A N 1
ATOM 2412 C CA . ASN A 1 320 ? -1.347 -12.469 27.415 1.00 97.81 320 ASN A CA 1
ATOM 2413 C C . ASN A 1 320 ? -2.566 -12.513 28.346 1.00 97.81 320 ASN A C 1
ATOM 2415 O O . ASN A 1 320 ? -2.913 -13.582 28.845 1.00 97.81 320 ASN A O 1
ATOM 2419 N N . GLU A 1 321 ? -3.241 -11.380 28.536 1.00 98.31 321 GLU A N 1
ATOM 2420 C CA . GLU A 1 321 ? -4.494 -11.292 29.283 1.00 98.31 321 GLU A CA 1
ATOM 2421 C C . GLU A 1 321 ? -5.606 -12.121 28.620 1.00 98.31 321 GLU A C 1
ATOM 2423 O O . GLU A 1 321 ? -6.282 -12.888 29.302 1.00 98.31 321 GLU A O 1
ATOM 2428 N N . LEU A 1 322 ? -5.765 -12.046 27.292 1.00 98.31 322 LEU A N 1
ATOM 2429 C CA . LEU A 1 322 ? -6.719 -12.883 26.556 1.00 98.31 322 LEU A CA 1
ATOM 2430 C C . LEU A 1 322 ? -6.414 -14.378 26.739 1.00 98.31 322 LEU A C 1
ATOM 2432 O O . LEU A 1 322 ? -7.320 -15.169 26.998 1.00 98.31 322 LEU A O 1
ATOM 2436 N N . ILE A 1 323 ? -5.145 -14.772 26.603 1.00 97.44 323 ILE A N 1
ATOM 2437 C CA . ILE A 1 323 ? -4.721 -16.174 26.703 1.00 97.44 323 ILE A CA 1
ATOM 2438 C C . ILE A 1 323 ? -4.955 -16.711 28.118 1.00 97.44 323 ILE A C 1
ATOM 2440 O O . ILE A 1 323 ? -5.555 -17.772 28.264 1.00 97.44 323 ILE A O 1
ATOM 2444 N N . GLY A 1 324 ? -4.507 -15.987 29.147 1.00 96.62 324 GLY A N 1
ATOM 2445 C CA . GLY A 1 324 ? -4.568 -16.445 30.537 1.00 96.62 324 GLY A CA 1
ATOM 2446 C C . GLY A 1 324 ? -5.910 -16.208 31.235 1.00 96.62 324 GLY A C 1
ATOM 2447 O O . GLY A 1 324 ? -6.243 -16.931 32.170 1.00 96.62 324 GLY A O 1
ATOM 2448 N N . GLY A 1 325 ? -6.675 -15.203 30.805 1.00 96.50 325 GLY A N 1
ATOM 2449 C CA . GLY A 1 325 ? -7.928 -14.789 31.441 1.00 96.50 325 GLY A CA 1
ATOM 2450 C C . GLY A 1 325 ? -9.188 -15.417 30.844 1.00 96.50 325 GLY A C 1
ATOM 2451 O O . GLY A 1 325 ? -10.246 -15.366 31.471 1.00 96.50 325 GLY A O 1
ATOM 2452 N N . CYS A 1 326 ? -9.106 -16.011 29.650 1.00 98.00 326 CYS A N 1
ATOM 2453 C CA . CYS A 1 326 ? -10.258 -16.610 28.972 1.00 98.00 326 CYS A CA 1
ATOM 2454 C C . CYS A 1 326 ? -10.210 -18.139 28.953 1.00 98.00 326 CYS A C 1
ATOM 2456 O O . CYS A 1 326 ? -9.153 -18.762 28.998 1.00 98.00 326 CYS A O 1
ATOM 2458 N N . THR A 1 327 ? -11.382 -18.758 28.808 1.00 97.38 327 THR A N 1
ATOM 2459 C CA . THR A 1 327 ? -11.495 -20.193 28.512 1.00 97.38 327 THR A CA 1
ATOM 2460 C C . THR A 1 327 ? -11.559 -20.409 27.006 1.00 97.38 327 THR A C 1
ATOM 2462 O O . THR A 1 327 ? -12.323 -19.737 26.312 1.00 97.38 327 THR A O 1
ATOM 2465 N N . TRP A 1 328 ? -10.802 -21.381 26.505 1.00 97.31 328 TRP A N 1
ATOM 2466 C CA . TRP A 1 328 ? -10.685 -21.662 25.079 1.00 97.31 328 TRP A CA 1
ATOM 2467 C C . TRP A 1 328 ? -11.240 -23.042 24.749 1.00 97.31 328 TRP A C 1
ATOM 2469 O O . TRP A 1 328 ? -10.857 -24.041 25.355 1.00 97.31 328 TRP A O 1
ATOM 2479 N N . LYS A 1 329 ? -12.127 -23.107 23.758 1.00 96.12 329 LYS A N 1
ATOM 2480 C CA . LYS A 1 329 ? -12.722 -24.359 23.289 1.00 96.12 329 LYS A CA 1
ATOM 2481 C C . LYS A 1 329 ? -12.545 -24.497 21.786 1.00 96.12 329 LYS A C 1
ATOM 2483 O O . LYS A 1 329 ? -13.111 -23.714 21.021 1.00 96.12 329 LYS A O 1
ATOM 2488 N N . TRP A 1 330 ? -11.799 -25.513 21.361 1.00 97.00 330 TRP A N 1
ATOM 2489 C CA . TRP A 1 330 ? -11.714 -25.872 19.950 1.00 97.00 330 TRP A CA 1
ATOM 2490 C C . TRP A 1 330 ? -13.081 -26.331 19.432 1.00 97.00 330 TRP A C 1
ATOM 2492 O O . TRP A 1 330 ? -13.764 -27.146 20.054 1.00 97.00 330 TRP A O 1
ATOM 2502 N N . THR A 1 331 ? -13.529 -25.758 18.319 1.00 95.81 331 THR A N 1
ATOM 2503 C CA . THR A 1 331 ? -14.870 -25.992 17.775 1.00 95.81 331 THR A CA 1
ATOM 2504 C C . THR A 1 331 ? -14.939 -25.657 16.281 1.00 95.81 331 THR A C 1
ATOM 2506 O O . THR A 1 331 ? -13.941 -25.327 15.635 1.00 95.81 331 THR A O 1
ATOM 2509 N N . LYS A 1 332 ? -16.143 -25.748 15.708 1.00 96.25 332 LYS A N 1
ATOM 2510 C CA . LYS A 1 332 ? -16.459 -25.262 14.365 1.00 96.25 332 LYS A CA 1
ATOM 2511 C C . LYS A 1 332 ? -17.555 -24.205 14.429 1.00 96.25 332 LYS A C 1
ATOM 2513 O O . LYS A 1 332 ? -18.623 -24.455 14.978 1.00 96.25 332 LYS A O 1
ATOM 2518 N N . LYS A 1 333 ? -17.327 -23.060 13.786 1.00 95.56 333 LYS A N 1
ATOM 2519 C CA . LYS A 1 333 ? -18.348 -22.031 13.549 1.00 95.56 333 LYS A CA 1
ATOM 2520 C C . LYS A 1 333 ? -18.550 -21.890 12.048 1.00 95.56 333 LYS A C 1
ATOM 2522 O O . LYS A 1 333 ? -17.602 -21.595 11.327 1.00 95.56 333 LYS A O 1
ATOM 2527 N N . ASN A 1 334 ? -19.767 -22.142 11.567 1.00 93.88 334 ASN A N 1
ATOM 2528 C CA . ASN A 1 334 ? -20.094 -22.137 10.133 1.00 93.88 334 ASN A CA 1
ATOM 2529 C C . ASN A 1 334 ? -19.155 -23.027 9.288 1.00 93.88 334 ASN A C 1
ATOM 2531 O O . ASN A 1 334 ? -18.703 -22.627 8.220 1.00 93.88 334 ASN A O 1
ATOM 2535 N N . GLY A 1 335 ? -18.798 -24.211 9.800 1.00 95.19 335 GLY A N 1
ATOM 2536 C CA . GLY A 1 335 ? -17.889 -25.152 9.129 1.00 95.19 335 GLY A CA 1
ATOM 2537 C C . GLY A 1 335 ? -16.395 -24.822 9.245 1.00 95.19 335 GLY A C 1
ATOM 2538 O O . GLY A 1 335 ? -15.565 -25.684 8.957 1.00 95.19 335 GLY A O 1
ATOM 2539 N N . VAL A 1 336 ? -16.033 -23.633 9.732 1.00 97.19 336 VAL A N 1
ATOM 2540 C CA . VAL A 1 336 ? -14.640 -23.214 9.923 1.00 97.19 336 VAL A CA 1
ATOM 2541 C C . VAL A 1 336 ? -14.144 -23.647 11.299 1.00 97.19 336 VAL A C 1
ATOM 2543 O O . VAL A 1 336 ? -14.796 -23.373 12.305 1.00 97.19 336 VAL A O 1
ATOM 2546 N N . ARG A 1 337 ? -12.990 -24.324 11.341 1.00 97.19 337 ARG A N 1
ATOM 2547 C CA . ARG A 1 337 ? -12.303 -24.714 12.583 1.00 97.19 337 ARG A CA 1
ATOM 2548 C C . ARG A 1 337 ? -11.647 -23.508 13.257 1.00 97.19 337 ARG A C 1
ATOM 2550 O O . ARG A 1 337 ? -11.162 -22.608 12.573 1.00 97.19 337 ARG A O 1
ATOM 2557 N N . GLY A 1 338 ? -11.636 -23.497 14.584 1.00 97.44 338 GLY A N 1
ATOM 2558 C CA . GLY A 1 338 ? -11.036 -22.441 15.394 1.00 97.44 338 GLY A CA 1
ATOM 2559 C C . GLY A 1 338 ? -11.455 -22.551 16.855 1.00 97.44 338 GLY A C 1
ATOM 2560 O O . GLY A 1 338 ? -12.065 -23.543 17.260 1.00 97.44 338 GLY A O 1
ATOM 2561 N N . HIS A 1 339 ? -11.181 -21.511 17.635 1.00 97.81 339 HIS A N 1
ATOM 2562 C CA . HIS A 1 339 ? -11.560 -21.466 19.046 1.00 97.81 339 HIS A CA 1
ATOM 2563 C C . HIS A 1 339 ? -12.750 -20.555 19.282 1.00 97.81 339 HIS A C 1
ATOM 2565 O O . HIS A 1 339 ? -12.768 -19.406 18.843 1.00 97.81 339 HIS A O 1
ATOM 2571 N N . GLU A 1 340 ? -13.718 -21.053 20.042 1.00 98.00 340 GLU A N 1
ATOM 2572 C CA . GLU A 1 340 ? -14.594 -20.189 20.822 1.00 98.00 340 GLU A CA 1
ATOM 2573 C C . GLU A 1 340 ? -13.840 -19.774 22.089 1.00 98.00 340 GLU A C 1
ATOM 2575 O O . GLU A 1 340 ? -13.369 -20.624 22.848 1.00 98.00 340 GLU A O 1
ATOM 2580 N N . VAL A 1 341 ? -13.701 -18.466 22.285 1.00 98.31 341 VAL A N 1
ATOM 2581 C CA . VAL A 1 341 ? -12.993 -17.868 23.419 1.00 98.31 341 VAL A CA 1
ATOM 2582 C C . VAL A 1 341 ? -14.023 -17.206 24.312 1.00 98.31 341 VAL A C 1
ATOM 2584 O O . VAL A 1 341 ? -14.738 -16.308 23.864 1.00 98.31 341 VAL A O 1
ATOM 2587 N N . LYS A 1 342 ? -14.122 -17.669 25.558 1.00 98.50 342 LYS A N 1
ATOM 2588 C CA . LYS A 1 342 ? -15.088 -17.192 26.545 1.00 98.50 342 LYS A CA 1
ATOM 2589 C C . LYS A 1 342 ? -14.396 -16.339 27.598 1.00 98.50 342 LYS A C 1
ATOM 2591 O O . LYS A 1 342 ? -13.511 -16.825 28.300 1.00 98.50 342 LYS A O 1
ATOM 2596 N N . GLY A 1 343 ? -14.831 -15.087 27.689 1.00 97.88 343 GLY A N 1
ATOM 2597 C CA . GLY A 1 343 ? -14.349 -14.115 28.659 1.00 97.88 343 GLY A CA 1
ATOM 2598 C C . GLY A 1 343 ? -14.818 -14.398 30.083 1.00 97.88 343 GLY A C 1
ATOM 2599 O O . GLY A 1 343 ? -15.728 -15.202 30.313 1.00 97.88 343 GLY A O 1
ATOM 2600 N N . THR A 1 344 ? -14.232 -13.684 31.041 1.00 94.75 344 THR A N 1
ATOM 2601 C CA . THR A 1 344 ? -14.555 -13.778 32.478 1.00 94.75 344 THR A CA 1
ATOM 2602 C C . THR A 1 344 ? -16.008 -13.399 32.769 1.00 94.75 344 THR A C 1
ATOM 2604 O O . THR A 1 344 ? -16.630 -13.943 33.678 1.00 94.75 344 THR A O 1
ATOM 2607 N N . ASN A 1 345 ? -16.587 -12.522 31.945 1.00 96.31 345 ASN A N 1
ATOM 2608 C CA . ASN A 1 345 ? -17.988 -12.107 32.020 1.00 96.31 345 ASN A CA 1
ATOM 2609 C C . ASN A 1 345 ? -18.964 -13.044 31.271 1.00 96.31 345 ASN A C 1
ATOM 2611 O O . ASN A 1 345 ? -20.150 -12.739 31.145 1.00 96.31 345 ASN A O 1
ATOM 2615 N N . GLY A 1 346 ? -18.473 -14.164 30.732 1.00 96.75 346 GLY A N 1
ATOM 2616 C CA . GLY A 1 346 ? -19.267 -15.175 30.040 1.00 96.75 346 GLY A CA 1
ATOM 2617 C C . GLY A 1 346 ? -19.596 -14.887 28.571 1.00 96.75 346 GLY A C 1
ATOM 2618 O O . GLY A 1 346 ? -20.138 -15.779 27.912 1.00 96.75 346 GLY A O 1
ATOM 2619 N N . LYS A 1 347 ? -19.259 -13.706 28.034 1.00 98.00 347 LYS A N 1
ATOM 2620 C CA . LYS A 1 347 ? -19.399 -13.394 26.600 1.00 98.00 347 LYS A CA 1
ATOM 2621 C C . LYS A 1 347 ? -18.324 -14.110 25.779 1.00 98.00 347 LYS A C 1
ATOM 2623 O O . LYS A 1 347 ? -17.284 -14.496 26.312 1.00 98.00 347 LYS A O 1
ATOM 2628 N N . THR A 1 348 ? -18.574 -14.306 24.484 1.00 98.25 348 THR A N 1
ATOM 2629 C CA . THR A 1 348 ? -17.692 -15.096 23.613 1.00 98.25 348 THR A CA 1
ATOM 2630 C C . THR A 1 348 ? -17.325 -14.387 22.312 1.00 98.25 348 THR A C 1
ATOM 2632 O O . THR A 1 348 ? -18.111 -13.620 21.753 1.00 98.25 348 THR A O 1
ATOM 2635 N N . ILE A 1 349 ? -16.134 -14.696 21.797 1.00 98.44 349 ILE A N 1
ATOM 2636 C CA . ILE A 1 349 ? -15.714 -14.432 20.412 1.00 98.44 349 ILE A CA 1
ATOM 2637 C C . ILE A 1 349 ? -15.267 -15.737 19.742 1.00 98.44 349 ILE A C 1
ATOM 2639 O O . ILE A 1 349 ? -15.043 -16.744 20.410 1.00 98.44 349 ILE A O 1
ATOM 2643 N N . PHE A 1 350 ? -15.131 -15.726 18.413 1.00 98.50 350 PHE A N 1
ATOM 2644 C CA . PHE A 1 350 ? -14.563 -16.847 17.660 1.00 98.50 350 PHE A CA 1
ATOM 2645 C C . PHE A 1 350 ? -13.297 -16.412 16.921 1.00 98.50 350 PHE A C 1
ATOM 2647 O O . PHE A 1 350 ? -13.310 -15.409 16.200 1.00 98.50 350 PHE A O 1
ATOM 2654 N N . LEU A 1 351 ? -12.225 -17.184 17.090 1.00 98.31 351 LEU A N 1
ATOM 2655 C CA . LEU A 1 351 ? -10.932 -16.985 16.444 1.00 98.31 351 LEU A CA 1
ATOM 2656 C C . LEU A 1 351 ? -10.674 -18.130 15.451 1.00 98.31 351 LEU A C 1
ATOM 2658 O O . LEU A 1 351 ? -10.414 -19.262 15.873 1.00 98.31 351 LEU A O 1
ATOM 2662 N N . PRO A 1 352 ? -10.790 -17.881 14.131 1.00 98.12 352 PRO A N 1
ATOM 2663 C CA . PRO A 1 352 ? -10.671 -18.930 13.127 1.00 98.12 352 PRO A CA 1
ATOM 2664 C C . PRO A 1 352 ? -9.222 -19.393 12.952 1.00 98.12 352 PRO A C 1
ATOM 2666 O O . PRO A 1 352 ? -8.306 -18.577 12.860 1.00 98.12 352 PRO A O 1
ATOM 2669 N N . ALA A 1 353 ? -9.029 -20.699 12.783 1.00 97.44 353 ALA A N 1
ATOM 2670 C CA . ALA A 1 353 ? -7.739 -21.294 12.455 1.00 97.44 353 ALA A CA 1
ATOM 2671 C C . ALA A 1 353 ? -7.372 -21.042 10.981 1.00 97.44 353 ALA A C 1
ATOM 2673 O O . ALA A 1 353 ? -7.471 -21.929 10.135 1.00 97.44 353 ALA A O 1
ATOM 2674 N N . ALA A 1 354 ? -7.030 -19.802 10.638 1.00 96.44 354 ALA A N 1
ATOM 2675 C CA . ALA A 1 354 ? -6.836 -19.386 9.249 1.00 96.44 354 ALA A CA 1
ATOM 2676 C C . ALA A 1 354 ? -5.445 -19.685 8.673 1.00 96.44 354 ALA A C 1
ATOM 2678 O O . ALA A 1 354 ? -5.205 -19.447 7.488 1.00 96.44 354 ALA A O 1
ATOM 2679 N N . GLY A 1 355 ? -4.509 -20.157 9.486 1.00 97.25 355 GLY A N 1
ATOM 2680 C CA . GLY A 1 355 ? -3.127 -20.338 9.081 1.00 97.25 355 GLY A CA 1
ATOM 2681 C C . GLY A 1 355 ? -2.343 -19.029 8.964 1.00 97.25 355 GLY A C 1
ATOM 2682 O O . GLY A 1 355 ? -2.695 -18.002 9.550 1.00 97.25 355 GLY A O 1
ATOM 2683 N N . THR A 1 356 ? -1.256 -19.077 8.199 1.00 97.44 356 THR A N 1
ATOM 2684 C CA . THR A 1 356 ? -0.327 -17.962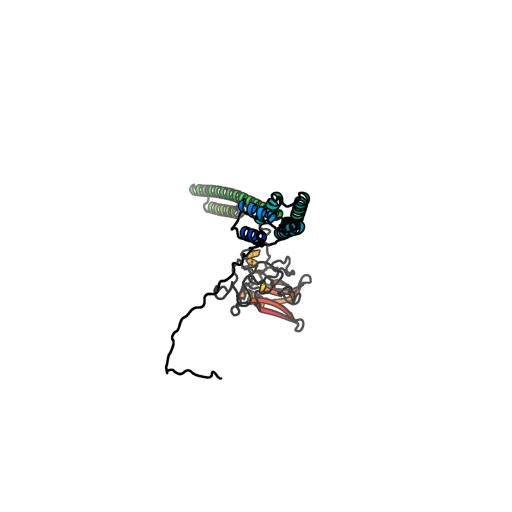 7.955 1.00 97.44 356 THR A CA 1
ATOM 2685 C C . THR A 1 356 ? 0.210 -17.984 6.527 1.00 97.44 356 THR A C 1
ATOM 2687 O O . THR A 1 356 ? 0.275 -19.044 5.905 1.00 97.44 356 THR A O 1
ATOM 2690 N N . ARG A 1 357 ? 0.654 -16.824 6.025 1.00 98.12 357 ARG A N 1
ATOM 2691 C CA . ARG A 1 357 ? 1.414 -16.716 4.778 1.00 98.12 357 ARG A CA 1
ATOM 2692 C C . ARG A 1 357 ? 2.928 -16.623 4.977 1.00 98.12 357 ARG A C 1
ATOM 2694 O O . ARG A 1 357 ? 3.420 -15.877 5.830 1.00 98.12 357 ARG A O 1
ATOM 2701 N N . LYS A 1 358 ? 3.663 -17.342 4.124 1.00 97.50 358 LYS A N 1
ATOM 2702 C CA . LYS A 1 358 ? 5.127 -17.286 3.980 1.00 97.50 358 LYS A CA 1
ATOM 2703 C C . LYS A 1 358 ? 5.487 -17.435 2.506 1.00 97.50 358 LYS A C 1
ATOM 2705 O O . LYS A 1 358 ? 5.102 -18.419 1.884 1.00 97.50 358 LYS A O 1
ATOM 2710 N N . GLY A 1 359 ? 6.241 -16.492 1.955 1.00 96.81 359 GLY A N 1
ATOM 2711 C CA . GLY A 1 359 ? 6.416 -16.422 0.511 1.00 96.81 359 GLY A CA 1
ATOM 2712 C C . GLY A 1 359 ? 5.049 -16.295 -0.165 1.00 96.81 359 GLY A C 1
ATOM 2713 O O . GLY A 1 359 ? 4.205 -15.507 0.271 1.00 96.81 359 GLY A O 1
ATOM 2714 N N . PHE A 1 360 ? 4.798 -17.164 -1.140 1.00 95.31 360 PHE A N 1
ATOM 2715 C CA . PHE A 1 360 ? 3.506 -17.298 -1.821 1.00 95.31 360 PHE A CA 1
ATOM 2716 C C . PHE A 1 360 ? 2.565 -18.332 -1.175 1.00 95.31 360 PHE A C 1
ATOM 2718 O O . PHE A 1 360 ? 1.418 -18.478 -1.601 1.00 95.31 360 PHE A O 1
ATOM 2725 N N . GLU A 1 361 ? 3.024 -19.055 -0.150 1.00 97.38 361 GLU A N 1
ATOM 2726 C CA . GLU A 1 361 ? 2.306 -20.188 0.436 1.00 97.38 361 GLU A CA 1
ATOM 2727 C C . GLU A 1 361 ? 1.337 -19.756 1.541 1.00 97.38 361 GLU A C 1
ATOM 2729 O O . GLU A 1 361 ? 1.599 -18.812 2.293 1.00 97.38 361 GLU A O 1
ATOM 2734 N N . LEU A 1 362 ? 0.232 -20.497 1.664 1.00 96.75 362 LEU A N 1
ATOM 2735 C CA . LEU A 1 362 ? -0.691 -20.455 2.795 1.00 96.75 362 LEU A CA 1
ATOM 2736 C C . LEU A 1 362 ? -0.563 -21.771 3.575 1.00 96.75 362 LEU A C 1
ATOM 2738 O O . LEU A 1 362 ? -0.782 -22.844 3.019 1.00 96.75 362 LEU A O 1
ATOM 2742 N N . LEU A 1 363 ? -0.194 -21.680 4.852 1.00 96.44 363 LEU A N 1
ATOM 2743 C CA . LEU A 1 363 ? 0.183 -22.817 5.698 1.00 96.44 363 LEU A CA 1
ATOM 2744 C C . LEU A 1 363 ? -0.749 -22.940 6.910 1.00 96.44 363 LEU A C 1
ATOM 2746 O O . LEU A 1 363 ? -1.199 -21.923 7.432 1.00 96.44 363 LEU A O 1
ATOM 2750 N N . TYR A 1 364 ? -0.964 -24.166 7.404 1.00 95.19 364 TYR A N 1
ATOM 2751 C CA . TYR A 1 364 ? -1.699 -24.486 8.648 1.00 95.19 364 TYR A CA 1
ATOM 2752 C C . TYR A 1 364 ? -3.184 -24.079 8.682 1.00 95.19 364 TYR A C 1
ATOM 2754 O O . TYR A 1 364 ? -3.791 -23.958 9.751 1.00 95.19 364 TYR A O 1
ATOM 2762 N N . THR A 1 365 ? -3.801 -23.851 7.522 1.00 94.75 365 THR A N 1
ATOM 2763 C CA . THR A 1 365 ? -5.229 -23.528 7.442 1.00 94.75 365 THR A CA 1
ATOM 2764 C C . THR A 1 365 ? -6.082 -24.679 7.979 1.00 94.75 365 THR A C 1
ATOM 2766 O O . THR A 1 365 ? -5.975 -25.821 7.544 1.00 94.75 365 THR A O 1
ATOM 2769 N N . GLY A 1 366 ? -6.968 -24.367 8.922 1.00 93.00 366 GLY A N 1
ATOM 2770 C CA . GLY A 1 366 ? -7.804 -25.331 9.632 1.00 93.00 366 GLY A CA 1
ATOM 2771 C C . GLY A 1 366 ? -7.130 -26.005 10.832 1.00 93.00 366 GLY A C 1
ATOM 2772 O O . GLY A 1 366 ? -7.797 -26.800 11.497 1.00 93.00 366 GLY A O 1
ATOM 2773 N N . GLU A 1 367 ? -5.862 -25.692 11.110 1.00 93.38 367 GLU A N 1
ATOM 2774 C CA . GLU A 1 367 ? -5.071 -26.261 12.213 1.00 93.38 367 GLU A CA 1
ATOM 2775 C C . GLU A 1 367 ? -4.733 -25.215 13.280 1.00 93.38 367 GLU A C 1
ATOM 2777 O O . GLU A 1 367 ? -4.956 -25.462 14.462 1.00 93.38 367 GLU A O 1
ATOM 2782 N N . SER A 1 368 ? -4.275 -24.030 12.862 1.00 95.56 368 SER A N 1
ATOM 2783 C CA . SER A 1 368 ? -3.942 -22.915 13.759 1.00 95.56 368 SER A CA 1
ATOM 2784 C C . SER A 1 368 ? -4.283 -21.576 13.116 1.00 95.56 368 SER A C 1
ATOM 2786 O O . SER A 1 368 ? -4.239 -21.436 11.897 1.00 95.56 368 SER A O 1
ATOM 2788 N N . GLY A 1 369 ? -4.605 -20.563 13.910 1.00 97.12 369 GLY A N 1
ATOM 2789 C CA . GLY A 1 369 ? -4.627 -19.159 13.497 1.00 97.12 369 GLY A CA 1
ATOM 2790 C C . GLY A 1 369 ? -3.453 -18.411 14.120 1.00 97.12 369 GLY A C 1
ATOM 2791 O O . GLY A 1 369 ? -2.985 -18.785 15.188 1.00 97.12 369 GLY A O 1
ATOM 2792 N N . PHE A 1 370 ? -2.960 -17.381 13.433 1.00 98.19 370 PHE A N 1
ATOM 2793 C CA . PHE A 1 370 ? -1.808 -16.575 13.837 1.00 98.19 370 PHE A CA 1
ATOM 2794 C C . PHE A 1 370 ? -2.175 -15.091 13.788 1.00 98.19 370 PHE A C 1
ATOM 2796 O O . PHE A 1 370 ? -2.606 -14.600 12.739 1.00 98.19 370 PHE A O 1
ATOM 2803 N N . TYR A 1 371 ? -1.998 -14.378 14.899 1.00 98.56 371 TYR A N 1
ATOM 2804 C CA . TYR A 1 371 ? -2.484 -13.007 15.065 1.00 98.56 371 TYR A CA 1
ATOM 2805 C C . TYR A 1 371 ? -1.380 -12.074 15.536 1.00 98.56 371 TYR A C 1
ATOM 2807 O O . TYR A 1 371 ? -0.725 -12.337 16.547 1.00 98.56 371 TYR A O 1
ATOM 2815 N N . TRP A 1 372 ? -1.194 -10.967 14.821 1.00 98.69 372 TRP A N 1
ATOM 2816 C CA . TRP A 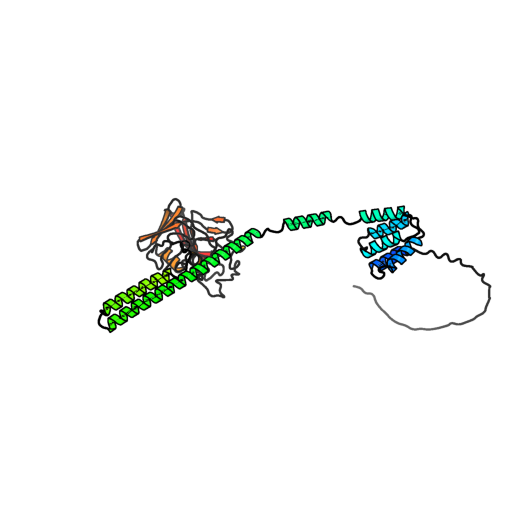1 372 ? -0.196 -9.970 15.182 1.00 98.69 372 TRP A CA 1
ATOM 2817 C C . TRP A 1 372 ? -0.543 -9.211 16.459 1.00 98.69 372 TRP A C 1
ATOM 2819 O O . TRP A 1 372 ? -1.699 -8.876 16.721 1.00 98.69 372 TRP A O 1
ATOM 2829 N N . SER A 1 373 ? 0.511 -8.880 17.200 1.00 98.31 373 SER A N 1
ATOM 2830 C CA . SER A 1 373 ? 0.503 -7.834 18.211 1.00 98.31 373 SER A CA 1
ATOM 2831 C C . SER A 1 373 ? 1.040 -6.523 17.651 1.00 98.31 373 SER A C 1
ATOM 2833 O O . SER A 1 373 ? 1.901 -6.530 16.774 1.00 98.31 373 SER A O 1
ATOM 2835 N N . ALA A 1 374 ? 0.643 -5.401 18.246 1.00 98.00 374 ALA A N 1
ATOM 2836 C CA . ALA A 1 374 ? 1.311 -4.117 18.053 1.00 98.00 374 ALA A CA 1
ATOM 2837 C C . ALA A 1 374 ? 2.726 -4.073 18.669 1.00 98.00 374 ALA A C 1
ATOM 2839 O O . ALA A 1 374 ? 3.482 -3.144 18.400 1.00 98.00 374 ALA A O 1
ATOM 2840 N N . SER A 1 375 ? 3.097 -5.041 19.515 1.00 97.62 375 SER A N 1
ATOM 2841 C CA . SER A 1 375 ? 4.360 -5.027 20.256 1.00 97.62 375 SER A CA 1
ATOM 2842 C C . SER A 1 375 ? 5.529 -5.639 19.477 1.00 97.62 375 SER A C 1
ATOM 2844 O O . SER A 1 375 ? 5.467 -6.761 18.962 1.00 97.62 375 SER A O 1
ATOM 2846 N N . ARG A 1 376 ? 6.649 -4.915 19.467 1.00 94.44 376 ARG A N 1
ATOM 2847 C CA . ARG A 1 376 ? 7.946 -5.366 18.955 1.00 94.44 376 ARG A CA 1
ATOM 2848 C C . ARG A 1 376 ? 8.555 -6.440 19.864 1.00 94.44 376 ARG A C 1
ATOM 2850 O O . ARG A 1 376 ? 8.372 -6.403 21.080 1.00 94.44 376 ARG A O 1
ATOM 2857 N N . ALA A 1 377 ? 9.350 -7.357 19.305 1.00 92.50 377 ALA A N 1
ATOM 2858 C CA . ALA A 1 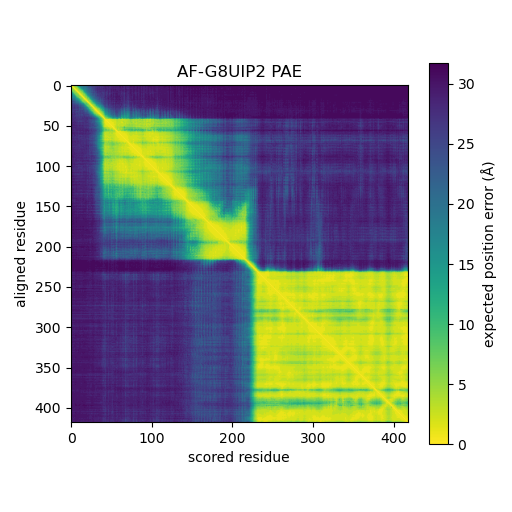377 ? 10.214 -8.208 20.122 1.00 92.50 377 ALA A CA 1
ATOM 2859 C C . ALA A 1 377 ? 11.342 -7.368 20.757 1.00 92.50 377 ALA A C 1
ATOM 2861 O O . ALA A 1 377 ? 11.936 -6.506 20.104 1.00 92.50 377 ALA A O 1
ATOM 2862 N N . SER A 1 378 ? 11.632 -7.604 22.037 1.00 84.50 378 SER A N 1
ATOM 2863 C CA . SER A 1 378 ? 12.647 -6.846 22.781 1.00 84.50 378 SER A CA 1
ATOM 2864 C C . SER A 1 378 ? 14.076 -7.332 22.530 1.00 84.50 378 SER A C 1
ATOM 2866 O O . SER A 1 378 ? 15.004 -6.544 22.645 1.00 84.50 378 SER A O 1
ATOM 2868 N N . ASN A 1 379 ? 14.256 -8.608 22.185 1.00 84.06 379 ASN A N 1
ATOM 2869 C CA . ASN A 1 379 ? 15.556 -9.275 22.070 1.00 84.06 379 ASN A CA 1
ATOM 2870 C C . ASN A 1 379 ? 15.979 -9.601 20.627 1.00 84.06 379 ASN A C 1
ATOM 2872 O O . ASN A 1 379 ? 17.107 -10.034 20.414 1.00 84.06 379 ASN A O 1
ATOM 2876 N N . GLU A 1 380 ? 15.094 -9.422 19.645 1.00 90.19 380 GLU A N 1
ATOM 2877 C CA . GLU A 1 380 ? 15.358 -9.760 18.245 1.00 90.19 380 GLU A CA 1
ATOM 2878 C C . GLU A 1 380 ? 14.794 -8.683 17.308 1.00 90.19 380 GLU A C 1
ATOM 2880 O O . GLU A 1 380 ? 13.583 -8.568 17.106 1.00 90.19 380 GLU A O 1
ATOM 2885 N N . ILE A 1 381 ? 15.687 -7.886 16.715 1.00 90.88 381 ILE A N 1
ATOM 2886 C CA . ILE A 1 381 ? 15.336 -6.712 15.900 1.00 90.88 381 ILE A CA 1
ATOM 2887 C C . ILE A 1 381 ? 14.525 -7.057 14.648 1.00 90.88 381 ILE A C 1
ATOM 2889 O O . ILE A 1 381 ? 13.754 -6.245 14.160 1.00 90.88 381 ILE A O 1
ATOM 2893 N N . ASN A 1 382 ? 14.649 -8.268 14.124 1.00 93.81 382 ASN A N 1
ATOM 2894 C CA . ASN A 1 382 ? 13.943 -8.735 12.935 1.00 93.81 382 ASN A CA 1
ATOM 2895 C C . ASN A 1 382 ? 12.598 -9.403 13.269 1.00 93.81 382 ASN A C 1
ATOM 2897 O O . ASN A 1 382 ? 11.914 -9.894 12.366 1.00 93.81 382 ASN A O 1
ATOM 2901 N N . LYS A 1 383 ? 12.201 -9.425 14.549 1.00 95.88 383 LYS A N 1
ATOM 2902 C CA . LYS A 1 383 ? 10.997 -10.117 15.009 1.00 95.88 383 LYS A CA 1
ATOM 2903 C C . LYS A 1 383 ? 9.980 -9.201 15.682 1.00 95.88 383 LYS A C 1
ATOM 2905 O O . LYS A 1 383 ? 10.295 -8.099 16.135 1.00 95.88 383 LYS A O 1
ATOM 2910 N N . ALA A 1 384 ? 8.740 -9.670 15.712 1.00 96.75 384 ALA A N 1
ATOM 2911 C CA . ALA A 1 384 ? 7.621 -9.051 16.411 1.00 96.75 384 ALA A CA 1
ATOM 2912 C C . ALA A 1 384 ? 6.782 -10.108 17.133 1.00 96.75 384 ALA A C 1
ATOM 2914 O O . ALA A 1 384 ? 6.882 -11.304 16.836 1.00 96.75 384 ALA A O 1
ATOM 2915 N N . PHE A 1 385 ? 5.988 -9.658 18.103 1.00 97.81 385 PHE A N 1
ATOM 2916 C CA . PHE A 1 385 ? 5.159 -10.535 18.914 1.00 97.81 385 PHE A CA 1
ATOM 2917 C C . PHE A 1 385 ? 3.858 -10.904 18.197 1.00 97.81 385 PHE A C 1
ATOM 2919 O O . PHE A 1 385 ? 3.244 -10.084 17.514 1.00 97.81 385 PHE A O 1
ATOM 2926 N N . TYR A 1 386 ? 3.425 -12.143 18.374 1.00 97.69 386 TYR A N 1
ATOM 2927 C CA . TYR A 1 386 ? 2.160 -12.668 17.873 1.00 97.69 386 TYR A CA 1
ATOM 2928 C C . TYR A 1 386 ? 1.631 -13.724 18.846 1.00 97.69 386 TYR A C 1
ATOM 2930 O O . TYR A 1 386 ? 2.367 -14.178 19.727 1.00 97.69 386 TYR A O 1
ATOM 2938 N N . PHE A 1 387 ? 0.389 -14.162 18.660 1.00 97.38 387 PHE A N 1
ATOM 2939 C CA . PHE A 1 387 ? -0.065 -15.417 19.254 1.00 97.38 387 PHE A CA 1
ATOM 2940 C C . PHE A 1 387 ? -0.645 -16.371 18.221 1.00 97.38 387 PHE A C 1
ATOM 2942 O O . PHE A 1 387 ? -1.184 -15.943 17.195 1.00 97.38 387 PHE A O 1
ATOM 2949 N N . ASP A 1 388 ? -0.522 -17.661 18.513 1.00 95.38 388 ASP A N 1
ATOM 2950 C CA . ASP A 1 388 ? -1.186 -18.737 17.794 1.00 95.38 388 ASP A CA 1
ATOM 2951 C C . ASP A 1 388 ? -2.283 -19.386 18.643 1.00 95.38 388 ASP A C 1
ATOM 2953 O O . ASP A 1 388 ? -2.173 -19.453 19.867 1.00 95.38 388 ASP A O 1
ATOM 2957 N N . ASN A 1 389 ? -3.355 -19.842 17.992 1.00 92.62 389 ASN A N 1
ATOM 2958 C CA . ASN A 1 389 ? -4.430 -20.621 18.612 1.00 92.62 389 ASN A CA 1
ATOM 2959 C C . ASN A 1 389 ? -4.521 -22.023 17.987 1.00 92.62 389 ASN A C 1
ATOM 2961 O O . ASN A 1 389 ? -5.513 -22.391 17.357 1.00 92.62 389 ASN A O 1
ATOM 2965 N N . GLY A 1 390 ? -3.441 -22.793 18.102 1.00 89.88 390 GLY A N 1
ATOM 2966 C CA . GLY A 1 390 ? -3.386 -24.147 17.562 1.00 89.88 390 GLY A CA 1
ATOM 2967 C C . GLY A 1 390 ? -4.182 -25.167 18.374 1.00 89.88 390 GLY A C 1
ATOM 2968 O O . GLY A 1 390 ? -4.536 -24.945 19.535 1.00 89.88 390 GLY A O 1
ATOM 2969 N N . TYR A 1 391 ? -4.421 -26.325 17.764 1.00 88.31 391 TYR A N 1
ATOM 2970 C CA . TYR A 1 391 ? -4.968 -27.504 18.431 1.00 88.31 391 TYR A CA 1
ATOM 2971 C C . TYR A 1 391 ? -4.215 -28.761 18.003 1.00 88.31 391 TYR A C 1
ATOM 2973 O O . TYR A 1 391 ? -3.982 -28.969 16.811 1.00 88.31 391 TYR A O 1
ATOM 2981 N N . SER A 1 392 ? -3.858 -29.620 18.959 1.00 85.75 392 SER A N 1
ATOM 2982 C CA . SER A 1 392 ? -3.232 -30.908 18.660 1.00 85.75 392 SER A CA 1
ATOM 2983 C C . SER A 1 392 ? -4.223 -32.047 18.832 1.00 85.75 392 SER A C 1
ATOM 2985 O O . SER A 1 392 ? -4.594 -32.392 19.948 1.00 85.75 392 SER A O 1
ATOM 2987 N N . ASN A 1 393 ? -4.575 -32.710 17.728 1.00 81.44 393 ASN A N 1
ATOM 2988 C CA . ASN A 1 393 ? -5.421 -33.909 17.770 1.00 81.44 393 ASN A CA 1
ATOM 2989 C C . ASN A 1 393 ? -4.714 -35.123 18.403 1.00 81.44 393 ASN A C 1
ATOM 2991 O O . ASN A 1 393 ? -5.361 -36.128 18.665 1.00 81.44 393 ASN A O 1
ATOM 2995 N N . ILE A 1 394 ? -3.389 -35.066 18.592 1.00 86.25 394 ILE A N 1
ATOM 2996 C CA . ILE A 1 394 ? -2.612 -36.177 19.164 1.00 86.25 394 ILE A CA 1
ATOM 2997 C C . ILE A 1 394 ? -2.804 -36.236 20.679 1.00 86.25 394 ILE A C 1
ATOM 2999 O O . ILE A 1 394 ? -2.965 -37.316 21.236 1.00 86.25 394 ILE A O 1
ATOM 3003 N N . ILE A 1 395 ? -2.760 -35.073 21.331 1.00 86.44 395 ILE A N 1
ATOM 3004 C CA . ILE A 1 395 ? -2.880 -34.946 22.791 1.00 86.44 395 ILE A CA 1
ATOM 3005 C C . ILE A 1 395 ? -4.236 -34.384 23.227 1.00 86.44 395 ILE A C 1
ATOM 3007 O O . ILE A 1 395 ? -4.466 -34.245 24.420 1.00 86.44 395 ILE A O 1
ATOM 3011 N N . ASP A 1 396 ? -5.111 -34.085 22.263 1.00 85.12 396 ASP A N 1
ATOM 3012 C CA . ASP A 1 396 ? -6.449 -33.525 22.465 1.00 85.12 396 ASP A CA 1
ATOM 3013 C C . ASP A 1 396 ? -6.440 -32.233 23.302 1.00 85.12 396 ASP A C 1
ATOM 3015 O O . ASP A 1 396 ? -7.222 -32.068 24.234 1.00 85.12 396 ASP A O 1
ATOM 3019 N N . ASP A 1 397 ? -5.511 -31.322 22.984 1.00 86.88 397 ASP A N 1
ATOM 3020 C CA . ASP A 1 397 ? -5.263 -30.123 23.791 1.00 86.88 397 ASP A CA 1
ATOM 3021 C C . ASP A 1 397 ? -5.054 -28.850 22.955 1.00 86.88 397 ASP A C 1
ATOM 3023 O O . ASP A 1 397 ? -4.602 -28.872 21.798 1.00 86.88 397 ASP A O 1
ATOM 3027 N N . ASN A 1 398 ? -5.383 -27.718 23.578 1.00 87.88 398 ASN A N 1
ATOM 3028 C CA . ASN A 1 398 ? -5.204 -26.383 23.033 1.00 87.88 398 ASN A CA 1
ATOM 3029 C C . ASN A 1 398 ? -3.728 -25.977 23.095 1.00 87.88 398 ASN A C 1
ATOM 3031 O O . ASN A 1 398 ? -3.126 -25.883 24.160 1.00 87.88 398 ASN A O 1
ATOM 3035 N N . LEU A 1 399 ? -3.163 -25.626 21.946 1.00 87.50 399 LEU A N 1
ATOM 3036 C CA . LEU A 1 399 ? -1.803 -25.115 21.829 1.00 87.50 399 LEU A CA 1
ATOM 3037 C C . LEU A 1 399 ? -1.855 -23.605 21.607 1.00 87.50 399 LEU A C 1
ATOM 3039 O O . LEU A 1 399 ? -1.633 -23.132 20.496 1.00 87.50 399 LEU A O 1
ATOM 3043 N N . ILE A 1 400 ? -2.185 -22.855 22.659 1.00 92.81 400 ILE A N 1
ATOM 3044 C CA . ILE A 1 400 ? -2.313 -21.395 22.587 1.00 92.81 400 ILE A CA 1
ATOM 3045 C C . ILE A 1 400 ? -1.064 -20.759 23.175 1.00 92.81 400 ILE A C 1
ATOM 3047 O O . ILE A 1 400 ? -0.804 -20.865 24.373 1.00 92.81 400 ILE A O 1
ATOM 3051 N N . HIS A 1 401 ? -0.285 -20.092 22.330 1.00 90.44 401 HIS A N 1
ATOM 3052 C CA . HIS A 1 401 ? 1.006 -19.554 22.732 1.00 90.44 401 HIS A CA 1
ATOM 3053 C C . HIS A 1 401 ? 1.209 -18.142 22.231 1.00 90.44 401 HIS A C 1
ATOM 3055 O O . HIS A 1 401 ? 0.848 -17.793 21.112 1.00 90.44 401 HIS A O 1
ATOM 3061 N N . ALA A 1 402 ? 1.901 -17.364 23.048 1.00 94.00 402 ALA A N 1
ATOM 3062 C CA . ALA A 1 402 ? 2.373 -16.044 22.702 1.00 94.00 402 ALA A CA 1
ATOM 3063 C C . ALA A 1 402 ? 3.880 -16.136 22.394 1.00 94.00 402 ALA A C 1
ATOM 3065 O O . ALA A 1 402 ? 4.663 -16.629 23.210 1.00 94.00 402 ALA A O 1
ATOM 3066 N N . ARG A 1 403 ? 4.292 -15.752 21.182 1.00 95.31 403 ARG A N 1
ATOM 3067 C CA . ARG A 1 403 ? 5.630 -16.028 20.629 1.00 95.31 403 ARG A CA 1
ATOM 3068 C C . ARG A 1 403 ? 6.147 -14.839 19.820 1.00 95.31 403 ARG A C 1
ATOM 3070 O O . ARG A 1 403 ? 5.452 -13.850 19.605 1.00 95.31 403 ARG A O 1
ATOM 3077 N N . ILE A 1 404 ? 7.385 -14.948 19.343 1.00 96.31 404 ILE A N 1
ATOM 3078 C CA . ILE A 1 404 ? 7.983 -14.000 18.397 1.00 96.31 404 ILE A CA 1
ATOM 3079 C C . ILE A 1 404 ? 8.279 -14.690 17.066 1.00 96.31 404 ILE A C 1
ATOM 3081 O O . ILE A 1 404 ? 8.612 -15.875 17.031 1.00 96.31 404 ILE A O 1
ATOM 3085 N N . THR A 1 405 ? 8.149 -13.963 15.962 1.00 96.94 405 THR A N 1
ATOM 3086 C CA . THR A 1 405 ? 8.481 -14.459 14.617 1.00 96.94 405 THR A CA 1
ATOM 3087 C C . THR A 1 405 ? 9.012 -13.330 13.746 1.00 96.94 405 THR A C 1
ATOM 3089 O O . THR A 1 405 ? 8.905 -12.163 14.118 1.00 96.94 405 THR A O 1
ATOM 3092 N N . ASP A 1 406 ? 9.524 -13.676 12.568 1.00 97.19 406 ASP A N 1
ATOM 3093 C CA . ASP A 1 406 ? 9.971 -12.709 11.571 1.00 97.19 406 ASP A CA 1
ATOM 3094 C C . ASP A 1 406 ? 8.842 -11.765 11.129 1.00 97.19 406 ASP A C 1
ATOM 3096 O O . ASP A 1 406 ? 7.744 -12.200 10.769 1.00 97.19 406 ASP A O 1
ATOM 3100 N N . ARG A 1 407 ? 9.143 -10.465 11.073 1.00 97.44 407 ARG A N 1
ATOM 3101 C CA . ARG A 1 407 ? 8.163 -9.404 10.776 1.00 97.44 407 ARG A CA 1
ATOM 3102 C C . ARG A 1 407 ? 7.516 -9.501 9.388 1.00 97.44 407 ARG A C 1
ATOM 3104 O O . ARG A 1 407 ? 6.411 -9.002 9.202 1.00 97.44 407 ARG A O 1
ATOM 3111 N N . TYR A 1 408 ? 8.158 -10.170 8.426 1.00 97.69 408 TYR A N 1
ATOM 3112 C CA . TYR A 1 408 ? 7.615 -10.324 7.070 1.00 97.69 408 TYR A CA 1
ATOM 3113 C C . TYR A 1 408 ? 6.439 -11.303 6.975 1.00 97.69 408 TYR A C 1
ATOM 3115 O O . TYR A 1 408 ? 5.780 -11.339 5.936 1.00 97.69 408 TYR A O 1
ATOM 3123 N N . ARG A 1 409 ? 6.201 -12.141 7.996 1.00 98.12 409 ARG A N 1
ATOM 3124 C CA . ARG A 1 409 ? 5.159 -13.178 7.953 1.00 98.12 409 ARG A CA 1
ATOM 3125 C C . ARG A 1 409 ? 3.777 -12.563 7.780 1.00 98.12 409 ARG A C 1
ATOM 3127 O O . ARG A 1 409 ? 3.464 -11.540 8.375 1.00 98.12 409 ARG A O 1
ATOM 3134 N N . GLY A 1 410 ? 2.929 -13.208 6.987 1.00 98.44 410 GLY A N 1
ATOM 3135 C CA . GLY A 1 410 ? 1.543 -12.784 6.850 1.00 98.44 410 GLY A CA 1
ATOM 3136 C C . GLY A 1 410 ? 0.694 -13.398 7.950 1.00 98.44 410 GLY A C 1
ATOM 3137 O O . GLY A 1 410 ? 0.382 -14.589 7.873 1.00 98.44 410 GLY A O 1
ATOM 3138 N N . TYR A 1 411 ? 0.303 -12.598 8.939 1.00 98.62 411 TYR A N 1
ATOM 3139 C CA . TYR A 1 411 ? -0.641 -12.984 9.992 1.00 98.62 411 TYR A CA 1
ATOM 3140 C C . TYR A 1 411 ? -1.882 -12.100 9.966 1.00 98.62 411 TYR A C 1
ATOM 3142 O O . TYR A 1 411 ? -1.896 -11.021 9.372 1.00 98.62 411 TYR A O 1
ATOM 3150 N N . MET A 1 412 ? -2.943 -12.588 10.595 1.00 98.19 412 MET A N 1
ATOM 3151 C CA . MET A 1 412 ? -4.181 -11.837 10.734 1.00 98.19 412 MET A CA 1
ATOM 3152 C C . MET A 1 412 ? -4.037 -10.755 11.794 1.00 98.19 412 MET A C 1
ATOM 3154 O O . MET A 1 412 ? -3.163 -10.796 12.659 1.00 98.19 412 MET A O 1
ATOM 3158 N N . VAL A 1 413 ? -4.978 -9.821 11.768 1.00 98.44 413 VAL A N 1
ATOM 3159 C CA . VAL A 1 413 ? -5.149 -8.831 12.824 1.00 98.44 413 VAL A CA 1
ATOM 3160 C C . VAL A 1 413 ? -6.561 -8.940 13.364 1.00 98.44 413 VAL A C 1
ATOM 3162 O O . VAL A 1 413 ? -7.530 -8.884 12.603 1.00 98.44 413 VAL A O 1
ATOM 3165 N N . ARG A 1 414 ? -6.657 -9.096 14.684 1.00 98.38 414 ARG A N 1
ATOM 3166 C CA . ARG A 1 414 ? -7.899 -9.033 15.447 1.00 98.38 414 ARG A CA 1
ATOM 3167 C C . ARG A 1 414 ? -7.901 -7.714 16.231 1.00 98.38 414 ARG A C 1
ATOM 3169 O O . ARG A 1 414 ? -7.233 -7.656 17.259 1.00 98.38 414 ARG A O 1
ATOM 3176 N N . PRO A 1 415 ? -8.573 -6.659 15.738 1.00 98.38 415 PRO A N 1
ATOM 3177 C CA . PRO A 1 415 ? -8.523 -5.344 16.370 1.00 98.38 415 PRO A CA 1
ATOM 3178 C C . PRO A 1 415 ? -9.067 -5.337 17.797 1.00 98.38 415 PRO A C 1
ATOM 3180 O O . PRO A 1 415 ? -9.966 -6.110 18.139 1.00 98.38 415 PRO A O 1
ATOM 3183 N N . VAL A 1 416 ? -8.574 -4.392 18.588 1.00 98.44 416 VAL A N 1
ATOM 3184 C CA . VAL A 1 416 ? -9.083 -4.062 19.919 1.00 98.44 416 VAL A CA 1
ATOM 3185 C C . VAL A 1 416 ? -9.322 -2.563 20.049 1.00 98.44 416 VAL A C 1
ATOM 3187 O O . VAL A 1 416 ? -8.818 -1.765 19.254 1.00 98.44 416 VAL A O 1
ATOM 3190 N N . ARG A 1 417 ? -10.092 -2.184 21.065 1.00 96.31 417 ARG A N 1
ATOM 3191 C CA . ARG A 1 417 ? -10.323 -0.793 21.464 1.00 96.31 417 ARG A CA 1
ATOM 3192 C C . ARG A 1 417 ? -10.478 -0.679 22.988 1.00 96.31 417 ARG A C 1
ATOM 3194 O O . ARG A 1 417 ? -10.883 -1.667 23.604 1.00 96.31 417 ARG A O 1
ATOM 3201 N N . PRO A 1 418 ? -10.216 0.498 23.583 1.00 92.38 418 PRO A N 1
ATOM 3202 C CA . PRO A 1 418 ? -10.462 0.757 25.001 1.00 92.38 418 PRO A CA 1
ATOM 3203 C C . PRO A 1 418 ? -11.913 0.519 25.426 1.00 92.38 418 PRO A C 1
ATOM 3205 O O . PRO A 1 418 ? -12.866 0.772 24.639 1.00 92.38 418 PRO A O 1
#